Protein AF-A0A7X8ZLC7-F1 (afdb_monomer)

pLDDT: mean 83.34, std 21.36, range [25.64, 98.56]

Nearest PDB structures (foldseek):
  4o9u-assembly1_B  TM=7.855E-01  e=2.711E-15  Thermus thermophilus HB27
  4o93-assembly1_B  TM=9.453E-01  e=6.070E-13  Thermus thermophilus HB27
  4o9t-assembly3_F  TM=9.365E-01  e=5.574E-13  Thermus thermophilus HB27
  6que-assembly1_A  TM=7.931E-01  e=7.173E-11  Ovis aries
  6que-assembly1_B  TM=8.605E-01  e=6.849E-09  Ovis aries

Foldseek 3Di:
DVVVVVPPDPDDPPVVVVVVVVLVVLVVVLVVLLVVLLVQLLVLVVLCVPPVSNVVSVVSNVVSVVVNVVSVCVSVVPPVVVVVVVVVVVVVVVVVVVVVPDDPLLVLLVLLQVLLVLLVVLLVLLVVLLLPDDLPQDLLLLLLSLVLLLLSLLLNLLSNLLSCCSVVVDPLAFDADDPLVVLLVVLVVQLNVLSVVSSDSVQSVDNVSNVVSSVSNNVSSNSNSNSQNSRAGNVCSSLSSLQSQLSSLVSQLSSCSSVVNVSSVSNSNSRNVVSVVVSCVVCVVVVHDPVCSRVSVYDDPPPPPPDDPPDDDDDPPPDPCPDDDPDDDDDDDPDDPVRVVVVVLVPAQEEEAEDDPVCVVVVCPVVVVVVVVVSVVVVHHYHYD

Structure (mmCIF, N/CA/C/O backbone):
data_AF-A0A7X8ZLC7-F1
#
_entry.id   AF-A0A7X8ZLC7-F1
#
loop_
_atom_site.group_PDB
_atom_site.id
_atom_site.type_symbol
_atom_site.label_atom_id
_atom_site.label_alt_id
_atom_site.label_comp_id
_atom_site.label_asym_id
_atom_site.label_entity_id
_atom_site.label_seq_id
_atom_site.pdbx_PDB_ins_code
_atom_site.Cartn_x
_atom_site.Cartn_y
_atom_site.Cartn_z
_atom_site.occupancy
_atom_site.B_iso_or_equiv
_atom_site.auth_seq_id
_atom_site.auth_comp_id
_atom_site.auth_asym_id
_atom_site.auth_atom_id
_atom_site.pdbx_PDB_model_num
ATOM 1 N N . MET A 1 1 ? 20.769 -4.894 -38.000 1.00 39.12 1 MET A N 1
ATOM 2 C CA . MET A 1 1 ? 19.802 -4.615 -39.086 1.00 39.12 1 MET A CA 1
ATOM 3 C C . MET A 1 1 ? 18.995 -3.330 -38.878 1.00 39.12 1 MET A C 1
ATOM 5 O O . MET A 1 1 ? 18.830 -2.614 -39.850 1.00 39.12 1 MET A O 1
ATOM 9 N N . LEU A 1 2 ? 18.576 -2.952 -37.657 1.00 30.52 2 LEU A N 1
ATOM 10 C CA . LEU A 1 2 ? 17.914 -1.648 -37.415 1.00 30.52 2 LEU A CA 1
ATOM 11 C C . LEU A 1 2 ? 18.857 -0.423 -37.399 1.00 30.52 2 LEU A C 1
ATOM 13 O O . LEU A 1 2 ? 18.423 0.687 -37.674 1.00 30.52 2 LEU A O 1
ATOM 17 N N . LEU A 1 3 ? 20.156 -0.617 -37.150 1.00 33.53 3 LEU A N 1
ATOM 18 C CA . LEU A 1 3 ? 21.163 0.459 -37.178 1.00 33.53 3 LEU A CA 1
ATOM 19 C C . LEU A 1 3 ? 21.675 0.815 -38.587 1.00 33.53 3 LEU A C 1
ATOM 21 O O . LEU A 1 3 ? 22.382 1.800 -38.746 1.00 33.53 3 LEU A O 1
ATOM 25 N N . GLN A 1 4 ? 21.299 0.047 -39.615 1.00 32.22 4 GLN A N 1
ATOM 26 C CA . GLN A 1 4 ? 21.703 0.290 -41.009 1.00 32.22 4 GLN A CA 1
ATOM 27 C C . GLN A 1 4 ? 20.657 1.083 -41.811 1.00 32.22 4 GLN A C 1
ATOM 29 O O . GLN A 1 4 ? 20.966 1.580 -42.888 1.00 32.22 4 GLN A O 1
ATOM 34 N N . VAL A 1 5 ? 19.442 1.250 -41.273 1.00 35.88 5 VAL A N 1
ATOM 35 C CA . VAL A 1 5 ? 18.355 2.016 -41.914 1.00 35.88 5 VAL A CA 1
ATOM 36 C C . VAL A 1 5 ? 18.462 3.521 -41.615 1.00 35.88 5 VAL A C 1
ATOM 38 O O . VAL A 1 5 ? 17.994 4.340 -42.397 1.00 35.88 5 VAL A O 1
ATOM 41 N N . LEU A 1 6 ? 19.154 3.910 -40.539 1.00 35.88 6 LEU A N 1
ATOM 42 C CA . LEU A 1 6 ? 19.291 5.310 -40.106 1.00 35.88 6 LEU A CA 1
ATOM 43 C C . LEU A 1 6 ? 20.399 6.105 -40.827 1.00 35.88 6 LEU A C 1
ATOM 45 O O . LEU A 1 6 ? 20.530 7.302 -40.600 1.00 35.88 6 LEU A O 1
ATOM 49 N N . SER A 1 7 ? 21.186 5.471 -41.702 1.00 33.62 7 SER A N 1
ATOM 50 C CA . SER A 1 7 ? 22.346 6.099 -42.362 1.00 33.62 7 SER A CA 1
ATOM 51 C C . SER A 1 7 ? 22.071 6.633 -43.779 1.00 33.62 7 SER A C 1
ATOM 53 O O . SER A 1 7 ? 22.971 7.224 -44.371 1.00 33.62 7 SER A O 1
ATOM 55 N N . LEU A 1 8 ? 20.885 6.409 -44.361 1.00 36.59 8 LEU A N 1
ATOM 56 C CA . LEU A 1 8 ? 20.654 6.631 -45.803 1.00 36.59 8 LEU A CA 1
ATOM 57 C C . LEU A 1 8 ? 19.627 7.711 -46.162 1.00 36.59 8 LEU A C 1
ATOM 59 O O . LEU A 1 8 ? 19.441 7.996 -47.341 1.00 36.59 8 LEU A O 1
ATOM 63 N N . SER A 1 9 ? 18.999 8.369 -45.193 1.00 36.88 9 SER A N 1
ATOM 64 C CA . SER A 1 9 ? 18.129 9.514 -45.470 1.00 36.88 9 SER A CA 1
ATOM 65 C C . SER A 1 9 ? 18.845 10.797 -45.068 1.00 36.88 9 SER A C 1
ATOM 67 O O . SER A 1 9 ? 18.917 11.111 -43.882 1.00 36.88 9 SER A O 1
ATOM 69 N N . GLY A 1 10 ? 19.381 11.531 -46.045 1.00 40.94 10 GLY A N 1
ATOM 70 C CA . GLY A 1 10 ? 19.891 12.891 -45.869 1.00 40.94 10 GLY A CA 1
ATOM 71 C C . GLY A 1 10 ? 18.789 13.839 -45.393 1.00 40.94 10 GLY A C 1
ATOM 72 O O . GLY A 1 10 ? 18.201 14.569 -46.186 1.00 40.94 10 GLY A O 1
ATOM 73 N N . VAL A 1 11 ? 18.492 13.798 -44.097 1.00 36.62 11 VAL A N 1
ATOM 74 C CA . VAL A 1 11 ? 17.515 14.655 -43.431 1.00 36.62 11 VAL A CA 1
ATOM 75 C C . VAL A 1 11 ? 18.270 15.847 -42.865 1.00 36.62 11 VAL A C 1
ATOM 77 O O . VAL A 1 11 ? 19.153 15.718 -42.019 1.00 36.62 11 VAL A O 1
ATOM 80 N N . SER A 1 12 ? 17.943 17.019 -43.394 1.00 34.25 12 SER A N 1
ATOM 81 C CA . SER A 1 12 ? 18.492 18.299 -42.983 1.00 34.25 12 SER A CA 1
ATOM 82 C C . SER A 1 12 ? 18.165 18.614 -41.514 1.00 34.25 12 SER A C 1
ATOM 84 O O . SER A 1 12 ? 17.105 18.275 -40.982 1.00 34.25 12 SER A O 1
ATOM 86 N N . LEU A 1 13 ? 19.101 19.323 -40.880 1.00 36.38 13 LEU A N 1
ATOM 87 C CA . LEU A 1 13 ? 19.124 19.771 -39.481 1.00 36.38 13 LEU A CA 1
ATOM 88 C C . LEU A 1 13 ? 17.819 20.390 -38.893 1.00 36.38 13 LEU A C 1
ATOM 90 O O . LEU A 1 13 ? 17.658 20.306 -37.677 1.00 36.38 13 LEU A O 1
ATOM 94 N N . PRO A 1 14 ? 16.860 20.969 -39.656 1.00 39.94 14 PRO A N 1
ATOM 95 C CA . PRO A 1 14 ? 15.627 21.517 -39.070 1.00 39.94 14 PRO A CA 1
ATOM 96 C C . PRO A 1 14 ? 14.623 20.469 -38.563 1.00 39.94 14 PRO A C 1
ATOM 98 O O . PRO A 1 14 ? 13.796 20.784 -37.709 1.00 39.94 14 PRO A O 1
ATOM 101 N N . PHE A 1 15 ? 14.666 19.228 -39.062 1.00 34.56 15 PHE A N 1
ATOM 102 C CA . PHE A 1 15 ? 13.699 18.195 -38.662 1.00 34.56 15 PHE A CA 1
ATOM 103 C C . PHE A 1 15 ? 13.995 17.636 -37.260 1.00 34.56 15 PHE A C 1
ATOM 105 O O . PHE A 1 15 ? 13.073 17.414 -36.476 1.00 34.56 15 PHE A O 1
ATOM 112 N N . LEU A 1 16 ? 15.276 17.510 -36.897 1.00 32.56 16 LEU A N 1
ATOM 113 C CA . LEU A 1 16 ? 15.703 17.054 -35.567 1.00 32.56 16 LEU A CA 1
ATOM 114 C C . LEU A 1 16 ? 15.303 18.035 -34.451 1.00 32.56 16 LEU A C 1
ATOM 116 O O . LEU A 1 16 ? 14.832 17.597 -33.404 1.00 32.56 16 LEU A O 1
ATOM 120 N N . LEU A 1 17 ? 15.353 19.348 -34.712 1.00 36.03 17 LEU A N 1
ATOM 121 C CA . LEU A 1 17 ? 14.894 20.373 -33.762 1.00 36.03 17 LEU A CA 1
ATOM 122 C C . LEU A 1 17 ? 13.368 20.349 -33.548 1.00 36.03 17 LEU A C 1
ATOM 124 O O . LEU A 1 17 ? 12.889 20.652 -32.456 1.00 36.03 17 LEU A O 1
ATOM 128 N N . SER A 1 18 ? 12.586 19.949 -34.558 1.00 33.19 18 SER A N 1
ATOM 129 C CA . SER A 1 18 ? 11.124 19.837 -34.429 1.00 33.19 18 SER A CA 1
ATOM 130 C C . SER A 1 18 ? 10.684 18.617 -33.603 1.00 33.19 18 SER A C 1
ATOM 132 O O . SER A 1 18 ? 9.722 18.704 -32.841 1.00 33.19 18 SER A O 1
ATOM 134 N N . VAL A 1 19 ? 11.426 17.506 -33.671 1.00 37.72 19 VAL A N 1
ATOM 135 C CA . VAL A 1 19 ? 11.143 16.281 -32.899 1.00 37.72 19 VAL A CA 1
ATOM 136 C C . VAL A 1 19 ? 11.624 16.403 -31.442 1.00 37.72 19 VAL A C 1
ATOM 138 O O . VAL A 1 19 ? 10.938 15.931 -30.533 1.00 37.72 19 VAL A O 1
ATOM 141 N N . GLU A 1 20 ? 12.725 17.119 -31.179 1.00 38.75 20 GLU A N 1
ATOM 142 C CA . GLU A 1 20 ? 13.116 17.511 -29.811 1.00 38.75 20 GLU A CA 1
ATOM 143 C C . GLU A 1 20 ? 12.131 18.507 -29.180 1.00 38.75 20 GLU A C 1
ATOM 145 O O . GLU A 1 20 ? 11.823 18.407 -27.987 1.00 38.75 20 GLU A O 1
ATOM 150 N N . SER A 1 21 ? 11.578 19.436 -29.969 1.00 41.09 21 SER A N 1
ATOM 151 C CA . SER A 1 21 ? 10.600 20.420 -29.491 1.00 41.09 21 SER A CA 1
ATOM 152 C C . SER A 1 21 ? 9.261 19.782 -29.099 1.00 41.09 21 SER A C 1
ATOM 154 O O . SER A 1 21 ? 8.729 20.123 -28.043 1.00 41.09 21 SER A O 1
ATOM 156 N N . ILE A 1 22 ? 8.743 18.817 -29.872 1.00 47.56 22 ILE A N 1
ATOM 157 C CA . ILE A 1 22 ? 7.476 18.124 -29.562 1.00 47.56 22 ILE A CA 1
ATOM 158 C C . ILE A 1 22 ? 7.601 17.275 -28.287 1.00 47.56 22 ILE A C 1
ATOM 160 O O . ILE A 1 22 ? 6.709 17.310 -27.435 1.00 47.56 22 ILE A O 1
ATOM 164 N N . ASN A 1 23 ? 8.724 16.569 -28.103 1.00 60.25 23 ASN A N 1
ATOM 165 C CA . ASN A 1 23 ? 8.996 15.856 -26.852 1.00 60.25 23 ASN A CA 1
ATOM 166 C C . ASN A 1 23 ? 9.157 16.830 -25.676 1.00 60.25 23 ASN A C 1
ATOM 168 O O . ASN A 1 23 ? 8.624 16.573 -24.602 1.00 60.25 23 ASN A O 1
ATOM 172 N N . SER A 1 24 ? 9.787 17.989 -25.880 1.00 69.06 24 SER A N 1
ATOM 173 C CA . SER A 1 24 ? 9.936 19.003 -24.828 1.00 69.06 24 SER A CA 1
ATOM 174 C C . SER A 1 24 ? 8.599 19.610 -24.394 1.00 69.06 24 SER A C 1
ATOM 176 O O . SER A 1 24 ? 8.347 19.726 -23.196 1.00 69.06 24 SER A O 1
ATOM 178 N N . THR A 1 25 ? 7.704 19.950 -25.329 1.00 85.06 25 THR A N 1
ATOM 179 C CA . THR A 1 25 ? 6.376 20.491 -24.994 1.00 85.06 25 THR A CA 1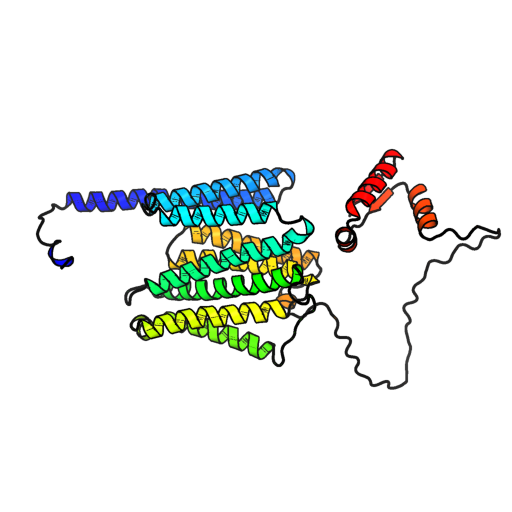
ATOM 180 C C . THR A 1 25 ? 5.494 19.442 -24.323 1.00 85.06 25 THR A C 1
ATOM 182 O O . THR A 1 25 ? 4.837 19.750 -23.331 1.00 85.06 25 THR A O 1
ATOM 185 N N . ARG A 1 26 ?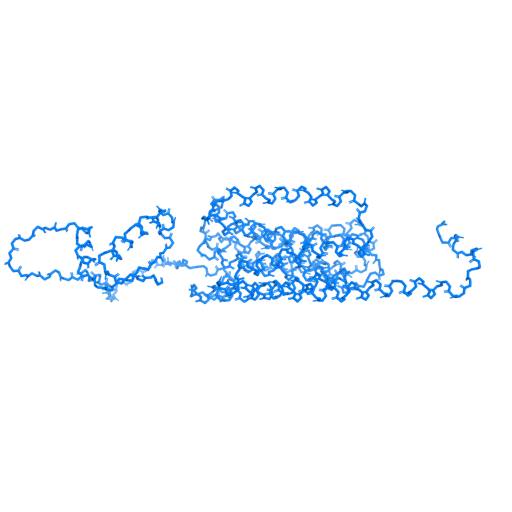 5.505 18.190 -24.801 1.00 87.31 26 ARG A N 1
ATOM 186 C CA . ARG A 1 26 ? 4.755 17.096 -24.166 1.00 87.31 26 ARG A CA 1
ATOM 187 C C . ARG A 1 26 ? 5.257 16.810 -22.747 1.00 87.31 26 ARG A C 1
ATOM 189 O O . ARG A 1 26 ? 4.437 16.690 -21.841 1.00 87.31 26 ARG A O 1
ATOM 196 N N . ASN A 1 27 ? 6.574 16.782 -22.540 1.00 87.44 27 ASN A N 1
ATOM 197 C CA . ASN A 1 27 ? 7.183 16.616 -21.216 1.00 87.44 27 ASN A CA 1
ATOM 198 C C . ASN A 1 27 ? 6.836 17.784 -20.286 1.00 87.44 27 ASN A C 1
ATOM 200 O O . ASN A 1 27 ? 6.480 17.564 -19.132 1.00 87.44 27 ASN A O 1
ATOM 204 N N . LEU A 1 28 ? 6.874 19.021 -20.793 1.00 90.25 28 LEU A N 1
ATOM 205 C CA . LEU A 1 28 ? 6.471 20.205 -20.033 1.00 90.25 28 LEU A CA 1
ATOM 206 C C . LEU A 1 28 ? 5.007 20.102 -19.582 1.00 90.25 28 LEU A C 1
ATOM 208 O O . LEU A 1 28 ? 4.721 20.282 -18.400 1.00 90.25 28 LEU A O 1
ATOM 212 N N . ILE A 1 29 ? 4.091 19.787 -20.507 1.00 93.44 29 ILE A N 1
ATOM 213 C CA . ILE A 1 29 ? 2.665 19.605 -20.200 1.00 93.44 29 ILE A CA 1
ATOM 214 C C . ILE A 1 29 ? 2.502 18.511 -19.146 1.00 93.44 29 ILE A C 1
ATOM 216 O O . ILE A 1 29 ? 1.815 18.724 -18.150 1.00 93.44 29 ILE A O 1
ATOM 220 N N . TYR A 1 30 ? 3.178 17.374 -19.323 1.00 92.75 30 TYR A N 1
ATOM 221 C CA . TYR A 1 30 ? 3.127 16.271 -18.375 1.00 92.75 30 TYR A CA 1
ATOM 222 C C . TYR A 1 30 ? 3.574 16.690 -16.975 1.00 92.75 30 TYR A C 1
ATOM 224 O O . TYR A 1 30 ? 2.832 16.481 -16.022 1.00 92.75 30 TYR A O 1
ATOM 232 N N . TYR A 1 31 ? 4.732 17.338 -16.833 1.00 92.38 31 TYR A N 1
ATOM 233 C CA . TYR A 1 31 ? 5.255 17.748 -15.528 1.00 92.38 31 TYR A CA 1
ATOM 234 C C . TYR A 1 31 ? 4.392 18.809 -14.844 1.00 92.38 31 TYR A C 1
ATOM 236 O O . TYR A 1 31 ? 4.168 18.729 -13.634 1.00 92.38 31 TYR A O 1
ATOM 244 N N . VAL A 1 32 ? 3.859 19.772 -15.601 1.00 95.12 32 VAL A N 1
ATOM 245 C CA . VAL A 1 32 ? 2.943 20.786 -15.060 1.00 95.12 32 VAL A CA 1
ATOM 246 C C . VAL A 1 32 ? 1.642 20.135 -14.596 1.00 95.12 32 VAL A C 1
ATOM 248 O O . VAL A 1 32 ? 1.221 20.345 -13.457 1.00 95.12 32 VAL A O 1
ATOM 251 N N . CYS A 1 33 ? 1.022 19.302 -15.435 1.00 96.31 33 CYS A N 1
ATOM 252 C CA . CYS A 1 33 ? -0.195 18.582 -15.073 1.00 96.31 33 CYS A CA 1
ATOM 253 C C . CYS A 1 33 ? 0.043 17.629 -13.896 1.00 96.31 33 CYS A C 1
ATOM 255 O O . CYS A 1 33 ? -0.777 17.589 -12.983 1.00 96.31 33 CYS A O 1
ATOM 257 N N . ALA A 1 34 ? 1.175 16.924 -13.861 1.00 94.94 34 ALA A N 1
ATOM 258 C CA . ALA A 1 34 ? 1.561 16.053 -12.759 1.00 94.94 34 ALA A CA 1
ATOM 259 C C . ALA A 1 34 ? 1.678 16.823 -11.437 1.00 94.94 34 ALA A C 1
ATOM 261 O O . ALA A 1 34 ? 1.124 16.397 -10.425 1.00 94.94 34 ALA A O 1
ATOM 262 N N . GLY A 1 35 ? 2.334 17.988 -11.452 1.00 95.06 35 GLY A N 1
ATOM 263 C CA . GLY A 1 35 ? 2.438 18.864 -10.285 1.00 95.06 35 GLY A CA 1
ATOM 264 C C . GLY A 1 35 ? 1.072 19.351 -9.797 1.00 95.06 35 GLY A C 1
ATOM 265 O O . GLY A 1 35 ? 0.775 19.269 -8.605 1.00 95.06 35 GLY A O 1
ATOM 266 N N . ILE A 1 36 ? 0.204 19.790 -10.715 1.00 97.38 36 ILE A N 1
ATOM 267 C CA . ILE A 1 36 ? -1.168 20.208 -10.386 1.00 97.38 36 ILE A CA 1
ATOM 268 C C . ILE A 1 36 ? -1.953 19.042 -9.778 1.00 97.38 36 ILE A C 1
ATOM 270 O O . ILE A 1 36 ? -2.577 19.208 -8.732 1.00 97.38 36 ILE A O 1
ATOM 274 N N . LEU A 1 37 ? -1.910 17.857 -10.388 1.00 97.44 37 LEU A N 1
ATOM 275 C CA . LEU A 1 37 ? -2.618 16.676 -9.893 1.00 97.44 37 LEU A CA 1
ATOM 276 C C . LEU A 1 37 ? -2.114 16.248 -8.512 1.00 97.44 37 LEU A C 1
ATOM 278 O O . LEU A 1 37 ? -2.933 15.965 -7.640 1.00 97.44 37 LEU A O 1
ATOM 282 N N . ALA A 1 38 ? -0.801 16.273 -8.271 1.00 96.38 38 ALA A N 1
ATOM 283 C CA . ALA A 1 38 ? -0.232 15.998 -6.954 1.00 96.38 38 ALA A CA 1
ATOM 284 C C . ALA A 1 38 ? -0.726 17.001 -5.894 1.00 96.38 38 ALA A C 1
ATOM 286 O O . ALA A 1 38 ? -1.100 16.602 -4.789 1.00 96.38 38 ALA A O 1
ATOM 287 N N . ILE A 1 39 ? -0.811 18.292 -6.238 1.00 97.12 39 ILE A N 1
ATOM 288 C CA . ILE A 1 39 ? -1.388 19.320 -5.358 1.00 97.12 39 ILE A CA 1
ATOM 289 C C . ILE A 1 39 ? -2.876 19.052 -5.108 1.00 97.12 39 ILE A C 1
ATOM 291 O O . ILE A 1 39 ? -3.325 19.154 -3.969 1.00 97.12 39 ILE A O 1
ATOM 295 N N . LEU A 1 40 ? -3.653 18.675 -6.126 1.00 97.44 40 LEU A N 1
ATOM 296 C CA . LEU A 1 40 ? -5.071 18.347 -5.950 1.00 97.44 40 LEU A CA 1
ATOM 297 C C . LEU A 1 40 ? -5.273 17.124 -5.046 1.00 97.44 40 LEU A C 1
ATOM 299 O O . LEU A 1 40 ? -6.169 17.145 -4.204 1.00 97.44 40 LEU A O 1
ATOM 303 N N . VAL A 1 41 ? -4.414 16.104 -5.147 1.00 96.44 41 VAL A N 1
ATOM 304 C CA . VAL A 1 41 ? -4.408 14.958 -4.222 1.00 96.44 41 VAL A CA 1
ATOM 305 C C . VAL A 1 41 ? -4.107 15.417 -2.792 1.00 96.44 41 VAL A C 1
ATOM 307 O O . VAL A 1 41 ? -4.839 15.054 -1.870 1.00 96.44 41 VAL A O 1
ATOM 310 N N . LEU A 1 42 ? -3.087 16.262 -2.596 1.00 95.31 42 LEU A N 1
ATOM 311 C CA . LEU A 1 42 ? -2.757 16.842 -1.289 1.00 95.31 42 LEU A CA 1
ATOM 312 C C . LEU A 1 42 ? -3.941 17.630 -0.703 1.00 95.31 42 LEU A C 1
ATOM 314 O O . LEU A 1 42 ? -4.295 17.446 0.461 1.00 95.31 42 LEU A O 1
ATOM 318 N N . VAL A 1 43 ? -4.574 18.487 -1.510 1.00 96.50 43 VAL A N 1
ATOM 319 C CA . VAL A 1 43 ? -5.755 19.269 -1.115 1.00 96.50 43 VAL A CA 1
ATOM 320 C C . VAL A 1 43 ? -6.925 18.346 -0.781 1.00 96.50 43 VAL A C 1
ATOM 322 O O . VAL A 1 43 ? -7.593 18.563 0.229 1.00 96.50 43 VAL A O 1
ATOM 325 N N . GLY A 1 44 ? -7.142 17.290 -1.566 1.00 96.12 44 GLY A N 1
ATOM 326 C CA . GLY A 1 44 ? -8.152 16.267 -1.303 1.00 96.12 44 GLY A CA 1
ATOM 327 C C . GLY A 1 44 ? -7.964 15.618 0.067 1.00 96.12 44 GLY A C 1
ATOM 328 O O . GLY A 1 44 ? -8.904 15.590 0.861 1.00 96.12 44 GLY A O 1
ATOM 329 N N . ILE A 1 45 ? -6.739 15.194 0.395 1.00 93.44 45 ILE A N 1
ATOM 330 C CA . ILE A 1 45 ? -6.393 14.632 1.712 1.00 93.44 45 ILE A CA 1
ATOM 331 C C . ILE A 1 45 ? -6.585 15.674 2.824 1.00 93.44 45 ILE A C 1
ATOM 333 O O . ILE A 1 45 ? -7.181 15.375 3.856 1.00 93.44 45 ILE A O 1
ATOM 337 N N . ALA A 1 46 ? -6.153 16.921 2.619 1.00 93.44 46 ALA A N 1
ATOM 338 C CA . ALA A 1 46 ? -6.342 17.991 3.600 1.00 93.44 46 ALA A CA 1
ATOM 339 C C . ALA A 1 46 ? -7.830 18.306 3.856 1.00 93.44 46 ALA A C 1
ATOM 341 O O . ALA A 1 46 ? -8.218 18.644 4.977 1.00 93.44 46 ALA A O 1
ATOM 342 N N . MET A 1 47 ? -8.678 18.180 2.833 1.00 96.12 47 MET A N 1
ATOM 343 C CA . MET A 1 47 ? -10.130 18.312 2.957 1.00 96.12 47 MET A CA 1
ATOM 344 C C . MET A 1 47 ? -10.757 17.135 3.710 1.00 96.12 47 MET A C 1
ATOM 346 O O . MET A 1 47 ? -11.706 17.361 4.458 1.00 96.12 47 MET A O 1
ATOM 350 N N . MET A 1 48 ? -10.221 15.914 3.574 1.00 94.69 48 MET A N 1
ATOM 351 C CA . MET A 1 48 ? -10.680 14.741 4.336 1.00 94.69 48 MET A CA 1
ATOM 352 C C . MET A 1 48 ? -10.510 14.911 5.849 1.00 94.69 48 MET A C 1
ATOM 354 O O . MET A 1 48 ? -11.329 14.392 6.605 1.00 94.69 48 MET A O 1
ATOM 358 N N . SER A 1 49 ? -9.519 15.692 6.290 1.00 89.94 49 SER A N 1
ATOM 359 C CA . SER A 1 49 ? -9.298 16.019 7.707 1.00 89.94 49 SER A CA 1
ATOM 360 C C . SER A 1 49 ? -10.366 16.938 8.315 1.00 89.94 49 SER A C 1
ATOM 362 O O . SER A 1 49 ? -10.374 17.146 9.526 1.00 89.94 49 SER A O 1
ATOM 364 N N . LYS A 1 50 ? -11.260 17.518 7.501 1.00 93.06 50 LYS A N 1
ATOM 365 C CA . LYS A 1 50 ? -12.372 18.366 7.954 1.00 93.06 50 LYS A CA 1
ATOM 366 C C . LYS A 1 50 ? -13.689 17.646 7.695 1.00 93.06 50 LYS A C 1
ATOM 368 O O . LYS A 1 50 ? -14.026 17.398 6.541 1.00 93.06 50 LYS A O 1
ATOM 373 N N . VAL A 1 51 ? -14.456 17.375 8.753 1.00 92.12 51 VAL A N 1
ATOM 374 C CA . VAL A 1 51 ? -15.713 16.601 8.686 1.00 92.12 51 VAL A CA 1
ATOM 375 C C . VAL A 1 51 ? -16.657 17.139 7.601 1.00 92.12 51 VAL A C 1
ATOM 377 O O . VAL A 1 51 ? -17.081 16.383 6.732 1.00 92.12 51 VAL A O 1
ATOM 380 N N . GLU A 1 52 ? -16.884 18.455 7.565 1.00 95.31 52 GLU A N 1
ATOM 381 C CA . GLU A 1 52 ? -17.759 19.121 6.583 1.00 95.31 52 GLU A CA 1
ATOM 382 C C . GLU A 1 52 ? -17.312 18.940 5.123 1.00 95.31 52 GLU A C 1
ATOM 384 O O . GLU A 1 52 ? -18.138 18.858 4.216 1.00 95.31 52 GLU A O 1
ATOM 389 N N . LYS A 1 53 ? -15.996 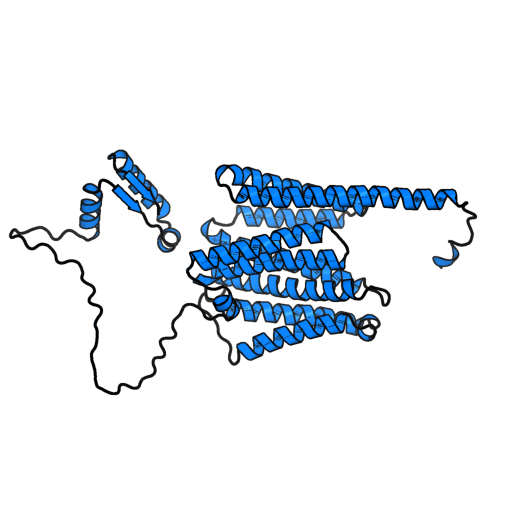18.882 4.874 1.00 96.19 53 LYS A N 1
ATOM 390 C CA . LYS A 1 53 ? -15.418 18.801 3.521 1.00 96.19 53 LYS A CA 1
ATOM 391 C C . LYS A 1 53 ? -14.982 17.389 3.142 1.00 96.19 53 LYS A C 1
ATOM 393 O O . LYS A 1 53 ? -14.486 17.202 2.031 1.00 96.19 53 LYS A O 1
ATOM 398 N N . SER A 1 54 ? -15.189 16.399 4.011 1.00 94.69 54 SER A N 1
ATOM 399 C CA . SER A 1 54 ? -14.594 15.072 3.856 1.00 94.69 54 SER A CA 1
ATOM 400 C C . SER A 1 54 ? -15.047 14.361 2.576 1.00 94.69 54 SER A C 1
ATOM 402 O O . SER A 1 54 ? -14.226 13.870 1.799 1.00 94.69 54 SER A O 1
ATOM 404 N N . VAL A 1 55 ? -16.348 14.429 2.270 1.00 96.44 55 VAL A N 1
ATOM 405 C CA . VAL A 1 55 ? -16.920 13.851 1.042 1.00 96.44 55 VAL A CA 1
ATOM 406 C C . VAL A 1 55 ? -16.382 14.548 -0.211 1.00 96.44 55 VAL A C 1
ATOM 408 O O . VAL A 1 55 ? -16.027 13.888 -1.187 1.00 96.44 55 VAL A O 1
ATOM 411 N N . ALA A 1 56 ? -16.294 15.881 -0.193 1.00 97.19 56 ALA A N 1
ATOM 412 C CA . ALA A 1 56 ? -15.755 16.650 -1.313 1.00 97.19 56 ALA A CA 1
ATOM 413 C C . ALA A 1 56 ? -14.261 16.360 -1.530 1.00 97.19 56 ALA A C 1
ATOM 415 O O . ALA A 1 56 ? -13.834 16.208 -2.672 1.00 97.19 56 ALA A O 1
ATOM 416 N N . GLY A 1 57 ? -13.489 16.212 -0.449 1.00 97.12 57 GLY A N 1
ATOM 417 C CA . GLY A 1 57 ? -12.078 15.827 -0.502 1.00 97.12 57 GLY A CA 1
ATOM 418 C C . GLY A 1 57 ? -11.875 14.444 -1.117 1.00 97.12 57 GLY A C 1
ATOM 419 O O . GLY A 1 57 ? -11.024 14.275 -1.987 1.00 97.12 57 GLY A O 1
ATOM 420 N N . SER A 1 58 ? -12.712 13.470 -0.739 1.00 95.69 58 SER A N 1
ATOM 421 C CA . SER A 1 58 ? -12.699 12.127 -1.334 1.00 95.69 58 SER A CA 1
ATOM 422 C C . SER A 1 58 ? -13.017 12.138 -2.829 1.00 95.69 58 SER A C 1
ATOM 424 O O . SER A 1 58 ? -12.286 11.539 -3.619 1.00 95.69 58 SER A O 1
ATOM 426 N N . ARG A 1 59 ? -14.045 12.889 -3.244 1.00 96.94 59 ARG A N 1
ATOM 427 C CA . ARG A 1 59 ? -14.383 13.055 -4.667 1.00 96.94 59 ARG A CA 1
ATOM 428 C C . ARG A 1 59 ? -13.262 13.730 -5.452 1.00 96.94 59 ARG A C 1
ATOM 430 O O . ARG A 1 59 ? -12.959 13.285 -6.554 1.00 96.94 59 ARG A O 1
ATOM 437 N N . LEU A 1 60 ? -12.637 14.764 -4.885 1.00 97.31 60 LEU A N 1
ATOM 438 C CA . LEU A 1 60 ? -11.501 15.439 -5.509 1.00 97.31 60 LEU A CA 1
ATOM 439 C C . LEU A 1 60 ? -10.349 14.457 -5.743 1.00 97.31 60 LEU A C 1
ATOM 441 O O . LEU A 1 60 ? -9.857 14.370 -6.862 1.00 97.31 60 LEU A O 1
ATOM 445 N N . GLY A 1 61 ? -9.996 13.655 -4.732 1.00 95.56 61 GLY A N 1
ATOM 446 C CA . GLY A 1 61 ? -8.975 12.614 -4.865 1.00 95.56 61 GLY A CA 1
ATOM 447 C C . GLY A 1 61 ? -9.298 11.596 -5.963 1.00 95.56 61 GLY A C 1
ATOM 448 O O . GLY A 1 61 ? -8.435 11.288 -6.781 1.00 95.56 61 GLY A O 1
ATOM 449 N N . ALA A 1 62 ? -10.545 11.121 -6.042 1.00 95.56 62 ALA A N 1
ATOM 450 C CA . ALA A 1 62 ? -10.970 10.185 -7.086 1.00 95.56 62 ALA A CA 1
ATOM 451 C C . ALA A 1 62 ? -10.853 10.785 -8.501 1.00 95.56 62 ALA A C 1
ATOM 453 O O . ALA A 1 62 ? -10.344 10.128 -9.409 1.00 95.56 62 ALA A O 1
ATOM 454 N N . ILE A 1 63 ? -11.271 12.042 -8.682 1.00 97.38 63 ILE A N 1
ATOM 455 C CA . ILE A 1 63 ? -11.150 12.754 -9.964 1.00 97.38 63 ILE A CA 1
ATOM 456 C C . ILE A 1 63 ? -9.676 12.967 -10.323 1.00 97.38 63 ILE A C 1
ATOM 458 O O . ILE A 1 63 ? -9.288 12.717 -11.461 1.00 97.38 63 ILE A O 1
ATOM 462 N N . SER A 1 64 ? -8.837 13.374 -9.367 1.00 97.12 64 SER A N 1
ATOM 463 C CA . SER A 1 64 ? -7.397 13.536 -9.592 1.00 97.12 64 SER A CA 1
ATOM 464 C C . SER A 1 64 ? -6.730 12.228 -10.014 1.00 97.12 64 SER A C 1
ATOM 466 O O . SER A 1 64 ? -5.921 12.243 -10.937 1.00 97.12 64 SER A O 1
ATOM 468 N N . MET A 1 65 ? -7.099 11.095 -9.407 1.00 95.31 65 MET A N 1
ATOM 469 C CA . MET A 1 65 ? -6.579 9.782 -9.803 1.00 95.31 65 MET A CA 1
ATOM 470 C C . MET A 1 65 ? -7.047 9.359 -11.199 1.00 95.31 65 MET A C 1
ATOM 472 O O . MET A 1 65 ? -6.247 8.836 -11.971 1.00 95.31 65 MET A O 1
ATOM 476 N N . LEU A 1 66 ? -8.307 9.619 -11.562 1.00 96.19 66 LEU A N 1
ATOM 477 C CA . LEU A 1 66 ? -8.796 9.361 -12.920 1.00 96.19 66 LEU A CA 1
ATOM 478 C C . LEU A 1 66 ? -8.028 10.195 -13.956 1.00 96.19 66 LEU A C 1
ATOM 480 O O . LEU A 1 66 ? -7.580 9.665 -14.970 1.00 96.19 66 LEU A O 1
ATOM 484 N N . LEU A 1 67 ? -7.838 11.489 -13.686 1.00 97.44 67 LEU A N 1
ATOM 485 C CA . LEU A 1 67 ? -7.077 12.382 -14.560 1.00 97.44 67 LEU A CA 1
ATOM 486 C C . LEU A 1 67 ? -5.598 11.989 -14.647 1.00 97.44 67 LEU A C 1
ATOM 488 O O . LEU A 1 67 ? -5.023 12.088 -15.725 1.00 97.44 67 LEU A O 1
ATOM 492 N N . ALA A 1 68 ? -4.997 11.503 -13.557 1.00 95.62 68 ALA A N 1
ATOM 493 C CA . ALA A 1 68 ? -3.639 10.962 -13.558 1.00 95.62 68 ALA A CA 1
ATOM 494 C C . ALA A 1 68 ? -3.508 9.766 -14.510 1.00 95.62 68 ALA A C 1
ATOM 496 O O . ALA A 1 68 ? -2.609 9.757 -15.344 1.00 95.62 68 ALA A O 1
ATOM 497 N N . ILE A 1 69 ? -4.442 8.809 -14.454 1.00 94.56 69 ILE A N 1
ATOM 498 C CA . ILE A 1 69 ? -4.460 7.658 -15.370 1.00 94.56 69 ILE A CA 1
ATOM 499 C C . ILE A 1 69 ? -4.555 8.131 -16.826 1.00 94.56 69 ILE A C 1
ATOM 501 O O . ILE A 1 69 ? -3.760 7.708 -17.661 1.00 94.56 69 ILE A O 1
ATOM 505 N N . LEU A 1 70 ? -5.486 9.040 -17.135 1.00 95.56 70 LEU A N 1
ATOM 506 C CA . LEU A 1 70 ? -5.651 9.573 -18.493 1.00 95.56 70 LEU A CA 1
ATOM 507 C C . LEU A 1 70 ? -4.409 10.334 -18.979 1.00 95.56 70 LEU A C 1
ATOM 509 O O . LEU A 1 70 ? -4.018 10.189 -20.136 1.00 95.56 70 LEU A O 1
ATOM 513 N N . LEU A 1 71 ? -3.772 11.110 -18.097 1.00 95.19 71 LEU A N 1
ATOM 514 C CA . LEU A 1 71 ? -2.536 11.831 -18.394 1.00 95.19 71 LEU A CA 1
ATOM 515 C C . LEU A 1 71 ? -1.390 10.862 -18.712 1.00 95.19 71 LEU A C 1
ATOM 517 O O . LEU A 1 71 ? -0.675 11.076 -19.687 1.00 95.19 71 LEU A O 1
ATOM 521 N N . THR A 1 72 ? -1.234 9.786 -17.934 1.00 92.25 72 THR A N 1
ATOM 522 C CA . THR A 1 72 ? -0.228 8.743 -18.182 1.00 92.25 72 THR A CA 1
ATOM 523 C C . THR A 1 72 ? -0.489 8.016 -19.503 1.00 92.25 72 THR A C 1
ATOM 525 O O . THR A 1 72 ? 0.442 7.839 -20.287 1.00 92.25 72 THR A O 1
ATOM 528 N N . LEU A 1 73 ? -1.744 7.650 -19.800 1.00 91.50 73 LEU A N 1
ATOM 529 C CA . LEU A 1 73 ? -2.098 6.999 -21.069 1.00 91.50 73 LEU A CA 1
ATOM 530 C C . LEU A 1 73 ? -1.766 7.877 -22.284 1.00 91.50 73 LEU A C 1
ATOM 532 O O . LEU A 1 73 ? -1.254 7.378 -23.285 1.00 91.50 73 LEU A O 1
ATOM 536 N N . TRP A 1 74 ? -2.026 9.182 -22.176 1.00 93.94 74 TRP A N 1
ATOM 537 C CA . TRP A 1 74 ? -1.689 10.163 -23.205 1.00 93.94 74 TRP A CA 1
ATOM 538 C C . TRP A 1 74 ? -0.182 10.361 -23.361 1.00 93.94 74 TRP A C 1
ATOM 540 O O . TRP A 1 74 ? 0.330 10.366 -24.478 1.00 93.94 74 TRP A O 1
ATOM 550 N N . TYR A 1 75 ? 0.536 10.515 -22.247 1.00 89.75 75 TYR A N 1
ATOM 551 C CA . TYR A 1 75 ? 1.967 10.799 -22.260 1.00 89.75 75 TYR A CA 1
ATOM 552 C C . TYR A 1 75 ? 2.775 9.672 -22.914 1.00 89.75 75 TYR A C 1
ATOM 554 O O . TYR A 1 75 ? 3.636 9.942 -23.753 1.00 89.75 75 TYR A O 1
ATOM 562 N N . PHE A 1 76 ? 2.448 8.421 -22.579 1.00 87.25 76 PHE A N 1
ATOM 563 C CA . PHE A 1 76 ? 3.109 7.235 -23.127 1.00 87.25 76 PHE A CA 1
ATOM 564 C C . PHE A 1 76 ? 2.513 6.740 -24.454 1.00 87.25 76 PHE A C 1
ATOM 566 O O . PHE A 1 76 ? 3.015 5.761 -24.995 1.00 87.25 76 PHE A O 1
ATOM 573 N N . ASP A 1 77 ? 1.489 7.411 -24.992 1.00 89.81 77 ASP A N 1
ATOM 574 C CA . ASP A 1 77 ? 0.806 7.040 -26.243 1.00 89.81 77 ASP A CA 1
ATOM 575 C C . ASP A 1 77 ? 0.259 5.596 -26.245 1.00 89.81 77 ASP A C 1
ATOM 577 O O . ASP A 1 77 ? 0.367 4.843 -27.209 1.00 89.81 77 ASP A O 1
ATOM 581 N N . ILE A 1 78 ? -0.335 5.194 -25.118 1.00 90.62 78 ILE A N 1
ATOM 582 C CA . ILE A 1 78 ? -0.811 3.822 -24.860 1.00 90.62 78 ILE A CA 1
ATOM 583 C C . ILE A 1 78 ? -2.340 3.723 -24.795 1.00 90.62 78 ILE A C 1
ATOM 585 O O . ILE A 1 78 ? -2.887 2.761 -24.261 1.00 90.62 78 ILE A O 1
ATOM 589 N N . PHE A 1 79 ? -3.070 4.689 -25.362 1.00 90.69 79 PHE A N 1
ATOM 590 C CA . PHE A 1 79 ? -4.536 4.612 -25.443 1.00 90.69 79 PHE A CA 1
ATOM 591 C C . PHE A 1 79 ? -5.032 3.394 -26.230 1.00 90.69 79 PHE A C 1
ATOM 593 O O . PHE A 1 79 ? -6.100 2.862 -25.922 1.00 90.69 79 PHE A O 1
ATOM 600 N N . SER A 1 80 ? -4.259 2.953 -27.224 1.00 90.75 80 SER A N 1
ATOM 601 C CA . SER A 1 80 ? -4.556 1.798 -28.074 1.00 90.75 80 SER A CA 1
ATOM 602 C C . SER A 1 80 ? -4.238 0.447 -27.419 1.00 90.75 80 SER A C 1
ATOM 604 O O . SER A 1 80 ? -4.629 -0.583 -27.965 1.00 90.75 80 SER A O 1
ATOM 606 N N . ALA A 1 81 ? -3.573 0.426 -26.256 1.00 91.31 81 ALA A N 1
ATOM 607 C CA . ALA A 1 81 ? -3.212 -0.801 -25.548 1.00 91.31 81 ALA A CA 1
ATOM 608 C C . ALA A 1 81 ? -4.450 -1.441 -24.893 1.00 91.31 81 ALA A C 1
ATOM 610 O O . ALA A 1 81 ? -4.850 -1.101 -23.775 1.00 91.31 81 ALA A O 1
ATOM 611 N N . VAL A 1 82 ? -5.079 -2.378 -25.605 1.00 93.00 82 VAL A N 1
ATOM 612 C CA . VAL A 1 82 ? -6.310 -3.062 -25.175 1.00 93.00 82 VAL A CA 1
ATOM 613 C C . VAL A 1 82 ? -6.093 -3.834 -23.869 1.00 93.00 82 VAL A C 1
ATOM 615 O O . VAL A 1 82 ? -6.976 -3.874 -23.012 1.00 93.00 82 VAL A O 1
ATOM 618 N N . GLU A 1 83 ? -4.900 -4.392 -23.671 1.00 91.81 83 GLU A N 1
ATOM 619 C CA . GLU A 1 83 ? -4.521 -5.148 -22.479 1.00 91.81 83 GLU A CA 1
ATOM 620 C C . GLU A 1 83 ? -4.592 -4.289 -21.210 1.00 91.81 83 GLU A C 1
ATOM 622 O O . GLU A 1 83 ? -5.071 -4.759 -20.174 1.00 91.81 83 GLU A O 1
ATOM 627 N N . CYS A 1 84 ? -4.188 -3.013 -21.290 1.00 90.06 84 CYS A N 1
ATOM 628 C CA . CYS A 1 84 ? -4.276 -2.071 -20.173 1.00 90.06 84 CYS A CA 1
ATOM 629 C C . CYS A 1 84 ? -5.733 -1.826 -19.765 1.00 90.06 84 CYS A C 1
ATOM 631 O O . CYS A 1 84 ? -6.054 -1.846 -18.575 1.00 90.06 84 CYS A O 1
ATOM 633 N N . TRP A 1 85 ? -6.630 -1.648 -20.738 1.00 92.25 85 TRP A N 1
ATOM 634 C CA . TRP A 1 85 ? -8.056 -1.455 -20.476 1.00 92.25 85 TRP A CA 1
ATOM 635 C C . TRP A 1 85 ? -8.709 -2.692 -19.868 1.00 92.25 85 TRP A C 1
ATOM 637 O O . TRP A 1 85 ? -9.467 -2.561 -18.908 1.00 92.25 85 TRP A O 1
ATOM 647 N N . ILE A 1 86 ? -8.378 -3.888 -20.365 1.00 95.06 86 ILE A N 1
ATOM 648 C CA . ILE A 1 86 ? -8.872 -5.148 -19.795 1.00 95.06 86 ILE A CA 1
ATOM 649 C C . ILE A 1 86 ? -8.403 -5.288 -18.342 1.00 95.06 86 ILE A C 1
ATOM 651 O O . ILE A 1 86 ? -9.219 -5.561 -17.462 1.00 95.06 86 ILE A O 1
ATOM 655 N N . ALA A 1 87 ? -7.118 -5.051 -18.064 1.00 93.38 87 ALA A N 1
ATOM 656 C CA . ALA A 1 87 ? -6.575 -5.138 -16.711 1.00 93.38 87 ALA A CA 1
ATOM 657 C C . ALA A 1 87 ? -7.233 -4.127 -15.752 1.00 93.38 87 ALA A C 1
ATOM 659 O O . ALA A 1 87 ? -7.646 -4.499 -14.650 1.00 93.38 87 ALA A O 1
ATOM 660 N N . MET A 1 88 ? -7.399 -2.868 -16.179 1.00 94.44 88 MET A N 1
ATOM 661 C CA . MET A 1 88 ? -8.085 -1.834 -15.392 1.00 94.44 88 MET A CA 1
ATOM 662 C C . MET A 1 88 ? -9.558 -2.170 -15.152 1.00 94.44 88 MET A C 1
ATOM 664 O O . MET A 1 88 ? -10.055 -1.969 -14.041 1.00 94.44 88 MET A O 1
ATOM 668 N N . LEU A 1 89 ? -10.254 -2.700 -16.161 1.00 95.62 89 LEU A N 1
ATOM 669 C CA . LEU A 1 89 ? -11.652 -3.110 -16.055 1.00 95.62 89 LEU A CA 1
ATOM 670 C C . LEU A 1 89 ? -11.808 -4.257 -15.057 1.00 95.62 89 LEU A C 1
ATOM 672 O O . LEU A 1 89 ? -12.636 -4.160 -14.154 1.00 95.62 89 LEU A O 1
ATOM 676 N N . VAL A 1 90 ? -10.984 -5.303 -15.157 1.00 96.31 90 VAL A N 1
ATOM 677 C CA . VAL A 1 90 ? -11.003 -6.431 -14.213 1.00 96.31 90 VAL A CA 1
ATOM 678 C C . VAL A 1 90 ? -10.715 -5.948 -12.790 1.00 96.31 90 VAL A C 1
ATOM 680 O O . VAL A 1 90 ? -11.472 -6.268 -11.872 1.00 96.31 90 VAL A O 1
ATOM 683 N N . GLY A 1 91 ? -9.678 -5.126 -12.604 1.00 94.38 91 GLY A N 1
ATOM 684 C CA . GLY A 1 91 ? -9.335 -4.558 -11.298 1.00 94.38 91 GLY A CA 1
ATOM 685 C C . GLY A 1 91 ? -10.459 -3.704 -10.708 1.00 94.38 91 GLY A C 1
ATOM 686 O O . GLY A 1 91 ? -10.793 -3.844 -9.533 1.00 94.38 91 GLY A O 1
ATOM 687 N N . THR A 1 92 ? -11.096 -2.873 -11.535 1.00 94.31 92 THR A N 1
ATOM 688 C CA . THR A 1 92 ? -12.199 -1.993 -11.127 1.00 94.31 92 THR A CA 1
ATOM 689 C C . THR A 1 92 ? -13.448 -2.792 -10.770 1.00 94.31 92 THR A C 1
ATOM 691 O O . THR A 1 92 ? -14.064 -2.527 -9.741 1.00 94.31 92 THR A O 1
ATOM 694 N N . VAL A 1 93 ? -13.804 -3.811 -11.558 1.00 96.12 93 VAL A N 1
ATOM 695 C CA . VAL A 1 93 ? -14.940 -4.697 -11.259 1.00 96.12 93 VAL A CA 1
ATOM 696 C C . VAL A 1 93 ? -14.715 -5.431 -9.940 1.00 96.12 93 VAL A C 1
ATOM 698 O O . VAL A 1 93 ? -15.589 -5.405 -9.074 1.00 96.12 93 VAL A O 1
ATOM 701 N N . ILE A 1 94 ? -13.539 -6.039 -9.745 1.00 94.88 94 ILE A N 1
ATOM 702 C CA . ILE A 1 94 ? -13.198 -6.723 -8.490 1.00 94.88 94 ILE A CA 1
ATOM 703 C C . ILE A 1 94 ? -13.250 -5.736 -7.317 1.00 94.88 94 ILE A C 1
ATOM 705 O O . ILE A 1 94 ? -13.874 -6.037 -6.299 1.00 94.88 94 ILE A O 1
ATOM 709 N N . GLY A 1 95 ? -12.657 -4.550 -7.474 1.00 92.69 95 GLY A N 1
ATOM 710 C CA . GLY A 1 95 ? -12.653 -3.497 -6.460 1.00 92.69 95 GLY A CA 1
ATOM 711 C C . GLY A 1 95 ? -14.063 -3.071 -6.052 1.00 92.69 95 GLY A C 1
ATOM 712 O O . GLY A 1 95 ? -14.389 -3.109 -4.870 1.00 92.69 95 GLY A O 1
ATOM 713 N N . ILE A 1 96 ? -14.930 -2.757 -7.019 1.00 93.56 96 ILE A N 1
ATOM 714 C CA . ILE A 1 96 ? -16.323 -2.354 -6.771 1.00 93.56 96 ILE A CA 1
ATOM 715 C C . ILE A 1 96 ? -17.103 -3.472 -6.071 1.00 93.56 96 ILE A C 1
ATOM 717 O O . ILE A 1 96 ? -17.786 -3.220 -5.077 1.00 93.56 96 ILE A O 1
ATOM 721 N N . VAL A 1 97 ? -16.993 -4.714 -6.556 1.00 94.88 97 VAL A N 1
ATOM 722 C CA . VAL A 1 97 ? -17.699 -5.862 -5.966 1.00 94.88 97 VAL A CA 1
ATOM 723 C C . VAL A 1 97 ? -17.282 -6.069 -4.513 1.00 94.88 97 VAL A C 1
ATOM 725 O O . VAL A 1 97 ? -18.136 -6.291 -3.654 1.00 94.88 97 VAL A O 1
ATOM 728 N N . ILE A 1 98 ? -15.981 -5.991 -4.236 1.00 91.62 98 ILE A N 1
ATOM 729 C CA . ILE A 1 98 ? -15.434 -6.138 -2.891 1.00 91.62 98 ILE A CA 1
ATOM 730 C C . ILE A 1 98 ? -15.915 -4.982 -1.996 1.00 91.62 98 ILE A C 1
ATOM 732 O O . ILE A 1 98 ? -16.477 -5.244 -0.933 1.00 91.62 98 ILE A O 1
ATOM 736 N N . SER A 1 99 ? -15.793 -3.725 -2.440 1.00 89.81 99 SER A N 1
ATOM 737 C CA . SER A 1 99 ? -16.170 -2.539 -1.657 1.00 89.81 99 SER A CA 1
ATOM 738 C C . SER A 1 99 ? -17.657 -2.463 -1.305 1.00 89.81 99 SER A C 1
ATOM 740 O O . SER A 1 99 ? -17.989 -1.991 -0.223 1.00 89.81 99 SER A O 1
ATOM 742 N N . ILE A 1 100 ? -18.557 -2.935 -2.175 1.00 91.62 100 ILE A N 1
ATOM 743 C CA . ILE A 1 100 ? -20.006 -2.927 -1.901 1.00 91.62 100 ILE A CA 1
ATOM 744 C C . ILE A 1 100 ? -20.410 -4.063 -0.950 1.00 91.62 100 ILE A C 1
ATOM 746 O O . ILE A 1 100 ? -21.360 -3.920 -0.183 1.00 91.62 100 ILE A O 1
ATOM 750 N N . LYS A 1 101 ? -19.716 -5.207 -0.997 1.00 91.81 101 LYS A N 1
ATOM 751 C CA . LYS A 1 101 ? -20.087 -6.392 -0.208 1.00 91.81 101 LYS A CA 1
ATOM 752 C C . LYS A 1 101 ? -19.599 -6.361 1.239 1.00 91.81 101 LYS A C 1
ATOM 754 O O . LYS A 1 101 ? -20.145 -7.104 2.055 1.00 91.81 101 LYS A O 1
ATOM 759 N N . VAL A 1 102 ? -18.572 -5.575 1.563 1.00 92.00 102 VAL A N 1
ATOM 760 C CA . VAL A 1 102 ? -17.992 -5.587 2.913 1.00 92.00 102 VAL A CA 1
ATOM 761 C C . VAL A 1 102 ? -18.891 -4.896 3.930 1.00 92.00 102 VAL A C 1
ATOM 763 O O . VAL A 1 102 ? -19.517 -3.875 3.649 1.00 92.00 102 VAL A O 1
ATOM 766 N N . LYS A 1 103 ? -18.923 -5.428 5.152 1.00 90.62 103 LYS A N 1
ATOM 767 C CA . LYS A 1 103 ? -19.656 -4.803 6.258 1.00 90.62 103 LYS A CA 1
ATOM 768 C C . LYS A 1 103 ? -18.824 -3.689 6.890 1.00 90.62 103 LYS A C 1
ATOM 770 O O . LYS A 1 103 ? -17.606 -3.796 6.984 1.00 90.62 103 LYS A O 1
ATOM 775 N N . MET A 1 104 ? -19.480 -2.670 7.452 1.00 86.75 104 MET A N 1
ATOM 776 C CA . MET A 1 104 ? -18.793 -1.542 8.109 1.00 86.75 104 MET A CA 1
ATOM 777 C C . MET A 1 104 ? -17.828 -1.967 9.235 1.00 86.75 104 MET A C 1
ATOM 779 O O . MET A 1 104 ? -16.794 -1.336 9.437 1.00 86.75 104 MET A O 1
ATOM 783 N N . ILE A 1 105 ? -18.113 -3.071 9.934 1.00 85.12 105 ILE A N 1
ATOM 784 C CA . ILE A 1 105 ? -17.230 -3.625 10.979 1.00 85.12 105 ILE A CA 1
ATOM 785 C C . ILE A 1 105 ? -15.953 -4.287 10.424 1.00 85.12 105 ILE A C 1
ATOM 787 O O . ILE A 1 105 ? -14.987 -4.476 11.157 1.00 85.12 105 ILE A O 1
ATOM 791 N N . GLU A 1 106 ? -15.939 -4.623 9.133 1.00 90.75 106 GLU A N 1
ATOM 792 C CA . GLU A 1 106 ? -14.834 -5.260 8.403 1.00 90.75 106 GLU A CA 1
ATOM 793 C C . GLU A 1 106 ? -14.033 -4.234 7.576 1.00 90.75 106 GLU A C 1
ATOM 795 O O . GLU A 1 106 ? -13.129 -4.595 6.822 1.00 90.75 106 GLU A O 1
ATOM 800 N N . MET A 1 107 ? -14.320 -2.936 7.712 1.00 91.81 107 MET A N 1
ATOM 801 C CA . MET A 1 107 ? -13.599 -1.893 6.974 1.00 91.81 107 MET A CA 1
ATOM 802 C C . MET A 1 107 ? -12.087 -1.891 7.254 1.00 91.81 107 MET A C 1
ATOM 804 O O . MET A 1 107 ? -11.325 -1.796 6.291 1.00 91.81 107 MET A O 1
ATOM 808 N N . PRO A 1 108 ? -11.596 -2.065 8.503 1.00 91.31 108 PRO A N 1
ATOM 809 C CA . PRO A 1 108 ? -10.155 -2.031 8.761 1.00 91.31 108 PRO A CA 1
ATOM 810 C C . PRO A 1 108 ? -9.356 -3.097 7.991 1.00 91.31 108 PRO A C 1
ATOM 812 O O . PRO A 1 108 ? -8.334 -2.784 7.386 1.00 91.31 108 PRO A O 1
ATOM 815 N N . GLN A 1 109 ? -9.829 -4.348 7.954 1.00 93.44 109 GLN A N 1
ATOM 816 C CA . GLN A 1 109 ? -9.165 -5.434 7.214 1.00 93.44 109 GLN A CA 1
ATOM 817 C C . GLN A 1 109 ? -9.238 -5.241 5.697 1.00 93.44 109 GLN A C 1
ATOM 819 O O . GLN A 1 109 ? -8.274 -5.557 5.002 1.00 93.44 109 GLN A O 1
ATOM 824 N N . MET A 1 110 ? -10.341 -4.684 5.184 1.00 93.38 110 MET A N 1
ATOM 825 C CA . MET A 1 110 ? -10.454 -4.329 3.770 1.00 93.38 110 MET A CA 1
ATOM 826 C C . MET A 1 110 ? -9.429 -3.267 3.381 1.00 93.38 110 MET A C 1
ATOM 828 O O . MET A 1 110 ? -8.719 -3.446 2.395 1.00 93.38 110 MET A O 1
ATOM 832 N N . VAL A 1 111 ? -9.328 -2.189 4.163 1.00 92.12 111 VAL A N 1
ATOM 833 C CA . VAL A 1 111 ? -8.348 -1.120 3.931 1.00 92.12 111 VAL A CA 1
ATOM 834 C C . VAL A 1 111 ? -6.930 -1.684 3.963 1.00 92.12 111 VAL A C 1
ATOM 836 O O . VAL A 1 111 ? -6.140 -1.386 3.071 1.00 92.12 111 VAL A O 1
ATOM 839 N N . GLY A 1 112 ? -6.628 -2.557 4.931 1.00 92.75 112 GLY A N 1
ATOM 840 C CA . GLY A 1 112 ? -5.352 -3.269 4.981 1.00 92.75 112 GLY A CA 1
ATOM 841 C C . GLY A 1 112 ? -5.067 -4.039 3.692 1.00 92.75 112 GLY A C 1
ATOM 842 O O . GLY A 1 112 ? -4.019 -3.852 3.085 1.00 92.75 112 GLY A O 1
ATOM 843 N N . LEU A 1 113 ? -6.011 -4.852 3.222 1.00 93.44 113 LEU A N 1
ATOM 844 C CA . LEU A 1 113 ? -5.826 -5.662 2.018 1.00 93.44 113 LEU A CA 1
ATOM 845 C C . LEU A 1 113 ? -5.685 -4.816 0.737 1.00 93.44 113 LEU A C 1
ATOM 847 O O . LEU A 1 113 ? -4.792 -5.083 -0.066 1.00 93.44 113 LEU A O 1
ATOM 851 N N . LEU A 1 114 ? -6.505 -3.771 0.570 1.00 92.81 114 LEU A N 1
ATOM 852 C CA . LEU A 1 114 ? -6.407 -2.837 -0.560 1.00 92.81 114 LEU A CA 1
ATOM 853 C C . LEU A 1 114 ? -5.060 -2.106 -0.579 1.00 92.81 114 LEU A C 1
ATOM 855 O O . LEU A 1 114 ? -4.443 -1.976 -1.634 1.00 92.81 114 LEU A O 1
ATOM 859 N N . ASN A 1 115 ? -4.565 -1.701 0.590 1.00 93.75 115 ASN A N 1
ATOM 860 C CA . ASN A 1 115 ? -3.231 -1.132 0.712 1.00 93.75 115 ASN A CA 1
ATOM 861 C C . ASN A 1 115 ? -2.127 -2.135 0.333 1.00 93.75 115 ASN A C 1
ATOM 863 O O . ASN A 1 115 ? -1.163 -1.788 -0.349 1.00 93.75 115 ASN A O 1
ATOM 867 N N . GLY A 1 116 ? -2.288 -3.401 0.725 1.00 95.75 116 GLY A N 1
ATOM 868 C CA . GLY A 1 116 ? -1.390 -4.474 0.309 1.00 95.75 116 GLY A CA 1
ATOM 869 C C . GLY A 1 116 ? -1.240 -4.550 -1.213 1.00 95.75 116 GLY A C 1
ATOM 870 O O . GLY A 1 116 ? -0.119 -4.696 -1.701 1.00 95.75 116 GLY A O 1
ATOM 871 N N . PHE A 1 117 ? -2.330 -4.387 -1.971 1.00 95.56 117 PHE A N 1
ATOM 872 C CA . PHE A 1 117 ? -2.270 -4.349 -3.437 1.00 95.56 117 PHE A CA 1
ATOM 873 C C . PHE A 1 117 ? -1.496 -3.143 -3.987 1.00 95.56 117 PHE A C 1
ATOM 875 O O . PHE A 1 117 ? -0.810 -3.292 -4.996 1.00 95.56 117 PHE A O 1
ATOM 882 N N . GLY A 1 118 ? -1.523 -1.986 -3.317 1.00 95.00 118 GLY A N 1
ATOM 883 C CA . GLY A 1 118 ? -0.659 -0.847 -3.660 1.00 95.00 118 GLY A CA 1
ATOM 884 C C . GLY A 1 118 ? 0.834 -1.169 -3.493 1.00 95.00 118 GLY A C 1
ATOM 885 O O . GLY A 1 118 ? 1.650 -0.876 -4.375 1.00 95.00 118 GLY A O 1
ATOM 886 N N . GLY A 1 119 ? 1.185 -1.869 -2.410 1.00 96.81 119 GLY A N 1
ATOM 887 C CA . GLY A 1 119 ? 2.532 -2.404 -2.198 1.00 96.81 119 GLY A CA 1
ATOM 888 C C . GLY A 1 119 ? 2.932 -3.415 -3.277 1.00 96.81 119 GLY A C 1
ATOM 889 O O . GLY A 1 119 ? 4.024 -3.325 -3.838 1.00 96.81 119 GLY A O 1
ATOM 890 N N . ALA A 1 120 ? 2.026 -4.327 -3.639 1.00 97.75 120 ALA A N 1
ATOM 891 C CA . ALA A 1 120 ? 2.251 -5.298 -4.709 1.00 97.75 120 ALA A CA 1
ATOM 892 C C . ALA A 1 120 ? 2.438 -4.629 -6.082 1.00 97.75 120 ALA A C 1
ATOM 894 O O . ALA A 1 120 ? 3.319 -5.036 -6.834 1.00 97.75 120 ALA A O 1
ATOM 895 N N . ALA A 1 121 ? 1.673 -3.580 -6.400 1.00 97.06 121 ALA A N 1
ATOM 896 C CA . ALA A 1 121 ? 1.848 -2.808 -7.629 1.00 97.06 121 ALA A CA 1
ATOM 897 C C . ALA A 1 121 ? 3.231 -2.134 -7.686 1.00 97.06 121 ALA A C 1
ATOM 899 O O . ALA A 1 121 ? 3.912 -2.210 -8.707 1.00 97.06 121 ALA A O 1
ATOM 900 N N . SER A 1 122 ? 3.693 -1.561 -6.568 1.00 97.75 122 SER A N 1
ATOM 901 C CA . SER A 1 122 ? 5.038 -0.968 -6.460 1.00 97.75 122 SER A CA 1
ATOM 902 C C . SER A 1 122 ? 6.144 -2.021 -6.602 1.00 97.75 122 SER A C 1
ATOM 904 O O . SER A 1 122 ? 7.134 -1.800 -7.300 1.00 97.75 122 SER A O 1
ATOM 906 N N . MET A 1 123 ? 5.947 -3.203 -6.004 1.00 98.19 123 MET A N 1
ATOM 907 C CA . MET A 1 123 ? 6.840 -4.352 -6.169 1.00 98.19 123 MET A CA 1
ATOM 908 C C . MET A 1 123 ? 6.914 -4.790 -7.636 1.00 98.19 123 MET A C 1
ATOM 910 O O . MET A 1 123 ? 8.010 -4.971 -8.158 1.00 98.19 123 MET A O 1
ATOM 914 N N . LEU A 1 124 ? 5.770 -4.938 -8.313 1.00 97.69 124 LEU A N 1
ATOM 915 C CA . LEU A 1 124 ? 5.713 -5.304 -9.730 1.00 97.69 124 LEU A CA 1
ATOM 916 C C . LEU A 1 124 ? 6.385 -4.250 -10.613 1.00 97.69 124 LEU A C 1
ATOM 918 O O . LEU A 1 124 ? 7.136 -4.618 -11.511 1.00 97.69 124 LEU A O 1
ATOM 922 N N . SER A 1 125 ? 6.187 -2.962 -10.322 1.00 96.12 125 SER A N 1
ATOM 923 C CA . SER A 1 125 ? 6.892 -1.877 -11.009 1.00 96.12 125 SER A CA 1
ATOM 924 C C . SER A 1 125 ? 8.410 -2.028 -10.870 1.00 96.12 125 SER A C 1
ATOM 926 O O . SER A 1 125 ? 9.112 -1.996 -11.873 1.00 96.12 125 SER A O 1
ATOM 928 N N . GLY A 1 126 ? 8.923 -2.271 -9.657 1.00 97.25 126 GLY A N 1
ATOM 929 C CA . GLY A 1 126 ? 10.355 -2.503 -9.432 1.00 97.25 126 GLY A CA 1
ATOM 930 C C . GLY A 1 126 ? 10.889 -3.752 -10.147 1.00 97.25 126 GLY A C 1
ATOM 931 O O . GLY A 1 126 ? 11.965 -3.711 -10.745 1.00 97.25 126 GLY A O 1
ATOM 932 N N . ILE A 1 127 ? 10.118 -4.849 -10.150 1.00 97.56 127 ILE A N 1
ATOM 933 C CA . ILE A 1 127 ? 10.446 -6.076 -10.897 1.00 97.56 127 ILE A CA 1
ATOM 934 C C . ILE A 1 127 ? 10.572 -5.770 -12.392 1.00 97.56 127 ILE A C 1
ATOM 936 O O . ILE A 1 127 ? 11.567 -6.151 -13.006 1.00 97.56 127 ILE A O 1
ATOM 940 N N . LEU A 1 128 ? 9.596 -5.070 -12.975 1.00 95.31 128 LEU A N 1
ATOM 941 C CA . LEU A 1 128 ? 9.594 -4.726 -14.396 1.00 95.31 128 LEU A CA 1
ATOM 942 C C . LEU A 1 128 ? 10.763 -3.803 -14.760 1.00 95.31 128 LEU A C 1
ATOM 944 O O . LEU A 1 128 ? 11.431 -4.062 -15.761 1.00 95.31 128 LEU A O 1
ATOM 948 N N . THR A 1 129 ? 11.080 -2.808 -13.923 1.00 93.75 129 THR A N 1
ATOM 949 C CA . THR A 1 129 ? 12.252 -1.939 -14.118 1.00 93.75 129 THR A CA 1
ATOM 950 C C . THR A 1 129 ? 13.550 -2.749 -14.142 1.00 93.75 129 THR A C 1
ATOM 952 O O . THR A 1 129 ? 14.371 -2.574 -15.040 1.00 93.75 129 THR A O 1
ATOM 955 N N . LEU A 1 130 ? 13.738 -3.700 -13.218 1.00 93.75 130 LEU A N 1
ATOM 956 C CA . LEU A 1 130 ? 14.936 -4.549 -13.207 1.00 93.75 130 LEU A CA 1
ATOM 957 C C . LEU A 1 130 ? 14.962 -5.569 -14.353 1.00 93.75 130 LEU A C 1
ATOM 959 O O . LEU A 1 130 ? 16.036 -5.865 -14.881 1.00 93.75 130 LEU A O 1
ATOM 963 N N . ILE A 1 131 ? 13.818 -6.092 -14.794 1.00 93.19 131 ILE A N 1
ATOM 964 C CA . ILE A 1 131 ? 13.757 -6.955 -15.983 1.00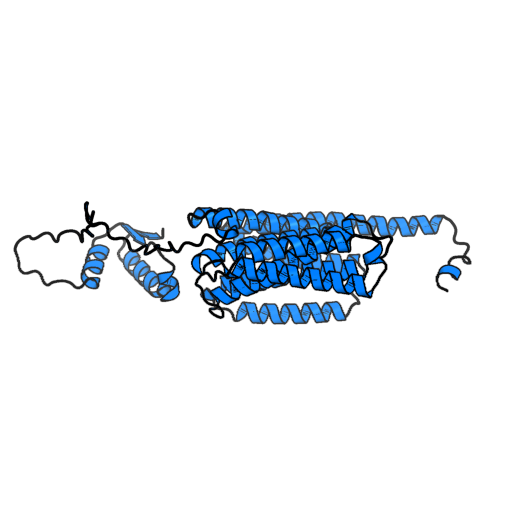 93.19 131 ILE A CA 1
ATOM 965 C C . ILE A 1 131 ? 14.186 -6.170 -17.229 1.00 93.19 131 ILE A C 1
ATOM 967 O O . ILE A 1 131 ? 15.057 -6.650 -17.958 1.00 93.19 131 ILE A O 1
ATOM 971 N N . ALA A 1 132 ? 13.643 -4.964 -17.418 1.00 90.62 132 ALA A N 1
ATOM 972 C CA . ALA A 1 132 ? 13.928 -4.082 -18.549 1.00 90.62 132 ALA A CA 1
ATOM 973 C C . ALA A 1 132 ? 15.316 -3.418 -18.484 1.00 90.62 132 ALA A C 1
ATOM 975 O O . ALA A 1 132 ? 15.809 -2.927 -19.498 1.00 90.62 132 ALA A O 1
ATOM 976 N N . SER A 1 133 ? 15.954 -3.406 -17.310 1.00 88.69 133 SER A N 1
ATOM 977 C CA . SER A 1 133 ? 17.265 -2.785 -17.127 1.00 88.69 133 SER A CA 1
ATOM 978 C C . SER A 1 133 ? 18.375 -3.455 -17.946 1.00 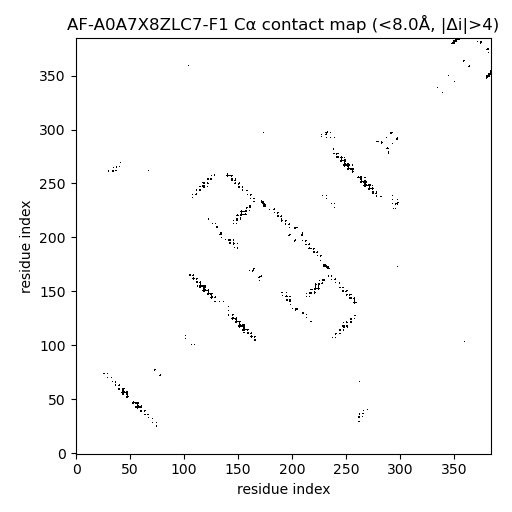88.69 133 SER A C 1
ATOM 980 O O . SER A 1 133 ? 18.393 -4.675 -18.162 1.00 88.69 133 SER A O 1
ATOM 982 N N . SER A 1 134 ? 19.326 -2.621 -18.360 1.00 85.25 134 SER A N 1
ATOM 983 C CA . SER A 1 134 ? 20.499 -2.960 -19.167 1.00 85.25 134 SER A CA 1
ATOM 984 C C . SER A 1 134 ? 21.784 -2.581 -18.418 1.00 85.25 134 SER A C 1
ATOM 986 O O . SER A 1 134 ? 21.713 -1.785 -17.483 1.00 85.25 134 SER A O 1
ATOM 988 N N . PRO A 1 135 ? 22.971 -3.079 -18.811 1.00 81.56 135 PRO A N 1
ATOM 989 C CA . PRO A 1 135 ? 24.242 -2.693 -18.186 1.00 81.56 135 PRO A CA 1
ATOM 990 C C . PRO A 1 135 ? 24.528 -1.181 -18.154 1.00 81.56 135 PRO A C 1
ATOM 992 O O . PRO A 1 135 ? 25.366 -0.742 -17.373 1.00 81.56 135 PRO A O 1
ATOM 995 N N . GLN A 1 136 ? 23.854 -0.392 -18.997 1.00 83.88 136 GLN A N 1
ATOM 996 C CA . GLN A 1 136 ? 23.957 1.068 -19.062 1.00 83.88 136 GLN A CA 1
ATOM 997 C C . GLN A 1 136 ? 22.936 1.799 -18.174 1.00 83.88 136 GLN A C 1
ATOM 999 O O . GLN A 1 136 ? 22.994 3.022 -18.074 1.00 83.88 136 GLN A O 1
ATOM 1004 N N . THR A 1 137 ? 21.989 1.084 -17.558 1.00 88.06 137 THR A N 1
ATOM 1005 C CA . THR A 1 137 ? 21.011 1.672 -16.636 1.00 88.06 137 THR A CA 1
ATOM 1006 C C . THR A 1 137 ? 21.730 2.268 -15.429 1.00 88.06 137 THR A C 1
ATOM 1008 O O . THR A 1 137 ? 22.664 1.678 -14.886 1.00 88.06 137 THR A O 1
ATOM 1011 N N . ASP A 1 138 ? 21.302 3.455 -15.011 1.00 90.25 138 ASP A N 1
ATOM 1012 C CA . ASP A 1 138 ? 21.931 4.176 -13.920 1.00 90.25 138 ASP A CA 1
ATOM 1013 C C . ASP A 1 138 ? 21.739 3.463 -12.570 1.00 90.25 138 ASP A C 1
ATOM 1015 O O . ASP A 1 138 ? 20.720 2.827 -12.288 1.00 90.25 138 ASP A O 1
ATOM 1019 N N . MET A 1 139 ? 22.747 3.597 -11.705 1.00 92.69 139 MET A N 1
ATOM 1020 C CA . MET A 1 139 ? 22.770 2.962 -10.385 1.00 92.69 139 MET A CA 1
ATOM 1021 C C . MET A 1 139 ? 21.583 3.393 -9.511 1.00 92.69 139 MET A C 1
ATOM 1023 O O . MET A 1 139 ? 21.084 2.601 -8.712 1.00 92.69 139 MET A O 1
ATOM 1027 N N . PHE A 1 140 ? 21.121 4.637 -9.658 1.00 93.25 140 PHE A N 1
ATOM 1028 C CA . PHE A 1 140 ? 20.015 5.167 -8.871 1.00 93.25 140 PHE A CA 1
ATOM 1029 C C . PHE A 1 140 ? 18.702 4.449 -9.207 1.00 93.25 140 PHE A C 1
ATOM 1031 O O . PHE A 1 140 ? 18.037 3.962 -8.291 1.00 93.25 140 PHE A O 1
ATOM 1038 N N . SER A 1 141 ? 18.375 4.281 -10.489 1.00 92.69 141 SER A N 1
ATOM 1039 C CA . SER A 1 141 ? 17.209 3.520 -10.950 1.00 92.69 141 SER A CA 1
ATOM 1040 C C . SER A 1 141 ? 17.265 2.053 -10.519 1.00 92.69 141 SER A C 1
ATOM 1042 O O . SER A 1 141 ? 16.258 1.493 -10.090 1.00 92.69 141 SER A O 1
ATOM 1044 N N . LEU A 1 142 ? 18.445 1.421 -10.556 1.00 95.12 142 LEU A N 1
ATOM 1045 C CA . LEU A 1 142 ? 18.612 0.029 -10.112 1.00 95.12 142 LEU A CA 1
ATOM 1046 C C . LEU A 1 142 ? 18.370 -0.138 -8.605 1.00 95.12 142 LEU A C 1
ATOM 1048 O O . LEU A 1 142 ? 17.615 -1.018 -8.185 1.00 95.12 142 LEU A O 1
ATOM 1052 N N . VAL A 1 143 ? 18.985 0.719 -7.784 1.00 96.75 143 VAL A N 1
ATOM 1053 C CA . VAL A 1 143 ? 18.837 0.668 -6.321 1.00 96.75 143 VAL A CA 1
ATOM 1054 C C . VAL A 1 143 ? 17.403 0.994 -5.912 1.00 96.75 143 VAL A C 1
ATOM 1056 O O . VAL A 1 143 ? 16.829 0.295 -5.077 1.00 96.75 143 VAL A O 1
ATOM 1059 N N . THR A 1 144 ? 16.797 2.022 -6.507 1.00 96.81 144 THR A N 1
ATOM 1060 C CA . THR A 1 144 ? 15.403 2.386 -6.223 1.00 96.81 144 THR A CA 1
ATOM 1061 C C . THR A 1 144 ? 14.432 1.304 -6.693 1.00 96.81 144 THR A C 1
ATOM 1063 O O . THR A 1 144 ? 13.525 0.960 -5.943 1.00 96.81 144 THR A O 1
ATOM 1066 N N . ALA A 1 145 ? 14.656 0.652 -7.839 1.00 97.25 145 ALA A N 1
ATOM 1067 C CA . ALA A 1 145 ? 13.843 -0.491 -8.256 1.00 97.25 145 ALA A CA 1
ATOM 1068 C C . ALA A 1 145 ? 13.940 -1.663 -7.262 1.00 97.25 145 ALA A C 1
ATOM 1070 O O . ALA A 1 145 ? 12.918 -2.227 -6.868 1.00 97.25 145 ALA A O 1
ATOM 1071 N N . GLY A 1 146 ? 15.146 -1.992 -6.786 1.00 97.75 146 GLY A N 1
ATOM 1072 C CA . GLY A 1 146 ? 15.336 -2.998 -5.736 1.00 97.75 146 GLY A CA 1
ATOM 1073 C C . GLY A 1 146 ? 14.639 -2.619 -4.423 1.00 97.75 146 GLY A C 1
ATOM 1074 O O . GLY A 1 146 ? 13.957 -3.449 -3.818 1.00 97.75 146 GLY A O 1
ATOM 1075 N N . LEU A 1 147 ? 14.726 -1.351 -4.006 1.00 98.25 147 LEU A N 1
ATOM 1076 C CA . LEU A 1 147 ? 14.001 -0.841 -2.840 1.00 98.25 147 LEU A CA 1
ATOM 1077 C C . LEU A 1 147 ? 12.478 -0.885 -3.033 1.00 98.25 147 LEU A C 1
ATOM 1079 O O . LEU A 1 147 ? 11.770 -1.187 -2.076 1.00 98.25 147 LEU A O 1
ATOM 1083 N N . ALA A 1 148 ? 11.960 -0.647 -4.240 1.00 98.19 148 ALA A N 1
ATOM 1084 C CA . ALA A 1 148 ? 10.533 -0.777 -4.537 1.00 98.19 148 ALA A CA 1
ATOM 1085 C C . ALA A 1 148 ? 10.052 -2.229 -4.375 1.00 98.19 148 ALA A C 1
ATOM 1087 O O . ALA A 1 148 ? 8.983 -2.459 -3.809 1.00 98.19 148 ALA A O 1
ATOM 1088 N N . ILE A 1 149 ? 10.862 -3.218 -4.781 1.00 98.50 149 ILE A N 1
ATOM 1089 C CA . ILE A 1 149 ? 10.582 -4.643 -4.526 1.00 98.50 149 ILE A CA 1
ATOM 1090 C C . ILE A 1 149 ? 10.596 -4.932 -3.029 1.00 98.50 149 ILE A C 1
ATOM 1092 O O . ILE A 1 149 ? 9.682 -5.581 -2.519 1.00 98.50 149 ILE A O 1
ATOM 1096 N N . PHE A 1 150 ? 11.617 -4.443 -2.321 1.00 98.56 150 PHE A N 1
ATOM 1097 C CA . PHE A 1 150 ? 11.731 -4.608 -0.879 1.00 98.56 150 PHE A CA 1
ATOM 1098 C C . PHE A 1 150 ? 10.508 -4.013 -0.164 1.00 98.56 150 PHE A C 1
ATOM 1100 O O . PHE A 1 150 ? 9.718 -4.762 0.410 1.00 98.56 150 PHE A O 1
ATOM 1107 N N . VAL A 1 151 ? 10.275 -2.703 -0.249 1.00 98.25 151 VAL A N 1
ATOM 1108 C CA . VAL A 1 151 ? 9.177 -2.040 0.474 1.00 98.25 151 VAL A CA 1
ATOM 1109 C C . VAL A 1 151 ? 7.803 -2.496 -0.028 1.00 98.25 151 VAL A C 1
ATOM 1111 O O . VAL A 1 151 ? 6.879 -2.656 0.769 1.00 98.25 151 VAL A O 1
ATOM 1114 N N . GLY A 1 152 ? 7.654 -2.781 -1.321 1.00 98.31 152 GLY A N 1
ATOM 1115 C CA . GLY A 1 152 ? 6.403 -3.283 -1.883 1.00 98.31 152 GLY A CA 1
ATOM 1116 C C . GLY A 1 152 ? 6.030 -4.676 -1.371 1.00 98.31 152 GLY A C 1
ATOM 1117 O O . GLY A 1 152 ? 4.908 -4.879 -0.902 1.00 98.31 152 GLY A O 1
ATOM 1118 N N . SER A 1 153 ? 6.977 -5.622 -1.382 1.00 98.44 153 SER A N 1
ATOM 1119 C CA . 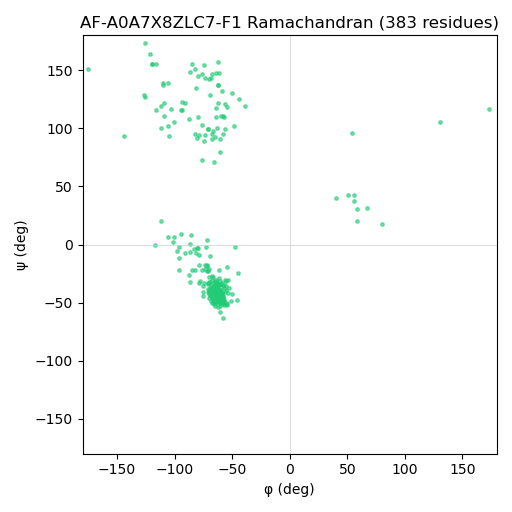SER A 1 153 ? 6.731 -7.003 -0.946 1.00 98.44 153 SER A CA 1
ATOM 1120 C C . SER A 1 153 ? 6.437 -7.098 0.554 1.00 98.44 153 SER A C 1
ATOM 1122 O O . SER A 1 153 ? 5.450 -7.728 0.940 1.00 98.44 153 SER A O 1
ATOM 1124 N N . LEU A 1 154 ? 7.218 -6.410 1.403 1.00 97.62 154 LEU A N 1
ATOM 1125 C CA . LEU A 1 154 ? 6.956 -6.397 2.850 1.00 97.62 154 LEU A CA 1
ATOM 1126 C C . LEU A 1 154 ? 5.599 -5.758 3.169 1.00 97.62 154 LEU A C 1
ATOM 1128 O O . LEU A 1 154 ? 4.908 -6.203 4.087 1.00 97.62 154 LEU A O 1
ATOM 1132 N N . THR A 1 155 ? 5.199 -4.738 2.402 1.00 97.75 155 THR A N 1
ATOM 1133 C CA . THR A 1 155 ? 3.909 -4.068 2.585 1.00 97.75 155 THR A CA 1
ATOM 1134 C C . THR A 1 155 ? 2.759 -4.980 2.187 1.00 97.75 155 THR A C 1
ATOM 1136 O O . THR A 1 155 ? 1.781 -5.079 2.927 1.00 97.75 155 THR A O 1
ATOM 1139 N N . PHE A 1 156 ? 2.882 -5.680 1.057 1.00 98.44 156 PHE A N 1
ATOM 1140 C CA . PHE A 1 156 ? 1.883 -6.638 0.596 1.00 98.44 156 PHE A CA 1
ATOM 1141 C C . PHE A 1 156 ? 1.689 -7.773 1.605 1.00 98.44 156 PHE A C 1
ATOM 1143 O O . PHE A 1 156 ? 0.587 -7.954 2.125 1.00 98.44 156 PHE A O 1
ATOM 1150 N N . THR A 1 157 ? 2.753 -8.506 1.943 1.00 98.25 157 THR A N 1
ATOM 1151 C CA . THR A 1 157 ? 2.636 -9.663 2.840 1.00 98.25 157 THR A CA 1
ATOM 1152 C C . THR A 1 157 ? 2.270 -9.256 4.264 1.00 98.25 157 THR A C 1
ATOM 1154 O O . THR A 1 157 ? 1.452 -9.924 4.902 1.00 98.25 157 THR A O 1
ATOM 1157 N N . GLY A 1 158 ? 2.804 -8.135 4.755 1.00 97.25 158 GLY A N 1
ATOM 1158 C CA . GLY A 1 158 ? 2.439 -7.595 6.059 1.00 97.25 158 GLY A CA 1
ATOM 1159 C C . GLY A 1 158 ? 0.964 -7.202 6.132 1.00 97.25 158 GLY A C 1
ATOM 1160 O O . GLY A 1 158 ? 0.275 -7.542 7.095 1.00 97.25 158 GLY A O 1
ATOM 1161 N N . SER A 1 159 ? 0.446 -6.576 5.073 1.00 97.44 159 SER A N 1
ATOM 1162 C CA . SER A 1 159 ? -0.963 -6.185 4.981 1.00 97.44 159 SER A CA 1
ATOM 1163 C C . SER A 1 159 ? -1.895 -7.393 4.930 1.00 97.44 159 SER A C 1
ATOM 1165 O O . SER A 1 159 ? -2.926 -7.391 5.600 1.00 97.44 159 SER A O 1
ATOM 1167 N N . VAL A 1 160 ? -1.514 -8.455 4.210 1.00 97.75 160 VAL A N 1
ATOM 1168 C CA . VAL A 1 160 ? -2.264 -9.722 4.178 1.00 97.75 160 VAL A CA 1
ATOM 1169 C C . VAL A 1 160 ? -2.338 -10.354 5.571 1.00 97.75 160 VAL A C 1
ATOM 1171 O O . VAL A 1 160 ? -3.412 -10.778 5.995 1.00 97.75 160 VAL A O 1
ATOM 1174 N N . VAL A 1 161 ? -1.233 -10.375 6.324 1.00 97.19 161 VAL A N 1
ATOM 1175 C CA . VAL A 1 161 ? -1.225 -10.896 7.703 1.00 97.19 161 VAL A CA 1
ATOM 1176 C C . VAL A 1 161 ? -2.077 -10.030 8.633 1.00 97.19 161 VAL A C 1
ATOM 1178 O O . VAL A 1 161 ? -2.851 -10.569 9.428 1.00 97.19 161 VAL A O 1
ATOM 1181 N N . ALA A 1 162 ? -1.968 -8.703 8.536 1.00 95.81 162 ALA A N 1
ATOM 1182 C CA . ALA A 1 162 ? -2.741 -7.782 9.365 1.00 95.81 162 ALA A CA 1
ATOM 1183 C C . ALA A 1 162 ? -4.252 -7.899 9.097 1.00 95.81 162 ALA A C 1
ATOM 1185 O O . ALA A 1 162 ? -5.042 -8.060 10.032 1.00 95.81 162 ALA A O 1
ATOM 1186 N N . ALA A 1 163 ? -4.648 -7.910 7.821 1.00 95.75 163 ALA A N 1
ATOM 1187 C CA . ALA A 1 163 ? -6.028 -8.127 7.404 1.00 95.75 163 ALA A CA 1
ATOM 1188 C C . ALA A 1 163 ? -6.536 -9.511 7.838 1.00 95.75 163 ALA A C 1
ATOM 1190 O O . ALA A 1 163 ? -7.616 -9.609 8.414 1.00 95.75 163 ALA A O 1
ATOM 1191 N N . GLY A 1 164 ? -5.734 -10.566 7.658 1.00 95.94 164 GLY A N 1
ATOM 1192 C CA . GLY A 1 164 ? -6.085 -11.930 8.060 1.00 95.94 164 GLY A CA 1
ATOM 1193 C C . GLY A 1 164 ? -6.319 -12.085 9.565 1.00 95.94 164 GLY A C 1
ATOM 1194 O O . GLY A 1 164 ? -7.198 -12.839 9.979 1.00 95.94 164 GLY A O 1
ATOM 1195 N N . LYS A 1 165 ? -5.593 -11.345 10.411 1.00 94.69 165 LYS A N 1
ATOM 1196 C CA . LYS A 1 165 ? -5.829 -11.341 11.865 1.00 94.69 165 LYS A CA 1
ATOM 1197 C C . LYS A 1 165 ? -7.123 -10.642 12.259 1.00 94.69 165 LYS A C 1
ATOM 1199 O O . LYS A 1 165 ? -7.836 -11.127 13.138 1.00 94.69 165 LYS A O 1
ATOM 1204 N N . LEU A 1 166 ? -7.442 -9.519 11.624 1.00 93.31 166 LEU A N 1
ATOM 1205 C CA . LEU A 1 166 ? -8.707 -8.823 11.863 1.00 93.31 166 LEU A CA 1
ATOM 1206 C C . LEU A 1 166 ? -9.902 -9.632 11.340 1.00 93.31 166 LEU A C 1
ATOM 1208 O O . LEU A 1 166 ? -10.893 -9.765 12.057 1.00 93.31 166 LEU A O 1
ATOM 1212 N N . ALA A 1 167 ? -9.734 -10.298 10.194 1.00 92.44 167 ALA A N 1
ATOM 1213 C CA . ALA A 1 167 ? -10.715 -11.212 9.606 1.00 92.44 167 ALA A CA 1
ATOM 1214 C C . ALA A 1 167 ? -10.841 -12.546 10.358 1.00 92.44 167 ALA A C 1
ATOM 1216 O O . ALA A 1 167 ? -11.655 -13.390 9.986 1.00 92.44 167 ALA A O 1
ATOM 1217 N N . LYS A 1 168 ? -10.034 -12.756 11.409 1.00 92.06 168 LYS A N 1
ATOM 1218 C CA . LYS A 1 168 ? -9.951 -14.000 12.192 1.00 92.06 168 LYS A CA 1
ATOM 1219 C C . LYS A 1 168 ? -9.571 -15.238 11.361 1.00 92.06 168 LYS A C 1
ATOM 1221 O O . LYS A 1 168 ? -9.784 -16.360 11.811 1.00 92.06 168 LYS A O 1
ATOM 1226 N N . TRP A 1 169 ? -8.960 -15.053 10.188 1.00 93.81 169 TRP A N 1
ATOM 1227 C CA . TRP A 1 169 ? -8.285 -16.123 9.436 1.00 93.81 169 TRP A CA 1
ATOM 1228 C C . TRP A 1 169 ? -7.000 -16.570 10.139 1.00 93.81 169 TRP A C 1
ATOM 1230 O O . TRP A 1 169 ? -6.576 -17.716 10.017 1.00 93.81 169 TRP A O 1
ATOM 1240 N N . LEU A 1 170 ? -6.387 -15.654 10.893 1.00 94.69 170 LEU A N 1
ATOM 1241 C CA . LEU A 1 170 ? -5.225 -15.894 11.741 1.00 94.69 170 LEU A CA 1
ATOM 1242 C C . LEU A 1 170 ? -5.555 -15.584 13.210 1.00 94.69 170 LEU A C 1
ATOM 1244 O O . LEU A 1 170 ? -6.424 -14.751 13.487 1.00 94.69 170 LEU A O 1
ATOM 1248 N N . PRO A 1 171 ? -4.836 -16.188 14.177 1.00 93.00 171 PRO A N 1
ATOM 1249 C CA . PRO A 1 171 ? -5.007 -15.871 15.588 1.00 93.00 171 PRO A CA 1
ATOM 1250 C C . PRO A 1 171 ? -4.730 -14.390 15.866 1.00 93.00 171 PRO A C 1
ATOM 1252 O O . PRO A 1 171 ? -3.688 -13.858 15.484 1.00 93.00 171 PRO A O 1
ATOM 1255 N N . GLN A 1 172 ? -5.631 -13.738 16.602 1.00 90.31 172 GLN A N 1
ATOM 1256 C CA . GLN A 1 172 ? -5.461 -12.338 17.007 1.00 90.31 172 GLN A CA 1
ATOM 1257 C C . GLN A 1 172 ? -4.359 -12.150 18.058 1.00 90.31 172 GLN A C 1
ATOM 1259 O O . GLN A 1 172 ? -3.825 -11.051 18.207 1.00 90.31 172 GLN A O 1
ATOM 1264 N N . LYS A 1 173 ? -3.996 -13.208 18.792 1.00 90.06 173 LYS A N 1
ATOM 1265 C CA . LYS A 1 173 ? -2.892 -13.148 19.751 1.00 90.06 173 LYS A CA 1
ATOM 1266 C C . LYS A 1 173 ? -1.540 -12.984 19.030 1.00 90.06 173 LYS A C 1
ATOM 1268 O O . LYS A 1 173 ? -1.347 -13.591 17.975 1.00 90.06 173 LYS A O 1
ATOM 1273 N N . PRO A 1 174 ? -0.599 -12.212 19.597 1.00 90.81 174 PRO A N 1
ATOM 1274 C CA . PRO A 1 174 ? 0.789 -12.162 19.137 1.00 90.81 174 PRO A CA 1
ATOM 1275 C C . PRO A 1 174 ? 1.390 -13.567 18.984 1.00 90.81 174 PRO A C 1
ATOM 1277 O O . PRO A 1 174 ? 1.299 -14.380 19.906 1.00 90.81 174 PRO A O 1
ATOM 1280 N N . ILE A 1 175 ? 2.018 -13.859 17.841 1.00 91.69 175 ILE A N 1
ATOM 1281 C CA . ILE A 1 175 ? 2.743 -15.118 17.618 1.00 91.69 175 ILE A CA 1
ATOM 1282 C C . ILE A 1 175 ? 4.236 -14.801 17.599 1.00 91.69 175 ILE A C 1
ATOM 1284 O O . ILE A 1 175 ? 4.738 -14.160 16.677 1.00 91.69 175 ILE A O 1
ATOM 1288 N N . ILE A 1 176 ? 4.950 -15.255 18.629 1.00 90.31 176 ILE A N 1
ATOM 1289 C CA . ILE A 1 176 ? 6.394 -15.049 18.776 1.00 90.31 176 ILE A CA 1
ATOM 1290 C C . ILE A 1 176 ? 7.104 -16.352 18.404 1.00 90.31 176 ILE A C 1
ATOM 1292 O O . ILE A 1 176 ? 6.920 -17.384 19.048 1.00 90.31 176 ILE A O 1
ATOM 1296 N N . LEU A 1 177 ? 7.913 -16.303 17.346 1.00 90.38 177 LEU A N 1
ATOM 1297 C CA . LEU A 1 177 ? 8.705 -17.443 16.874 1.00 90.38 177 LEU A CA 1
ATOM 1298 C C . LEU A 1 177 ? 9.906 -17.702 17.802 1.00 90.38 177 LEU A C 1
ATOM 1300 O O . LEU A 1 177 ? 10.434 -16.783 18.434 1.00 90.38 177 LEU A O 1
ATOM 1304 N N . LYS A 1 178 ? 10.409 -18.940 17.844 1.00 93.44 178 LYS A N 1
ATOM 1305 C CA . LYS A 1 178 ? 11.697 -19.228 18.500 1.00 93.44 178 LYS A CA 1
ATOM 1306 C C . LYS A 1 178 ? 12.806 -18.460 17.769 1.00 93.44 178 LYS A C 1
ATOM 1308 O O . LYS A 1 178 ? 12.954 -18.607 16.560 1.00 93.44 178 LYS A O 1
ATOM 1313 N N . GLY A 1 179 ? 13.543 -17.605 18.482 1.00 91.81 179 GLY A N 1
ATOM 1314 C CA . GLY A 1 179 ? 14.547 -16.728 17.864 1.00 91.81 179 GLY A CA 1
ATOM 1315 C C . GLY A 1 179 ? 13.949 -15.646 16.953 1.00 91.81 179 GLY A C 1
ATOM 1316 O O . GLY A 1 179 ? 14.572 -15.262 15.969 1.00 91.81 179 GLY A O 1
ATOM 1317 N N . HIS A 1 180 ? 12.736 -15.159 17.246 1.00 89.88 180 HIS A N 1
ATOM 1318 C CA . HIS A 1 180 ? 12.019 -14.197 16.399 1.00 89.88 180 HIS A CA 1
ATOM 1319 C C . HIS A 1 180 ? 12.858 -12.975 15.991 1.00 89.88 180 HIS A C 1
ATOM 1321 O O . HIS A 1 180 ? 12.841 -12.578 14.827 1.00 89.88 180 HIS A O 1
ATOM 1327 N N . GLN A 1 181 ? 13.624 -12.402 16.928 1.00 90.62 181 GLN A N 1
ATOM 1328 C CA . GLN A 1 181 ? 14.485 -11.251 16.644 1.00 90.62 181 GLN A CA 1
ATOM 1329 C C . GLN A 1 181 ? 15.577 -11.595 15.625 1.00 90.62 181 GLN A C 1
ATOM 1331 O O . GLN A 1 181 ? 15.830 -10.807 14.718 1.00 90.62 181 GLN A O 1
ATOM 1336 N N . SER A 1 182 ? 16.171 -12.785 15.728 1.00 93.12 182 SER A N 1
ATOM 1337 C CA . SER A 1 182 ? 17.168 -13.274 14.775 1.00 93.12 182 SER A CA 1
ATOM 1338 C C . SER A 1 182 ? 16.567 -13.424 13.381 1.00 93.12 182 SER A C 1
ATOM 1340 O O . SER A 1 182 ? 17.144 -12.917 12.430 1.00 93.12 182 SER A O 1
ATOM 1342 N N . TRP A 1 183 ? 15.381 -14.030 13.256 1.00 94.50 183 TRP A N 1
ATOM 1343 C CA . TRP A 1 183 ? 14.684 -14.154 11.969 1.00 94.50 183 TRP A CA 1
ATOM 1344 C C . TRP A 1 183 ? 14.292 -12.803 11.367 1.00 94.50 183 TRP A C 1
ATOM 1346 O O . TRP A 1 183 ? 14.420 -12.605 10.159 1.00 94.50 183 TRP A O 1
ATOM 1356 N N . THR A 1 184 ? 13.853 -11.861 12.203 1.00 93.06 184 THR A N 1
ATOM 1357 C CA . THR A 1 184 ? 13.488 -10.504 11.770 1.00 93.06 184 THR A CA 1
ATOM 1358 C C . THR A 1 184 ? 14.705 -9.765 11.216 1.00 93.06 184 THR A C 1
ATOM 1360 O O . THR A 1 184 ? 14.657 -9.243 10.108 1.00 93.06 184 THR A O 1
ATOM 1363 N N . ILE A 1 185 ? 15.818 -9.758 11.958 1.00 94.50 185 ILE A N 1
ATOM 1364 C CA . ILE A 1 185 ? 17.063 -9.110 11.524 1.00 94.50 185 ILE A CA 1
ATOM 1365 C C . ILE A 1 185 ? 17.639 -9.820 10.297 1.00 94.50 185 ILE A C 1
ATOM 1367 O O . ILE A 1 185 ? 18.061 -9.157 9.357 1.00 94.50 185 ILE A O 1
ATOM 1371 N N . LEU A 1 186 ? 17.631 -11.155 10.280 1.00 95.94 186 LEU A N 1
ATOM 1372 C CA . LEU A 1 186 ? 18.159 -11.939 9.168 1.00 95.94 186 LEU A CA 1
ATOM 1373 C C . LEU A 1 186 ? 17.408 -11.628 7.874 1.00 95.94 186 LEU A C 1
ATOM 1375 O O . LEU A 1 186 ? 18.037 -11.270 6.889 1.00 95.94 186 LEU A O 1
ATOM 1379 N N . THR A 1 187 ? 16.078 -11.720 7.872 1.00 96.69 187 THR A N 1
ATOM 1380 C CA . THR A 1 187 ? 15.276 -11.440 6.667 1.00 96.69 187 THR A CA 1
ATOM 1381 C C . THR A 1 187 ? 15.388 -9.981 6.218 1.00 96.69 187 THR A C 1
ATOM 1383 O O . THR A 1 187 ? 15.482 -9.724 5.017 1.00 96.69 187 THR A O 1
ATOM 1386 N N . LEU A 1 188 ? 15.487 -9.030 7.154 1.00 95.69 188 LEU A N 1
ATOM 1387 C CA . LEU A 1 188 ? 15.749 -7.621 6.848 1.00 95.69 188 LEU A CA 1
ATOM 1388 C C . LEU A 1 188 ? 17.115 -7.414 6.175 1.00 95.69 188 LEU A C 1
ATOM 1390 O O . LEU A 1 188 ? 17.196 -6.820 5.106 1.00 95.69 188 LEU A O 1
ATOM 1394 N N . LEU A 1 189 ? 18.195 -7.910 6.782 1.00 97.31 189 LEU A N 1
ATOM 1395 C CA . LEU A 1 189 ? 19.547 -7.728 6.248 1.00 97.31 189 LEU A CA 1
ATOM 1396 C C . LEU A 1 189 ? 19.734 -8.462 4.922 1.00 97.31 189 LEU A C 1
ATOM 1398 O O . LEU A 1 189 ? 20.352 -7.924 4.009 1.00 97.31 189 LEU A O 1
ATOM 1402 N N . LEU A 1 190 ? 19.183 -9.670 4.798 1.00 97.62 190 LEU A N 1
ATOM 1403 C CA . LEU A 1 190 ? 19.325 -10.478 3.593 1.00 97.62 190 LEU A CA 1
ATOM 1404 C C . LEU A 1 190 ? 18.541 -9.869 2.421 1.00 97.62 190 LEU A C 1
ATOM 1406 O O . LEU A 1 190 ? 19.059 -9.818 1.310 1.00 97.62 190 LEU A O 1
ATOM 1410 N N . SER A 1 191 ? 17.345 -9.323 2.666 1.00 96.69 191 SER A N 1
ATOM 1411 C CA . SER A 1 191 ? 16.601 -8.582 1.639 1.00 96.69 191 SER A CA 1
ATOM 1412 C C . SER A 1 191 ? 17.304 -7.277 1.232 1.00 96.69 191 SER A C 1
ATOM 1414 O O . SER A 1 191 ? 17.470 -7.029 0.039 1.00 96.69 191 SER A O 1
ATOM 1416 N N . LEU A 1 192 ? 17.837 -6.489 2.172 1.00 97.06 192 LEU A N 1
ATOM 1417 C CA . LEU A 1 192 ? 18.641 -5.302 1.838 1.00 97.06 192 LEU A CA 1
ATOM 1418 C C . LEU A 1 192 ? 19.926 -5.654 1.073 1.00 97.06 192 LEU A C 1
ATOM 1420 O O . LEU A 1 192 ? 20.296 -4.954 0.132 1.00 97.06 192 LEU A O 1
ATOM 1424 N N . ALA A 1 193 ? 20.579 -6.767 1.413 1.00 97.19 193 ALA A N 1
ATOM 1425 C CA . ALA A 1 193 ? 21.731 -7.256 0.664 1.00 97.19 193 ALA A CA 1
ATOM 1426 C C . ALA A 1 193 ? 21.357 -7.575 -0.792 1.00 97.19 193 ALA A C 1
ATOM 1428 O O . ALA A 1 193 ? 22.099 -7.206 -1.700 1.00 97.19 193 ALA A O 1
ATOM 1429 N N . THR A 1 194 ? 20.189 -8.184 -1.043 1.00 96.25 194 THR A N 1
ATOM 1430 C CA . THR A 1 194 ? 19.737 -8.434 -2.423 1.00 96.25 194 THR A CA 1
ATOM 1431 C C . THR A 1 194 ? 19.499 -7.154 -3.223 1.00 96.25 194 THR A C 1
ATOM 1433 O O . THR A 1 194 ? 19.818 -7.139 -4.407 1.00 96.25 194 THR A O 1
ATOM 1436 N N . VAL A 1 195 ? 19.039 -6.065 -2.594 1.00 96.31 195 VAL A N 1
ATOM 1437 C CA . VAL A 1 195 ? 18.900 -4.753 -3.258 1.00 96.31 195 VAL A CA 1
ATOM 1438 C C . VAL A 1 195 ? 20.255 -4.233 -3.740 1.00 96.31 195 VAL A C 1
ATOM 1440 O O . VAL A 1 195 ? 20.379 -3.806 -4.884 1.00 96.31 195 VAL A O 1
ATOM 1443 N N . ILE A 1 196 ? 21.283 -4.310 -2.891 1.00 94.25 196 ILE A N 1
ATOM 1444 C CA . ILE A 1 196 ? 22.643 -3.872 -3.242 1.00 94.25 196 ILE A CA 1
ATOM 1445 C C . ILE A 1 196 ? 23.214 -4.751 -4.361 1.00 94.25 196 ILE A C 1
ATOM 1447 O O . ILE A 1 196 ? 23.793 -4.246 -5.319 1.00 94.25 196 ILE A O 1
ATOM 1451 N N . LEU A 1 197 ? 23.025 -6.068 -4.260 1.00 93.88 197 LEU A N 1
ATOM 1452 C CA . LEU A 1 197 ? 23.506 -7.033 -5.248 1.00 93.88 197 LEU A CA 1
ATOM 1453 C C . LEU A 1 197 ? 22.849 -6.830 -6.623 1.00 93.88 197 LEU A C 1
ATOM 1455 O O . LEU A 1 197 ? 23.537 -6.887 -7.639 1.00 93.88 197 LEU A O 1
ATOM 1459 N N . LEU A 1 198 ? 21.551 -6.524 -6.671 1.00 93.06 198 LEU A N 1
ATOM 1460 C CA . LEU A 1 198 ? 20.831 -6.237 -7.919 1.00 93.06 198 LEU A CA 1
ATOM 1461 C C . LEU A 1 198 ? 21.374 -5.018 -8.674 1.00 93.06 198 LEU A C 1
ATOM 1463 O O . LEU A 1 198 ? 21.188 -4.925 -9.885 1.00 93.06 198 LEU A O 1
ATOM 1467 N N . ALA A 1 199 ? 22.071 -4.119 -7.983 1.00 90.00 199 ALA A N 1
ATOM 1468 C CA . ALA A 1 199 ? 22.675 -2.936 -8.577 1.00 90.00 199 ALA A CA 1
ATOM 1469 C C . ALA A 1 199 ? 24.091 -3.192 -9.146 1.00 90.00 199 ALA A C 1
ATOM 1471 O O . ALA A 1 199 ? 24.672 -2.324 -9.794 1.00 90.00 199 ALA A O 1
ATOM 1472 N N . LEU A 1 200 ? 24.666 -4.386 -8.935 1.00 90.62 200 LEU A N 1
ATOM 1473 C CA . LEU A 1 200 ? 26.010 -4.717 -9.412 1.00 90.62 200 LEU A CA 1
ATOM 1474 C C . LEU A 1 200 ? 26.020 -5.133 -10.900 1.00 90.62 200 LEU A C 1
ATOM 1476 O O . LEU A 1 200 ? 25.256 -6.024 -11.291 1.00 90.62 200 LEU A O 1
ATOM 1480 N N . PRO A 1 201 ? 26.963 -4.622 -11.721 1.00 84.69 201 PRO A N 1
ATOM 1481 C CA . PRO A 1 201 ? 27.027 -4.918 -13.160 1.00 84.69 201 PRO A CA 1
ATOM 1482 C C . PRO A 1 201 ? 27.136 -6.411 -13.508 1.00 84.69 201 PRO A C 1
ATOM 1484 O O . PRO A 1 201 ? 26.562 -6.872 -14.495 1.00 84.69 201 PRO A O 1
ATOM 1487 N N . ASN A 1 202 ? 27.843 -7.188 -12.682 1.00 85.69 202 ASN A N 1
ATOM 1488 C CA . ASN A 1 202 ? 28.049 -8.625 -12.903 1.00 85.69 202 ASN A CA 1
ATOM 1489 C C . ASN A 1 202 ? 26.737 -9.419 -12.806 1.00 85.69 202 ASN A C 1
ATOM 1491 O O . ASN A 1 202 ? 26.507 -10.358 -13.571 1.00 85.69 202 ASN A O 1
ATOM 1495 N N . ILE A 1 203 ? 25.862 -9.020 -11.880 1.00 87.19 203 ILE A N 1
ATOM 1496 C CA . ILE A 1 203 ? 24.542 -9.633 -11.697 1.00 87.19 203 ILE A CA 1
ATOM 1497 C C . ILE A 1 203 ? 23.607 -9.171 -12.813 1.00 87.19 203 ILE A C 1
ATOM 1499 O O . ILE A 1 203 ? 22.887 -9.980 -13.391 1.00 87.19 203 ILE A O 1
ATOM 1503 N N . LEU A 1 204 ? 23.681 -7.891 -13.178 1.00 84.00 204 LEU A N 1
ATOM 1504 C CA . LEU A 1 204 ? 22.856 -7.303 -14.229 1.00 84.00 204 LEU A CA 1
ATOM 1505 C C . LEU A 1 204 ? 23.098 -7.933 -15.610 1.00 84.00 204 LEU A C 1
ATOM 1507 O O . LEU A 1 204 ? 22.160 -8.127 -16.381 1.00 84.00 204 LEU A O 1
ATOM 1511 N N . SER A 1 205 ? 24.352 -8.292 -15.896 1.00 85.12 205 SER A N 1
ATOM 1512 C CA . SER A 1 205 ? 24.778 -8.864 -17.182 1.00 85.12 205 SER A CA 1
ATOM 1513 C C . SER A 1 205 ? 24.309 -10.307 -17.398 1.00 85.12 205 SER A C 1
ATOM 1515 O O . SER A 1 205 ? 24.295 -10.794 -18.526 1.00 85.12 205 SER A O 1
ATOM 1517 N N . SER A 1 206 ? 23.925 -11.011 -16.333 1.00 89.06 206 SER A N 1
ATOM 1518 C CA . SER A 1 206 ? 23.567 -12.428 -16.375 1.00 89.06 206 SER A CA 1
ATOM 1519 C C . SER A 1 206 ? 22.075 -12.621 -16.100 1.00 89.06 206 SER A C 1
ATOM 1521 O O . SER A 1 206 ? 21.627 -12.647 -14.956 1.00 89.06 206 SER A O 1
ATOM 1523 N N . ALA A 1 207 ? 21.292 -12.821 -17.166 1.00 88.75 207 ALA A N 1
ATOM 1524 C CA . ALA A 1 207 ? 19.838 -13.003 -17.093 1.00 88.75 207 ALA A CA 1
ATOM 1525 C C . ALA A 1 207 ? 19.349 -13.988 -15.999 1.00 88.75 207 ALA A C 1
ATOM 1527 O O . ALA A 1 207 ? 18.451 -13.605 -15.244 1.00 88.75 207 ALA A O 1
ATOM 1528 N N . PRO A 1 208 ? 19.917 -15.207 -15.838 1.00 92.69 208 PRO A N 1
ATOM 1529 C CA . PRO A 1 208 ? 19.449 -16.133 -14.805 1.00 92.69 208 PRO A CA 1
ATOM 1530 C C . PRO A 1 208 ? 19.780 -15.667 -13.380 1.00 92.69 208 PRO A C 1
ATOM 1532 O O . PRO A 1 208 ? 18.950 -15.822 -12.486 1.00 92.69 208 PRO A O 1
ATOM 1535 N N . LEU A 1 209 ? 20.951 -15.059 -13.155 1.00 93.19 209 LEU A N 1
ATOM 1536 C CA . LEU A 1 209 ? 21.319 -14.533 -11.835 1.00 93.19 209 LEU A CA 1
ATOM 1537 C C . LEU A 1 209 ? 20.472 -13.309 -11.484 1.00 93.19 209 LEU A C 1
ATOM 1539 O O . LEU A 1 209 ? 19.963 -13.229 -10.369 1.00 93.19 209 LEU A O 1
ATOM 1543 N N . LYS A 1 210 ? 20.243 -12.401 -12.440 1.00 93.12 210 LYS A N 1
ATOM 1544 C CA . LYS A 1 210 ? 19.336 -11.260 -12.271 1.00 93.12 210 LYS A CA 1
ATOM 1545 C C . LYS A 1 210 ? 17.945 -11.717 -11.829 1.00 93.12 210 LYS A C 1
ATOM 1547 O O . LYS A 1 210 ? 17.442 -11.253 -10.809 1.00 93.12 210 LYS A O 1
ATOM 1552 N N . ALA A 1 211 ? 17.347 -12.667 -12.552 1.00 94.75 211 ALA A N 1
ATOM 1553 C CA . ALA A 1 211 ? 16.034 -13.214 -12.210 1.00 94.75 211 ALA A CA 1
ATOM 1554 C C . ALA A 1 211 ? 16.020 -13.867 -10.817 1.00 94.75 211 ALA A C 1
ATOM 1556 O O . ALA A 1 211 ? 15.103 -13.625 -10.032 1.00 94.75 211 ALA A O 1
ATOM 1557 N N . LEU A 1 212 ? 17.061 -14.638 -10.482 1.00 95.69 212 LEU A N 1
ATOM 1558 C CA . LEU A 1 212 ? 17.211 -15.254 -9.165 1.00 95.69 212 LEU A CA 1
ATOM 1559 C C . LEU A 1 212 ? 17.220 -14.206 -8.045 1.00 95.69 212 LEU A C 1
ATOM 1561 O O . LEU A 1 212 ? 16.488 -14.361 -7.070 1.00 95.69 212 LEU A O 1
ATOM 1565 N N . PHE A 1 213 ? 18.005 -13.135 -8.177 1.00 95.94 213 PHE A N 1
ATOM 1566 C CA . PHE A 1 213 ? 18.092 -12.092 -7.153 1.00 95.94 213 PHE A CA 1
ATOM 1567 C C . PHE A 1 213 ? 16.815 -11.252 -7.037 1.00 95.94 213 PHE A C 1
ATOM 1569 O O . PHE A 1 213 ? 16.463 -10.858 -5.927 1.00 95.94 213 PHE A O 1
ATOM 1576 N N . ILE A 1 214 ? 16.082 -11.033 -8.134 1.00 97.31 214 ILE A N 1
ATOM 1577 C CA . ILE A 1 214 ? 14.759 -10.388 -8.104 1.00 97.31 214 ILE A CA 1
ATOM 1578 C C . ILE A 1 214 ? 13.781 -11.230 -7.274 1.00 97.31 214 ILE A C 1
ATOM 1580 O O . ILE A 1 214 ? 13.140 -10.715 -6.354 1.00 97.31 214 ILE A O 1
ATOM 1584 N N . ILE A 1 215 ? 13.696 -12.534 -7.562 1.00 97.62 215 ILE A N 1
ATOM 1585 C CA . ILE A 1 215 ? 12.826 -13.467 -6.832 1.00 97.62 215 ILE A CA 1
ATOM 1586 C C . ILE A 1 215 ? 13.250 -13.544 -5.366 1.00 97.62 215 ILE A C 1
ATOM 1588 O O . ILE A 1 215 ? 12.409 -13.461 -4.473 1.00 97.62 215 ILE A O 1
ATOM 1592 N N . LEU A 1 216 ? 14.554 -13.659 -5.106 1.00 97.62 216 LEU A N 1
ATOM 1593 C CA . LEU A 1 216 ? 15.096 -13.733 -3.756 1.00 97.62 216 LEU A CA 1
ATOM 1594 C C . LEU A 1 216 ? 14.769 -12.465 -2.954 1.00 97.62 216 LEU A C 1
ATOM 1596 O O . LEU A 1 216 ? 14.323 -12.574 -1.814 1.00 97.62 216 LEU A O 1
ATOM 1600 N N . CYS A 1 217 ? 14.907 -11.280 -3.555 1.00 98.06 217 CYS A N 1
ATOM 1601 C CA . CYS A 1 217 ? 14.528 -10.010 -2.938 1.00 98.06 217 CYS A CA 1
ATOM 1602 C C . CYS A 1 217 ? 13.037 -9.977 -2.581 1.00 98.06 217 CYS A C 1
ATOM 1604 O O . CYS A 1 217 ? 12.676 -9.662 -1.444 1.00 98.06 217 CYS A O 1
ATOM 1606 N N . ALA A 1 218 ? 12.165 -10.349 -3.525 1.00 98.31 218 ALA A N 1
ATOM 1607 C CA . ALA A 1 218 ? 10.723 -10.376 -3.304 1.00 98.31 218 ALA A CA 1
ATOM 1608 C C . ALA A 1 218 ? 10.333 -11.363 -2.193 1.00 98.31 218 ALA A C 1
ATOM 1610 O O . ALA A 1 218 ? 9.567 -11.002 -1.300 1.00 98.31 218 ALA A O 1
ATOM 1611 N N . VAL A 1 219 ? 10.888 -12.579 -2.198 1.00 98.38 219 VAL A N 1
ATOM 1612 C CA . VAL A 1 219 ? 10.586 -13.620 -1.205 1.00 98.38 219 VAL A CA 1
ATOM 1613 C C . VAL A 1 219 ? 11.122 -13.252 0.176 1.00 98.38 219 VAL A C 1
ATOM 1615 O O . VAL A 1 219 ? 10.372 -13.316 1.145 1.00 98.38 219 VAL A O 1
ATOM 1618 N N . LEU A 1 220 ? 12.388 -12.839 0.297 1.00 98.38 220 LEU A N 1
ATOM 1619 C CA . LEU A 1 220 ? 12.980 -12.475 1.589 1.00 98.38 220 LEU A CA 1
ATOM 1620 C C . LEU A 1 220 ? 12.290 -11.261 2.208 1.00 98.38 220 LEU A C 1
ATOM 1622 O O . LEU A 1 220 ? 12.016 -11.261 3.408 1.00 98.38 220 LEU A O 1
ATOM 1626 N N . SER A 1 221 ? 11.965 -10.257 1.393 1.00 98.25 221 SER A N 1
ATOM 1627 C CA . SER A 1 221 ? 11.201 -9.105 1.860 1.00 98.25 221 SER A CA 1
ATOM 1628 C C . SER A 1 221 ? 9.768 -9.482 2.255 1.00 98.25 221 SER A C 1
ATOM 1630 O O . SER A 1 221 ? 9.255 -9.055 3.290 1.00 98.25 221 SER A O 1
ATOM 1632 N N . GLY A 1 222 ? 9.137 -10.371 1.486 1.00 98.31 222 GLY A N 1
ATOM 1633 C CA . GLY A 1 222 ? 7.819 -10.904 1.810 1.00 98.31 222 GLY A CA 1
ATOM 1634 C C . GLY A 1 222 ? 7.827 -11.662 3.139 1.00 98.31 222 GLY A C 1
ATOM 1635 O O . GLY A 1 222 ? 6.956 -11.442 3.981 1.00 98.31 222 GLY A O 1
ATOM 1636 N N . LEU A 1 223 ? 8.845 -12.495 3.375 1.00 98.19 223 LEU A N 1
ATOM 1637 C CA . LEU A 1 223 ? 9.061 -13.185 4.649 1.00 98.19 223 LEU A CA 1
ATOM 1638 C C . LEU A 1 223 ? 9.270 -12.197 5.797 1.00 98.19 223 LEU A C 1
ATOM 1640 O O . LEU A 1 223 ? 8.671 -12.377 6.859 1.00 98.19 223 LEU A O 1
ATOM 1644 N N . PHE A 1 224 ? 10.057 -11.138 5.583 1.00 97.62 224 PHE A N 1
ATOM 1645 C CA . PHE A 1 224 ? 10.208 -10.062 6.559 1.00 97.62 224 PHE A CA 1
ATOM 1646 C C . PHE A 1 224 ? 8.849 -9.437 6.909 1.00 97.62 224 PHE A C 1
ATOM 1648 O O . PHE A 1 224 ? 8.523 -9.346 8.090 1.00 97.62 224 PHE A O 1
ATOM 1655 N N . GLY A 1 225 ? 8.013 -9.102 5.919 1.00 97.00 225 GLY A N 1
ATOM 1656 C CA . GLY A 1 225 ? 6.667 -8.557 6.144 1.00 97.00 225 GLY A CA 1
ATOM 1657 C C . GLY A 1 225 ? 5.744 -9.489 6.944 1.00 97.00 225 GLY A C 1
ATOM 1658 O O . GLY A 1 225 ? 5.028 -9.034 7.847 1.00 97.00 225 GLY A O 1
ATOM 1659 N N . VAL A 1 226 ? 5.813 -10.805 6.693 1.00 97.12 226 VAL A N 1
ATOM 1660 C CA . VAL A 1 226 ? 5.078 -11.821 7.470 1.00 97.12 226 VAL A CA 1
ATOM 1661 C C . VAL A 1 226 ? 5.567 -11.858 8.916 1.00 97.12 226 VAL A C 1
ATOM 1663 O O . VAL A 1 226 ? 4.760 -11.732 9.837 1.00 97.12 226 VAL A O 1
ATOM 1666 N N . ILE A 1 227 ? 6.877 -12.008 9.131 1.00 95.38 227 ILE A N 1
ATOM 1667 C CA . ILE A 1 227 ? 7.482 -12.096 10.470 1.00 95.38 227 ILE A CA 1
ATOM 1668 C C . ILE A 1 227 ? 7.207 -10.809 11.262 1.00 95.38 227 ILE A C 1
ATOM 1670 O O . ILE A 1 227 ? 6.817 -10.870 12.429 1.00 95.38 227 ILE A O 1
ATOM 1674 N N . PHE A 1 228 ? 7.323 -9.653 10.611 1.00 93.44 228 PHE A N 1
ATOM 1675 C CA . PHE A 1 228 ? 7.030 -8.341 11.178 1.00 93.44 228 PHE A CA 1
ATOM 1676 C C . PHE A 1 228 ? 5.574 -8.208 11.647 1.00 93.44 228 PHE A C 1
ATOM 1678 O O . PHE A 1 228 ? 5.318 -7.701 12.735 1.00 93.44 228 PHE A O 1
ATOM 1685 N N . SER A 1 229 ? 4.606 -8.688 10.867 1.00 94.31 229 SER A N 1
ATOM 1686 C CA . SER A 1 229 ? 3.180 -8.489 11.176 1.00 94.31 229 SER A CA 1
ATOM 1687 C C . SER A 1 229 ? 2.613 -9.578 12.096 1.00 94.31 229 SER A C 1
ATOM 1689 O O . SER A 1 229 ? 1.670 -9.356 12.868 1.00 94.31 229 SER A O 1
ATOM 1691 N N . ILE A 1 230 ? 3.197 -10.781 12.083 1.00 94.56 230 ILE A N 1
ATOM 1692 C CA . ILE A 1 230 ? 2.696 -11.914 12.871 1.00 94.56 230 ILE A CA 1
ATOM 1693 C C . ILE A 1 230 ? 2.939 -11.750 14.381 1.00 94.56 230 ILE A C 1
ATOM 1695 O O . ILE A 1 230 ? 2.180 -12.293 15.190 1.00 94.56 230 ILE A O 1
ATOM 1699 N N . ARG A 1 231 ? 3.918 -10.933 14.781 1.00 91.81 231 ARG A N 1
ATOM 1700 C CA . ARG A 1 231 ? 4.171 -10.608 16.194 1.00 91.81 231 ARG A CA 1
ATOM 1701 C C . ARG A 1 231 ? 3.224 -9.563 16.775 1.00 91.81 231 ARG A C 1
ATOM 1703 O O . ARG A 1 231 ? 3.150 -9.453 17.990 1.00 91.81 231 ARG A O 1
ATOM 1710 N N . VAL A 1 232 ? 2.522 -8.786 15.949 1.00 91.94 232 VAL A N 1
ATOM 1711 C CA . VAL A 1 232 ? 1.640 -7.725 16.454 1.00 91.94 232 VAL A CA 1
ATOM 1712 C C . VAL A 1 232 ? 0.310 -8.326 16.935 1.00 91.94 232 VAL A C 1
ATOM 1714 O O . VAL A 1 232 ? -0.168 -9.317 16.382 1.00 91.94 232 VAL A O 1
ATOM 1717 N N . GLY A 1 233 ? -0.288 -7.782 17.992 1.00 90.19 233 GLY A N 1
ATOM 1718 C CA . GLY A 1 233 ? -1.563 -8.248 18.541 1.00 90.19 233 GLY A CA 1
ATOM 1719 C C . GLY A 1 233 ? -2.756 -7.628 17.819 1.00 90.19 233 GLY A C 1
ATOM 1720 O O . GLY A 1 233 ? -2.648 -6.537 17.272 1.00 90.19 233 GLY A O 1
ATOM 1721 N N . GLY A 1 234 ? -3.910 -8.299 17.855 1.00 88.56 234 GLY A N 1
ATOM 1722 C CA . GLY A 1 234 ? -5.156 -7.860 17.215 1.00 88.56 234 GLY A CA 1
ATOM 1723 C C . GLY A 1 234 ? -5.583 -6.438 17.593 1.00 88.56 234 GLY A C 1
ATOM 1724 O O . GLY A 1 234 ? -6.034 -5.692 16.732 1.00 88.56 234 GLY A O 1
ATOM 1725 N N . ALA A 1 235 ? -5.373 -6.048 18.854 1.00 86.56 235 ALA A N 1
ATOM 1726 C CA . ALA A 1 235 ? -5.688 -4.708 19.350 1.00 86.56 235 ALA A CA 1
ATOM 1727 C C . ALA A 1 235 ? -4.827 -3.606 18.706 1.00 86.56 235 ALA A C 1
ATOM 1729 O O . ALA A 1 235 ? -5.313 -2.501 18.499 1.00 86.56 235 ALA A O 1
ATOM 1730 N N . ASP A 1 236 ? -3.578 -3.916 18.351 1.00 90.75 236 ASP A N 1
ATOM 1731 C CA . ASP A 1 236 ? -2.636 -2.964 17.754 1.00 90.75 236 ASP A CA 1
ATOM 1732 C C . ASP A 1 236 ? -2.620 -3.057 16.206 1.00 90.75 236 ASP A C 1
ATOM 1734 O O . ASP A 1 236 ? -1.949 -2.266 15.541 1.00 90.75 236 ASP A O 1
ATOM 1738 N N . MET A 1 237 ? -3.397 -3.978 15.607 1.00 92.06 237 MET A N 1
ATOM 1739 C CA . MET A 1 237 ? -3.493 -4.160 14.147 1.00 92.06 237 MET A CA 1
ATOM 1740 C C . MET A 1 237 ? -3.905 -2.900 13.379 1.00 92.06 237 MET A C 1
ATOM 1742 O O . MET A 1 237 ? -3.316 -2.670 12.322 1.00 92.06 237 MET A O 1
ATOM 1746 N N . PRO A 1 238 ? -4.858 -2.062 13.844 1.00 92.25 238 PRO A N 1
ATOM 1747 C CA . PRO A 1 238 ? -5.198 -0.832 13.129 1.00 92.25 238 PRO A CA 1
ATOM 1748 C C . PRO A 1 238 ? -3.988 0.091 12.937 1.00 92.25 238 PRO A C 1
ATOM 1750 O O . PRO A 1 238 ? -3.822 0.680 11.870 1.00 92.25 238 PRO A O 1
ATOM 1753 N N . ILE A 1 239 ? -3.099 0.165 13.935 1.00 93.56 239 ILE A N 1
ATOM 1754 C CA . ILE A 1 239 ? -1.875 0.966 13.843 1.00 93.56 239 ILE A CA 1
ATOM 1755 C C . ILE A 1 239 ? -0.905 0.341 12.833 1.00 93.56 239 ILE A C 1
ATOM 1757 O O . ILE A 1 239 ? -0.326 1.056 12.018 1.00 93.56 239 ILE A O 1
ATOM 1761 N N . THR A 1 240 ? -0.755 -0.988 12.833 1.00 93.81 240 THR A N 1
ATOM 1762 C CA . THR A 1 240 ? 0.063 -1.696 11.832 1.00 93.81 240 THR A CA 1
ATOM 1763 C C . THR A 1 240 ? -0.454 -1.482 10.414 1.00 93.81 240 THR A C 1
ATOM 1765 O O . THR A 1 240 ? 0.347 -1.256 9.515 1.00 93.81 240 THR A O 1
ATOM 1768 N N . ILE A 1 241 ? -1.772 -1.491 10.203 1.00 95.06 241 ILE A N 1
ATOM 1769 C CA . ILE A 1 241 ? -2.381 -1.213 8.895 1.00 95.06 241 ILE A CA 1
ATOM 1770 C C . ILE A 1 241 ? -2.075 0.216 8.446 1.00 95.06 241 ILE A C 1
ATOM 1772 O O . ILE A 1 241 ? -1.667 0.418 7.306 1.00 95.06 241 ILE A O 1
ATOM 1776 N N . SER A 1 242 ? -2.201 1.200 9.339 1.00 94.94 242 SER A N 1
ATOM 1777 C CA . SER A 1 242 ? -1.839 2.589 9.031 1.00 94.94 242 SER A CA 1
ATOM 1778 C C . SER A 1 242 ? -0.348 2.743 8.695 1.00 94.94 242 SER A C 1
ATOM 1780 O O . SER A 1 242 ? 0.007 3.449 7.749 1.00 94.94 242 SER A O 1
ATOM 1782 N N . LEU A 1 243 ? 0.532 2.045 9.420 1.00 95.25 243 LEU A N 1
ATOM 1783 C CA . LEU A 1 243 ? 1.966 2.041 9.132 1.00 95.25 243 LEU A CA 1
ATOM 1784 C C . LEU A 1 243 ? 2.254 1.422 7.759 1.00 95.25 243 LEU A C 1
ATOM 1786 O O . LEU A 1 243 ? 2.999 1.994 6.970 1.00 95.25 243 LEU A O 1
ATOM 1790 N N . LEU A 1 244 ? 1.647 0.276 7.450 1.00 96.06 244 LEU A N 1
ATOM 1791 C CA . LEU A 1 244 ? 1.781 -0.368 6.144 1.00 96.06 244 LEU A CA 1
ATOM 1792 C C . LEU A 1 244 ? 1.193 0.506 5.026 1.00 96.06 244 LEU A C 1
ATOM 1794 O O . LEU A 1 244 ? 1.706 0.482 3.910 1.00 96.06 244 LEU A O 1
ATOM 1798 N N . ASN A 1 245 ? 0.168 1.316 5.312 1.00 95.62 245 ASN A N 1
ATOM 1799 C CA . ASN A 1 245 ? -0.368 2.301 4.369 1.00 95.62 245 ASN A CA 1
ATOM 1800 C C . ASN A 1 245 ? 0.642 3.391 4.023 1.00 95.62 245 ASN A C 1
ATOM 1802 O O . ASN A 1 245 ? 0.850 3.718 2.855 1.00 95.62 245 ASN A O 1
ATOM 1806 N N . SER A 1 246 ? 1.359 3.882 5.029 1.00 96.12 246 SER A N 1
ATOM 1807 C CA . SER A 1 246 ? 2.499 4.753 4.779 1.00 96.12 246 SER A CA 1
ATOM 1808 C C . SER A 1 246 ? 3.570 4.078 3.917 1.00 96.12 246 SER A C 1
ATOM 1810 O O . SER A 1 246 ? 4.044 4.667 2.945 1.00 96.12 246 SER A O 1
ATOM 1812 N N . LEU A 1 247 ? 3.928 2.831 4.238 1.00 96.44 247 LEU A N 1
ATOM 1813 C CA . LEU A 1 247 ? 4.958 2.099 3.502 1.00 96.44 247 LEU A CA 1
ATOM 1814 C C . LEU A 1 247 ? 4.556 1.831 2.047 1.00 96.44 247 LEU A C 1
ATOM 1816 O O . LEU A 1 247 ? 5.426 1.893 1.185 1.00 96.44 247 LEU A O 1
ATOM 1820 N N . SER A 1 248 ? 3.267 1.642 1.739 1.00 96.31 248 SER A N 1
ATOM 1821 C CA . SER A 1 248 ? 2.798 1.574 0.346 1.00 96.31 248 SER A CA 1
ATOM 1822 C C . SER A 1 248 ? 3.009 2.893 -0.396 1.00 96.31 248 SER A C 1
ATOM 1824 O O . SER A 1 248 ? 3.421 2.876 -1.552 1.00 96.31 248 SER A O 1
ATOM 1826 N N . GLY A 1 249 ? 2.750 4.038 0.246 1.00 96.50 249 GLY A N 1
ATOM 1827 C CA . GLY A 1 249 ? 3.024 5.351 -0.346 1.00 96.50 249 GLY A CA 1
ATOM 1828 C C . GLY A 1 249 ? 4.517 5.559 -0.612 1.00 96.50 249 GLY A C 1
ATOM 1829 O O . GLY A 1 249 ? 4.913 5.936 -1.715 1.00 96.50 249 GLY A O 1
ATOM 1830 N N . VAL A 1 250 ? 5.364 5.222 0.366 1.00 97.00 250 VAL A N 1
ATOM 1831 C CA . VAL A 1 250 ? 6.828 5.260 0.217 1.00 97.00 250 VAL A CA 1
ATOM 1832 C C . VAL A 1 250 ? 7.296 4.316 -0.897 1.00 97.00 250 VAL A C 1
ATOM 1834 O O . VAL A 1 250 ? 8.100 4.728 -1.728 1.00 97.00 250 VAL A O 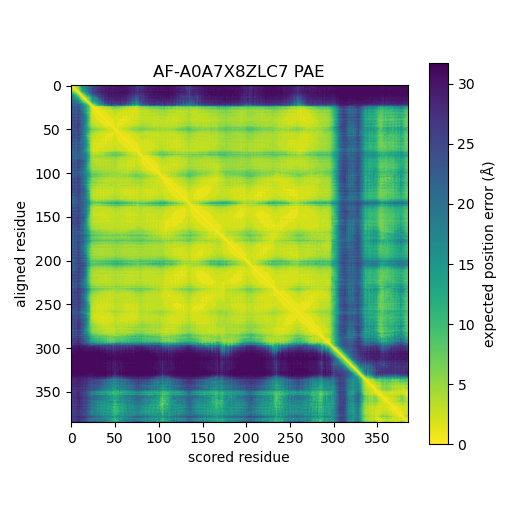1
ATOM 1837 N N . ALA A 1 251 ? 6.765 3.091 -0.971 1.00 97.62 251 ALA A N 1
ATOM 1838 C CA . ALA A 1 251 ? 7.067 2.143 -2.044 1.00 97.62 251 ALA A CA 1
ATOM 1839 C C . ALA A 1 251 ? 6.684 2.700 -3.420 1.00 97.62 251 ALA A C 1
ATOM 1841 O O . ALA A 1 251 ? 7.482 2.604 -4.349 1.00 97.62 251 ALA A O 1
ATOM 1842 N N . GLY A 1 252 ? 5.510 3.331 -3.531 1.00 97.00 252 GLY A N 1
ATOM 1843 C CA . GLY A 1 252 ? 5.073 4.004 -4.751 1.00 97.00 252 GLY A CA 1
ATOM 1844 C C . GLY A 1 252 ? 6.020 5.134 -5.144 1.00 97.00 252 GLY A C 1
ATOM 1845 O O . GLY A 1 252 ? 6.445 5.199 -6.291 1.00 97.00 252 GLY A O 1
ATOM 1846 N N . SER A 1 253 ? 6.441 5.967 -4.187 1.00 98.00 253 SER A N 1
ATOM 1847 C CA . SER A 1 253 ? 7.389 7.056 -4.452 1.00 98.00 253 SER A CA 1
ATOM 1848 C C . SER A 1 253 ? 8.741 6.534 -4.948 1.00 98.00 253 SER A C 1
ATOM 1850 O O . SER A 1 253 ? 9.271 7.027 -5.939 1.00 98.00 253 SER A O 1
ATOM 1852 N N . ILE A 1 254 ? 9.263 5.483 -4.309 1.00 97.81 254 ILE A N 1
ATOM 1853 C CA . ILE A 1 254 ? 10.507 4.816 -4.707 1.00 97.81 254 ILE A CA 1
ATOM 1854 C C . ILE A 1 254 ? 10.369 4.177 -6.100 1.00 97.81 254 ILE A C 1
ATOM 1856 O O . ILE A 1 254 ? 11.279 4.300 -6.916 1.00 97.81 254 ILE A O 1
ATOM 1860 N N . ALA A 1 255 ? 9.236 3.534 -6.399 1.00 96.88 255 ALA A N 1
ATOM 1861 C CA . ALA A 1 255 ? 8.956 2.994 -7.729 1.00 96.88 255 ALA A CA 1
ATOM 1862 C C . ALA A 1 255 ? 8.917 4.106 -8.789 1.00 96.88 255 ALA A C 1
ATOM 1864 O O . ALA A 1 255 ? 9.500 3.944 -9.857 1.00 96.88 255 ALA A O 1
ATOM 1865 N N . GLY A 1 256 ? 8.316 5.256 -8.465 1.00 95.06 256 GLY A N 1
ATOM 1866 C CA . GLY A 1 256 ? 8.341 6.456 -9.300 1.00 95.06 256 GLY A CA 1
ATOM 1867 C C . GLY A 1 256 ? 9.757 6.960 -9.561 1.00 95.06 256 GLY A C 1
ATOM 1868 O O . GLY A 1 256 ? 10.088 7.261 -10.703 1.00 95.06 256 GLY A O 1
ATOM 1869 N N . MET A 1 257 ? 10.625 6.982 -8.544 1.00 94.38 257 MET A N 1
ATOM 1870 C CA . MET A 1 257 ? 12.037 7.349 -8.719 1.00 94.38 257 MET A CA 1
ATOM 1871 C C . MET A 1 257 ? 12.752 6.384 -9.671 1.00 94.38 257 MET A C 1
ATOM 1873 O O . MET A 1 257 ? 13.519 6.831 -10.517 1.00 94.38 257 MET A O 1
ATOM 1877 N N . ALA A 1 258 ? 12.446 5.087 -9.585 1.00 92.56 258 ALA A N 1
ATOM 1878 C CA . ALA A 1 258 ? 13.059 4.054 -10.418 1.00 92.56 258 ALA A CA 1
ATOM 1879 C C . ALA A 1 258 ? 12.710 4.160 -11.910 1.00 92.56 258 ALA A C 1
ATOM 1881 O O . ALA A 1 258 ? 13.490 3.728 -12.753 1.00 92.56 258 ALA A O 1
ATOM 1882 N N . ILE A 1 259 ? 11.540 4.713 -12.241 1.00 90.88 259 ILE A N 1
ATOM 1883 C CA . ILE A 1 259 ? 11.106 4.958 -13.627 1.00 90.88 259 ILE A CA 1
ATOM 1884 C C . ILE A 1 259 ? 11.180 6.440 -14.018 1.00 90.88 259 ILE A C 1
ATOM 1886 O O . ILE A 1 259 ? 10.736 6.808 -15.101 1.00 90.88 259 ILE A O 1
ATOM 1890 N N . SER A 1 260 ? 11.740 7.288 -13.148 1.00 90.25 260 SER A N 1
ATOM 1891 C CA . SER A 1 260 ? 11.818 8.743 -13.327 1.00 90.25 260 SER A CA 1
ATOM 1892 C C . SER A 1 260 ? 10.459 9.429 -13.556 1.00 90.25 260 SER A C 1
ATOM 1894 O O . SER A 1 260 ? 10.362 10.384 -14.324 1.00 90.25 260 SER A O 1
ATOM 1896 N N . ASP A 1 261 ? 9.404 8.966 -12.877 1.00 91.19 261 ASP A N 1
ATOM 1897 C CA . ASP A 1 261 ? 8.051 9.515 -12.997 1.00 91.19 261 ASP A CA 1
ATOM 1898 C C . ASP A 1 261 ? 7.694 10.469 -11.836 1.00 91.19 261 ASP A C 1
ATOM 1900 O O . ASP A 1 261 ? 7.410 10.017 -10.721 1.00 91.19 261 ASP A O 1
ATOM 1904 N N . PRO A 1 262 ? 7.669 11.799 -12.054 1.00 91.44 262 PRO A N 1
ATOM 1905 C CA . PRO A 1 262 ? 7.450 12.764 -10.977 1.00 91.44 262 PRO A CA 1
ATOM 1906 C C . PRO A 1 262 ? 6.042 12.706 -10.375 1.00 91.44 262 PRO A C 1
ATOM 1908 O O . PRO A 1 262 ? 5.877 13.044 -9.201 1.00 91.44 262 PRO A O 1
ATOM 1911 N N . LEU A 1 263 ? 5.032 12.271 -11.138 1.00 93.31 263 LEU A N 1
ATOM 1912 C CA . LEU A 1 263 ? 3.663 12.136 -10.642 1.00 93.31 263 LEU A CA 1
ATOM 1913 C C . LEU A 1 263 ? 3.587 11.051 -9.561 1.00 93.31 263 LEU A C 1
ATOM 1915 O O . LEU A 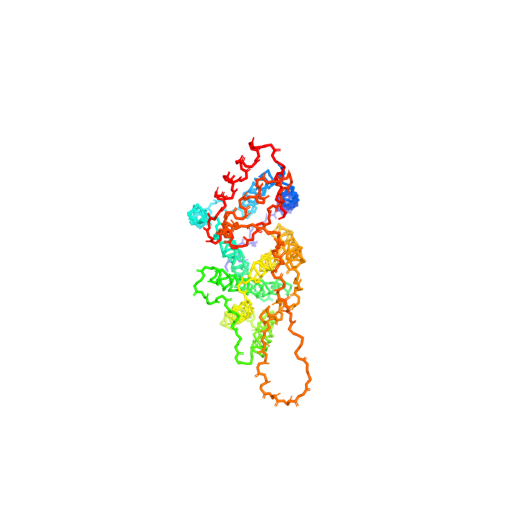1 263 ? 3.104 11.307 -8.456 1.00 93.31 263 LEU A O 1
ATOM 1919 N N . LEU A 1 264 ? 4.118 9.865 -9.856 1.00 94.62 264 LEU A N 1
ATOM 1920 C CA . LEU A 1 264 ? 4.169 8.734 -8.939 1.00 94.62 264 LEU A CA 1
ATOM 1921 C C . LEU A 1 264 ? 5.072 9.026 -7.731 1.00 94.62 264 LEU A C 1
ATOM 1923 O O . LEU A 1 264 ? 4.695 8.702 -6.601 1.00 94.62 264 LEU A O 1
ATOM 1927 N N . VAL A 1 265 ? 6.206 9.713 -7.936 1.00 96.56 265 VAL A N 1
ATOM 1928 C CA . VAL A 1 265 ? 7.069 10.189 -6.837 1.00 96.56 265 VAL A CA 1
ATOM 1929 C C . VAL A 1 265 ? 6.289 11.086 -5.879 1.00 96.56 265 VAL A C 1
ATOM 1931 O O . VAL A 1 265 ? 6.292 10.832 -4.670 1.00 96.56 265 VAL A O 1
ATOM 1934 N N . ALA A 1 266 ? 5.617 12.113 -6.406 1.00 96.50 266 ALA A N 1
ATOM 1935 C CA . ALA A 1 266 ? 4.917 13.111 -5.608 1.00 96.50 266 ALA A CA 1
ATOM 1936 C C . ALA A 1 266 ? 3.707 12.516 -4.875 1.00 96.50 266 ALA A C 1
ATOM 1938 O O . ALA A 1 266 ? 3.588 12.672 -3.659 1.00 96.50 266 ALA A O 1
ATOM 1939 N N . VAL A 1 267 ? 2.834 11.790 -5.581 1.00 95.50 267 VAL A N 1
ATOM 1940 C CA . VAL A 1 267 ? 1.643 11.167 -4.981 1.00 95.50 267 VAL A CA 1
ATOM 1941 C C . VAL A 1 267 ? 2.045 10.121 -3.941 1.00 95.50 267 VAL A C 1
ATOM 1943 O O . VAL A 1 267 ? 1.508 10.126 -2.832 1.00 95.50 267 VAL A O 1
ATOM 1946 N N . GLY A 1 268 ? 3.036 9.276 -4.245 1.00 96.12 268 GLY A N 1
ATOM 1947 C CA . GLY A 1 268 ? 3.562 8.300 -3.293 1.00 96.12 268 GLY A CA 1
ATOM 1948 C C . GLY A 1 268 ? 4.111 8.960 -2.024 1.00 96.12 268 GLY A C 1
ATOM 1949 O O . GLY A 1 268 ? 3.766 8.552 -0.915 1.00 96.12 268 GLY A O 1
ATOM 1950 N N . ALA A 1 269 ? 4.896 10.033 -2.164 1.00 96.56 269 ALA A N 1
ATOM 1951 C CA . ALA A 1 269 ? 5.455 10.760 -1.024 1.00 96.56 269 ALA A CA 1
ATOM 1952 C C . ALA A 1 269 ? 4.365 11.406 -0.153 1.00 96.56 269 ALA A C 1
ATOM 1954 O O . ALA A 1 269 ? 4.432 11.324 1.075 1.00 96.56 269 ALA A O 1
ATOM 1955 N N . ILE A 1 270 ? 3.334 11.994 -0.772 1.00 95.56 270 ILE A N 1
ATOM 1956 C CA . ILE A 1 270 ? 2.184 12.581 -0.069 1.00 95.56 270 ILE A CA 1
ATOM 1957 C C . ILE A 1 270 ? 1.450 11.515 0.754 1.00 95.56 270 ILE A C 1
ATOM 1959 O O . ILE A 1 270 ? 1.205 11.713 1.947 1.00 95.56 270 ILE A O 1
ATOM 1963 N N . VAL A 1 271 ? 1.130 10.371 0.140 1.00 94.12 271 VAL A N 1
ATOM 1964 C CA . VAL A 1 271 ? 0.444 9.257 0.814 1.00 94.12 271 VAL A CA 1
ATOM 1965 C C . VAL A 1 271 ? 1.319 8.672 1.923 1.00 94.12 271 VAL A C 1
ATOM 1967 O O . VAL A 1 271 ? 0.839 8.443 3.034 1.00 94.12 271 VAL A O 1
ATOM 1970 N N . GLY A 1 272 ? 2.617 8.497 1.664 1.00 95.38 272 GLY A N 1
ATOM 1971 C CA . GLY A 1 272 ? 3.580 7.978 2.632 1.00 95.38 272 GLY A CA 1
ATOM 1972 C C . GLY A 1 272 ? 3.695 8.861 3.874 1.00 95.38 272 GLY A C 1
ATOM 1973 O O . GLY A 1 272 ? 3.552 8.373 4.998 1.00 95.38 272 GLY A O 1
ATOM 1974 N N . ALA A 1 273 ? 3.878 10.169 3.683 1.00 95.31 273 ALA A N 1
ATOM 1975 C CA . ALA A 1 273 ? 3.965 11.137 4.774 1.00 95.31 273 ALA A CA 1
ATOM 1976 C C . ALA A 1 273 ? 2.648 11.241 5.561 1.00 95.31 273 ALA A C 1
ATOM 1978 O O . ALA A 1 273 ? 2.659 11.188 6.793 1.00 95.31 273 ALA A O 1
ATOM 1979 N N . SER A 1 274 ? 1.508 11.318 4.863 1.00 93.00 274 SER A N 1
ATOM 1980 C CA . SER A 1 274 ? 0.180 11.344 5.490 1.00 93.00 274 SER A CA 1
ATOM 1981 C C . SER A 1 274 ? -0.076 10.086 6.327 1.00 93.00 274 SER A C 1
ATOM 1983 O O . SER A 1 274 ? -0.523 10.182 7.471 1.00 93.00 274 SER A O 1
ATOM 1985 N N . GLY A 1 275 ? 0.295 8.911 5.810 1.00 92.62 275 GLY A N 1
ATOM 1986 C CA . GLY A 1 275 ? 0.182 7.644 6.526 1.00 92.62 275 GLY A CA 1
ATOM 1987 C C . GLY A 1 275 ? 1.033 7.588 7.799 1.00 92.62 275 GLY A C 1
ATOM 1988 O O . GLY A 1 275 ? 0.556 7.097 8.824 1.00 92.62 275 GLY A O 1
ATOM 1989 N N . LEU A 1 276 ? 2.270 8.110 7.791 1.00 92.81 276 LEU A N 1
ATOM 1990 C CA . LEU A 1 276 ? 3.091 8.164 9.014 1.00 92.81 276 LEU A CA 1
ATOM 1991 C C . LEU A 1 276 ? 2.464 9.083 10.060 1.00 92.81 276 LEU A C 1
ATOM 1993 O O . LEU A 1 276 ? 2.398 8.707 11.230 1.00 92.81 276 LEU A O 1
ATOM 1997 N N . LEU A 1 277 ? 1.977 10.255 9.646 1.00 92.25 277 LEU A N 1
ATOM 1998 C CA . LEU A 1 277 ? 1.300 11.191 10.545 1.00 92.25 277 LEU A CA 1
ATOM 1999 C C . LEU A 1 277 ? 0.046 10.562 11.157 1.00 92.25 277 LEU A C 1
ATOM 2001 O O . LEU A 1 277 ? -0.130 10.612 12.373 1.00 92.25 277 LEU A O 1
ATOM 2005 N N . LEU A 1 278 ? -0.781 9.896 10.345 1.00 91.75 278 LEU A N 1
ATOM 2006 C CA . LEU A 1 278 ? -1.945 9.159 10.835 1.00 91.75 278 LEU A CA 1
ATOM 2007 C C . LEU A 1 278 ? -1.531 8.077 11.839 1.00 91.75 278 LEU A C 1
ATOM 2009 O O . LEU A 1 278 ? -2.100 7.992 12.923 1.00 91.75 278 LEU A O 1
ATOM 2013 N N . THR A 1 279 ? -0.484 7.312 11.529 1.00 93.94 279 THR A N 1
ATOM 2014 C CA . THR A 1 279 ? 0.047 6.269 12.419 1.00 93.94 279 THR A CA 1
ATOM 20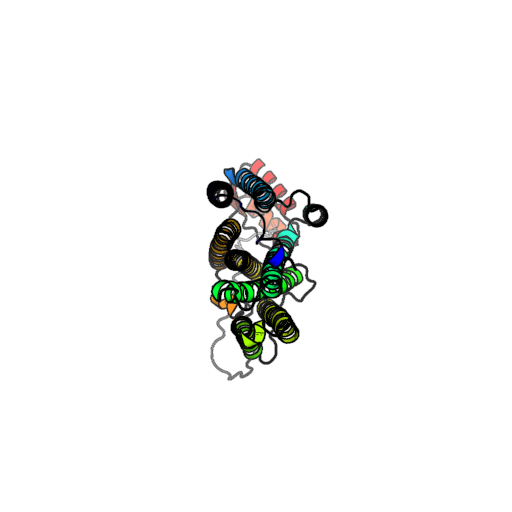15 C C . THR A 1 279 ? 0.480 6.849 13.766 1.00 93.94 279 THR A C 1
ATOM 2017 O O . THR A 1 279 ? 0.194 6.264 14.810 1.00 93.94 279 THR A O 1
ATOM 2020 N N . GLN A 1 280 ? 1.135 8.013 13.773 1.00 92.81 280 GLN A N 1
ATOM 2021 C CA . GLN A 1 280 ? 1.548 8.703 14.998 1.00 92.81 280 GLN A CA 1
ATOM 2022 C C . GLN A 1 280 ? 0.350 9.204 15.812 1.00 92.81 280 GLN A C 1
ATOM 2024 O O . GLN A 1 280 ? 0.332 9.043 17.035 1.00 92.81 280 GLN A O 1
ATOM 2029 N N . ILE A 1 281 ? -0.665 9.765 15.150 1.00 91.00 281 ILE A N 1
ATOM 2030 C CA . ILE A 1 281 ? -1.906 10.209 15.797 1.00 91.00 281 ILE A CA 1
ATOM 2031 C C . ILE A 1 281 ? -2.635 9.010 16.416 1.00 91.00 281 ILE A C 1
ATOM 2033 O O . ILE A 1 281 ? -3.031 9.079 17.577 1.00 91.00 281 ILE A O 1
ATOM 2037 N N . MET A 1 282 ? -2.737 7.890 15.694 1.00 93.06 282 MET A N 1
ATOM 2038 C CA . MET A 1 282 ? -3.335 6.649 16.199 1.00 93.06 282 MET A CA 1
ATOM 2039 C C . MET A 1 282 ? -2.553 6.078 17.384 1.00 93.06 282 MET A C 1
ATOM 2041 O O . MET A 1 282 ? -3.156 5.712 18.388 1.00 93.06 282 MET A O 1
ATOM 2045 N N . CYS A 1 283 ? -1.216 6.059 17.312 1.00 90.81 283 CYS A N 1
ATOM 2046 C CA . CYS A 1 283 ? -0.365 5.672 18.439 1.00 90.81 283 CYS A CA 1
ATOM 2047 C C . CYS A 1 283 ? -0.686 6.513 19.679 1.00 90.81 283 CYS A C 1
ATOM 2049 O O . CYS A 1 283 ? -0.948 5.963 20.746 1.00 90.81 283 CYS A O 1
ATOM 2051 N N . ARG A 1 284 ? -0.725 7.843 19.533 1.00 88.81 284 ARG A N 1
ATOM 2052 C CA . ARG A 1 284 ? -1.024 8.763 20.636 1.00 88.81 284 ARG A CA 1
ATOM 2053 C C . ARG A 1 284 ? -2.431 8.549 21.196 1.00 88.81 284 ARG A C 1
ATOM 2055 O O . ARG A 1 284 ? -2.581 8.483 22.411 1.00 88.81 284 ARG A O 1
ATOM 2062 N N . ALA A 1 285 ? -3.433 8.404 20.331 1.00 87.19 285 ALA A N 1
ATOM 2063 C CA . ALA A 1 285 ? -4.822 8.175 20.728 1.00 87.19 285 ALA A CA 1
ATOM 2064 C C . ALA A 1 285 ? -5.012 6.836 21.462 1.00 87.19 285 ALA A C 1
ATOM 2066 O O . ALA A 1 285 ? -5.840 6.735 22.359 1.00 87.19 285 ALA A O 1
ATOM 2067 N N . MET A 1 286 ? -4.214 5.821 21.122 1.00 86.81 286 MET A N 1
ATOM 2068 C CA . MET A 1 286 ? -4.255 4.494 21.745 1.00 86.81 286 MET A CA 1
ATOM 2069 C C . MET A 1 286 ? -3.251 4.335 22.901 1.00 86.81 286 MET A C 1
ATOM 2071 O O . MET A 1 286 ? -3.052 3.220 23.381 1.00 86.81 286 MET A O 1
ATOM 2075 N N . ASN A 1 287 ? -2.603 5.423 23.344 1.00 86.62 287 ASN A N 1
ATOM 2076 C CA . ASN A 1 287 ? -1.547 5.428 24.365 1.00 86.62 287 ASN A CA 1
ATOM 2077 C C . ASN A 1 287 ? -0.424 4.400 24.089 1.00 86.62 287 ASN A C 1
ATOM 2079 O O . ASN A 1 287 ? 0.046 3.677 24.970 1.00 86.62 287 ASN A O 1
ATOM 2083 N N . ARG A 1 288 ? -0.012 4.311 22.822 1.00 86.69 288 ARG A N 1
ATOM 2084 C CA . ARG A 1 288 ? 1.047 3.435 22.308 1.00 86.69 288 ARG A CA 1
ATOM 2085 C C . ARG A 1 288 ? 2.201 4.263 21.757 1.00 86.69 288 ARG A C 1
ATOM 2087 O O . ARG A 1 288 ? 2.022 5.392 21.307 1.00 86.69 288 ARG A O 1
ATOM 2094 N N . ARG A 1 289 ? 3.398 3.675 21.722 1.00 88.31 289 ARG A N 1
ATOM 2095 C CA . ARG A 1 289 ? 4.543 4.227 20.985 1.00 88.31 289 ARG A CA 1
ATOM 2096 C C . ARG A 1 289 ? 4.770 3.409 19.722 1.00 88.31 289 ARG A C 1
ATOM 2098 O O . ARG A 1 289 ? 4.747 2.182 19.765 1.00 88.31 289 ARG A O 1
ATOM 2105 N N . LEU A 1 290 ? 5.076 4.082 18.613 1.00 85.44 290 LEU A N 1
ATOM 2106 C CA . LEU A 1 290 ? 5.377 3.421 17.338 1.00 85.44 290 LEU A CA 1
ATOM 2107 C C . LEU A 1 290 ? 6.513 2.390 17.474 1.00 85.44 290 LEU A C 1
ATOM 2109 O O . LEU A 1 290 ? 6.432 1.296 16.921 1.00 85.44 290 LEU A O 1
ATOM 2113 N N . GLY A 1 291 ? 7.539 2.708 18.270 1.00 84.62 291 GLY A N 1
ATOM 2114 C CA . GLY A 1 291 ? 8.653 1.798 18.544 1.00 84.62 291 GLY A CA 1
ATOM 2115 C C . GLY A 1 291 ? 8.232 0.488 19.218 1.00 84.62 291 GLY A C 1
ATOM 2116 O O . GLY A 1 291 ? 8.794 -0.556 18.903 1.00 84.62 291 GLY A O 1
ATOM 2117 N N . ASP A 1 292 ? 7.215 0.507 20.084 1.00 82.19 292 ASP A N 1
ATOM 2118 C CA . ASP A 1 292 ? 6.729 -0.706 20.755 1.00 82.19 292 ASP A CA 1
ATOM 2119 C C . ASP A 1 292 ? 6.019 -1.641 19.772 1.00 82.19 292 ASP A C 1
ATOM 2121 O O . ASP A 1 292 ? 6.130 -2.859 19.884 1.00 82.19 292 ASP A O 1
ATOM 2125 N N . ILE A 1 293 ? 5.363 -1.083 18.757 1.00 80.75 293 ILE A N 1
ATOM 2126 C CA . ILE A 1 293 ? 4.684 -1.844 17.704 1.00 80.75 293 ILE A CA 1
ATOM 2127 C C . ILE A 1 293 ? 5.710 -2.426 16.729 1.00 80.75 293 ILE A C 1
ATOM 2129 O O . ILE A 1 293 ? 5.645 -3.613 16.413 1.00 80.75 293 ILE A O 1
ATOM 2133 N N . LEU A 1 294 ? 6.710 -1.633 16.324 1.00 78.31 294 LEU A N 1
ATOM 2134 C CA . LEU A 1 294 ? 7.814 -2.088 15.469 1.00 78.31 294 LEU A CA 1
ATOM 2135 C C . LEU A 1 294 ? 8.638 -3.203 16.128 1.00 78.31 294 LEU A C 1
ATOM 2137 O O . LEU A 1 294 ? 9.014 -4.183 15.486 1.00 78.31 294 LEU A O 1
ATOM 2141 N N . LEU A 1 295 ? 8.886 -3.076 17.432 1.00 76.38 295 LEU A N 1
ATOM 2142 C CA . LEU A 1 295 ? 9.565 -4.085 18.240 1.00 76.38 295 LEU A CA 1
ATOM 2143 C C . LEU A 1 295 ? 8.606 -5.157 18.767 1.00 76.38 295 LEU A C 1
ATOM 2145 O O . LEU A 1 295 ? 9.024 -5.954 19.604 1.00 76.38 295 LEU A O 1
ATOM 2149 N N . GLY A 1 296 ? 7.340 -5.169 18.328 1.00 65.31 296 GLY A N 1
ATOM 2150 C CA . GLY A 1 296 ? 6.259 -6.061 18.762 1.00 65.31 296 GLY A CA 1
ATOM 2151 C C . GLY A 1 296 ? 6.223 -6.352 20.260 1.00 65.31 296 GLY A C 1
ATOM 2152 O O . GLY A 1 296 ? 5.985 -7.490 20.661 1.00 65.31 296 GLY A O 1
ATOM 2153 N N . LYS A 1 297 ? 6.481 -5.332 21.082 1.00 68.38 297 LYS A N 1
ATOM 2154 C CA . LYS A 1 297 ? 6.183 -5.309 22.513 1.00 68.38 297 LYS A CA 1
ATOM 2155 C C . LYS A 1 297 ? 4.683 -5.076 22.655 1.00 68.38 297 LYS A C 1
ATOM 2157 O O . LYS A 1 297 ? 4.218 -3.980 22.950 1.00 68.38 297 LYS A O 1
ATOM 2162 N N . THR A 1 298 ? 3.913 -6.107 22.341 1.00 57.56 298 THR A N 1
ATOM 2163 C CA . THR A 1 298 ? 2.458 -6.051 22.418 1.00 57.56 298 THR A CA 1
ATOM 2164 C C . THR A 1 298 ? 1.983 -6.143 23.856 1.00 57.56 298 THR A C 1
ATOM 2166 O O . THR A 1 298 ? 2.533 -6.861 24.684 1.00 57.56 298 THR A O 1
ATOM 2169 N N . SER A 1 299 ? 0.890 -5.441 24.077 1.00 47.38 299 SER A N 1
ATOM 2170 C CA . SER A 1 299 ? 0.108 -5.142 25.274 1.00 47.38 299 SER A CA 1
ATOM 2171 C C . SER A 1 299 ? -0.269 -6.270 26.225 1.00 47.38 299 SER A C 1
ATOM 2173 O O . SER A 1 299 ? -0.926 -5.987 27.219 1.00 47.38 299 SER A O 1
ATOM 2175 N N . THR A 1 300 ? 0.062 -7.529 25.955 1.00 42.78 300 THR A N 1
ATOM 2176 C CA . THR A 1 300 ? -0.119 -8.558 26.977 1.00 42.78 300 THR A CA 1
ATOM 2177 C C . THR A 1 300 ? 1.063 -8.447 27.925 1.00 42.78 300 THR A C 1
ATOM 2179 O O . THR A 1 300 ? 2.169 -8.807 27.507 1.00 42.78 300 THR A O 1
ATOM 2182 N N . PRO A 1 301 ? 0.885 -7.982 29.178 1.00 36.78 301 PRO A N 1
ATOM 2183 C CA . PRO A 1 301 ? 1.878 -8.291 30.176 1.00 36.78 301 PRO A CA 1
ATOM 2184 C C . PRO A 1 301 ? 1.913 -9.812 30.200 1.00 36.78 301 PRO A C 1
ATOM 2186 O O . PRO A 1 301 ? 0.946 -10.475 30.581 1.00 36.78 301 PRO A O 1
ATOM 2189 N N . THR A 1 302 ? 3.012 -10.388 29.729 1.00 34.19 302 THR A N 1
ATOM 2190 C CA . THR A 1 302 ? 3.402 -11.699 30.203 1.00 34.19 302 THR A CA 1
ATOM 2191 C C . THR A 1 302 ? 3.597 -11.468 31.689 1.00 34.19 302 THR A C 1
ATOM 2193 O O . THR A 1 302 ? 4.661 -11.022 32.113 1.00 34.19 302 THR A O 1
ATOM 2196 N N . ILE A 1 303 ? 2.540 -11.670 32.479 1.00 35.38 303 ILE A N 1
ATOM 2197 C CA . ILE A 1 303 ? 2.692 -11.940 33.895 1.00 35.38 303 ILE A CA 1
ATOM 2198 C C . ILE A 1 303 ? 3.570 -13.178 33.881 1.00 35.38 303 ILE A C 1
ATOM 2200 O O . ILE A 1 303 ? 3.113 -14.296 33.634 1.00 35.38 303 ILE A O 1
ATOM 2204 N N . LYS A 1 304 ? 4.876 -12.952 34.008 1.00 29.77 304 LYS A N 1
ATOM 2205 C CA . LYS A 1 304 ? 5.818 -13.979 34.379 1.00 29.77 304 LYS A CA 1
ATOM 2206 C C . LYS A 1 304 ? 5.278 -14.489 35.701 1.00 29.77 304 LYS A C 1
ATOM 2208 O O . LYS A 1 304 ? 5.470 -13.875 36.743 1.00 29.77 304 LYS A O 1
ATOM 2213 N N . ARG A 1 305 ? 4.565 -15.611 35.643 1.00 37.78 305 ARG A N 1
ATOM 2214 C CA . ARG A 1 305 ? 4.436 -16.521 36.771 1.00 37.78 305 ARG A CA 1
ATOM 2215 C C . ARG A 1 305 ? 5.835 -17.090 37.008 1.00 37.78 305 ARG A C 1
ATOM 2217 O O . ARG A 1 305 ? 6.128 -18.228 36.667 1.00 37.78 305 ARG A O 1
ATOM 2224 N N . GLU A 1 306 ? 6.735 -16.257 37.517 1.00 29.55 306 GLU A N 1
ATOM 2225 C CA . GLU A 1 306 ? 7.902 -16.744 38.228 1.00 29.55 306 GLU A CA 1
ATOM 2226 C C . GLU A 1 306 ? 7.390 -17.112 39.615 1.00 29.55 306 GLU A C 1
ATOM 2228 O O . GLU A 1 306 ? 7.213 -16.285 40.504 1.00 29.55 306 GLU A O 1
ATOM 2233 N N . ALA A 1 307 ? 7.047 -18.390 39.748 1.00 36.53 307 ALA A N 1
ATOM 2234 C CA . ALA A 1 307 ? 6.867 -19.020 41.034 1.00 36.53 307 ALA A CA 1
ATOM 2235 C C . ALA A 1 307 ? 8.212 -18.990 41.772 1.00 36.53 307 ALA A C 1
ATOM 2237 O O . ALA A 1 307 ? 9.082 -19.818 41.518 1.00 36.53 307 ALA A O 1
ATOM 2238 N N . LYS A 1 308 ? 8.355 -18.036 42.689 1.00 26.81 308 LYS A N 1
ATOM 2239 C CA . LYS A 1 308 ? 9.042 -18.204 43.971 1.00 26.81 308 LYS A CA 1
ATOM 2240 C C . LYS A 1 308 ? 8.271 -17.377 44.991 1.00 26.81 308 LYS A C 1
ATOM 2242 O O . LYS A 1 308 ? 8.467 -16.175 45.116 1.00 26.81 308 LYS A O 1
ATOM 2247 N N . ILE A 1 309 ? 7.338 -18.045 45.663 1.00 27.67 309 ILE A N 1
ATOM 2248 C CA . ILE A 1 309 ? 6.763 -17.557 46.911 1.00 27.67 309 ILE A CA 1
ATOM 2249 C C . ILE A 1 309 ? 7.882 -17.706 47.939 1.00 27.67 309 ILE A C 1
ATOM 2251 O O . ILE A 1 309 ? 8.144 -18.812 48.403 1.00 27.67 309 ILE A O 1
ATOM 2255 N N . ASP A 1 310 ? 8.572 -16.607 48.223 1.00 26.08 310 ASP A N 1
ATOM 2256 C CA . ASP A 1 310 ? 9.192 -16.422 49.525 1.00 26.08 310 ASP A CA 1
ATOM 2257 C C . ASP A 1 310 ? 8.178 -15.649 50.369 1.00 26.08 310 ASP A C 1
ATOM 2259 O O . ASP A 1 310 ? 7.715 -14.561 50.017 1.00 26.08 310 ASP A O 1
ATOM 2263 N N . SER A 1 311 ? 7.714 -16.302 51.421 1.00 32.56 311 SER A N 1
ATOM 2264 C CA . SER A 1 311 ? 6.684 -15.817 52.321 1.00 32.56 311 SER A CA 1
ATOM 2265 C C . SER A 1 311 ? 7.239 -14.683 53.173 1.00 32.56 311 SER A C 1
ATOM 2267 O O . SER A 1 311 ? 7.902 -14.948 54.171 1.00 32.56 311 SER A O 1
ATOM 2269 N N . SER A 1 312 ? 6.971 -13.428 52.814 1.00 27.38 312 SER A N 1
ATOM 2270 C CA . SER A 1 312 ? 6.691 -12.342 53.769 1.00 27.38 312 SER A CA 1
ATOM 2271 C C . SER A 1 312 ? 6.594 -10.979 53.079 1.00 27.38 312 SER A C 1
ATOM 2273 O O . SER A 1 312 ? 7.587 -10.448 52.594 1.00 27.38 312 SER A O 1
ATOM 2275 N N . LYS A 1 313 ? 5.387 -10.402 53.167 1.00 26.38 313 LYS A N 1
ATOM 2276 C CA . LYS A 1 313 ? 5.020 -8.972 53.273 1.00 26.38 313 LYS A CA 1
ATOM 2277 C C . LYS A 1 313 ? 3.933 -8.547 52.276 1.00 26.38 313 LYS A C 1
ATOM 2279 O O . LYS A 1 313 ? 4.192 -8.351 51.099 1.00 26.38 313 LYS A O 1
ATOM 2284 N N . ALA A 1 314 ? 2.749 -8.376 52.870 1.00 27.64 314 ALA A N 1
ATOM 2285 C CA . ALA A 1 314 ? 1.658 -7.462 52.540 1.00 27.64 314 ALA A CA 1
ATOM 2286 C C . ALA A 1 314 ? 1.094 -7.487 51.106 1.00 27.64 314 ALA A C 1
ATOM 2288 O O . ALA A 1 314 ? 1.556 -6.778 50.219 1.00 27.64 314 ALA A O 1
ATOM 2289 N N . ASP A 1 315 ? 0.004 -8.245 50.956 1.00 26.33 315 ASP A N 1
ATOM 2290 C CA . ASP A 1 315 ? -1.057 -7.991 49.980 1.00 26.33 315 ASP A CA 1
ATOM 2291 C C . ASP A 1 315 ? -1.639 -6.581 50.206 1.00 26.33 315 ASP A C 1
ATOM 2293 O O . ASP A 1 315 ? -2.365 -6.359 51.176 1.00 26.33 315 ASP A O 1
ATOM 2297 N N . GLU A 1 316 ? -1.390 -5.643 49.292 1.00 29.05 316 GLU A N 1
ATOM 2298 C CA . GLU A 1 316 ? -2.363 -4.582 49.019 1.00 29.05 316 GLU A CA 1
ATOM 2299 C C . GLU A 1 316 ? -3.400 -5.156 48.051 1.00 29.05 316 GLU A C 1
ATOM 2301 O O . GLU A 1 316 ? -3.222 -5.198 46.831 1.00 29.05 316 GLU A O 1
ATOM 2306 N N . LYS A 1 317 ? -4.501 -5.649 48.622 1.00 26.97 317 LYS A N 1
ATOM 2307 C CA . LYS A 1 317 ? -5.734 -5.864 47.873 1.00 26.97 317 LYS A CA 1
ATOM 2308 C C . LYS A 1 317 ? -6.222 -4.498 47.400 1.00 26.97 317 LYS A C 1
ATOM 2310 O O . LYS A 1 317 ? -6.576 -3.656 48.218 1.00 26.97 317 LYS A O 1
ATOM 2315 N N . VAL A 1 318 ? -6.287 -4.301 46.086 1.00 29.28 318 VAL A N 1
ATOM 2316 C CA . VAL A 1 318 ? -7.155 -3.275 45.504 1.00 29.28 318 VAL A CA 1
ATOM 2317 C C . VAL A 1 318 ? -8.584 -3.731 45.773 1.00 29.28 318 VAL A C 1
ATOM 2319 O O . VAL A 1 318 ? -9.131 -4.587 45.078 1.00 29.28 318 VAL A O 1
ATOM 2322 N N . GLU A 1 319 ? -9.132 -3.215 46.865 1.00 27.45 319 GLU A N 1
ATOM 2323 C CA . GLU A 1 319 ? -10.538 -3.288 47.211 1.00 27.45 319 GLU A CA 1
ATOM 2324 C C . GLU A 1 319 ? -11.327 -2.617 46.086 1.00 27.45 319 GLU A C 1
ATOM 2326 O O . GLU A 1 319 ? -11.252 -1.411 45.860 1.00 27.45 319 GLU A O 1
ATOM 2331 N N . SER A 1 320 ? -12.066 -3.420 45.326 1.00 26.52 320 SER A N 1
ATOM 2332 C CA . SER A 1 320 ? -13.185 -2.926 44.545 1.00 26.52 320 SER A CA 1
ATOM 2333 C C . SER A 1 320 ? -14.254 -2.476 45.536 1.00 26.52 320 SER A C 1
ATOM 2335 O O . SER A 1 320 ? -15.082 -3.284 45.964 1.00 26.52 320 SER A O 1
ATOM 2337 N N . THR A 1 321 ? -14.213 -1.207 45.930 1.00 25.64 321 THR A N 1
ATOM 2338 C CA . THR A 1 321 ? -15.334 -0.538 46.585 1.00 25.64 321 THR A CA 1
ATOM 2339 C C . THR A 1 321 ? -16.473 -0.480 45.573 1.00 25.64 321 THR A C 1
ATOM 2341 O O . THR A 1 321 ? -16.544 0.400 44.720 1.00 25.64 321 THR A O 1
ATOM 2344 N N . VAL A 1 322 ? -17.336 -1.494 45.609 1.00 32.88 322 VAL A N 1
ATOM 2345 C CA . VAL A 1 322 ? -18.729 -1.314 45.211 1.00 32.88 322 VAL A CA 1
ATOM 2346 C C . VAL A 1 322 ? -19.269 -0.337 46.242 1.00 32.88 322 VAL A C 1
ATOM 2348 O O . VAL A 1 322 ? -19.310 -0.690 47.420 1.00 32.88 322 VAL A O 1
ATOM 2351 N N . ASP A 1 323 ? -19.546 0.895 45.813 1.00 31.84 323 ASP A N 1
ATOM 2352 C CA . ASP A 1 323 ? -20.021 1.965 46.685 1.00 31.84 323 ASP A CA 1
ATOM 2353 C C . ASP A 1 323 ? -21.104 1.437 47.627 1.00 31.84 323 ASP A C 1
ATOM 2355 O O . ASP A 1 323 ? -22.087 0.814 47.206 1.00 31.84 323 ASP A O 1
ATOM 2359 N N . GLU A 1 324 ? -20.861 1.639 48.920 1.00 32.41 324 GLU A N 1
ATOM 2360 C CA . GLU A 1 324 ? -21.741 1.213 49.990 1.00 32.41 324 GLU A CA 1
ATOM 2361 C C . GLU A 1 324 ? -23.136 1.796 49.768 1.00 32.41 324 GLU A C 1
ATOM 2363 O O . GLU A 1 324 ? -23.362 3.005 49.689 1.00 32.41 324 GLU A O 1
ATOM 2368 N N . VAL A 1 325 ? -24.089 0.877 49.665 1.00 34.69 325 VAL A N 1
ATOM 2369 C CA . VAL A 1 325 ? -25.515 1.145 49.722 1.00 34.69 325 VAL A CA 1
ATOM 2370 C C . VAL A 1 325 ? -25.796 1.910 51.014 1.00 34.69 325 VAL A C 1
ATOM 2372 O O . VAL A 1 325 ? -25.591 1.382 52.104 1.00 34.69 325 VAL A O 1
ATOM 2375 N N . PHE A 1 326 ? -26.303 3.138 50.878 1.00 33.84 326 PHE A N 1
ATOM 2376 C CA . PHE A 1 326 ? -26.944 3.894 51.951 1.00 33.84 326 PHE A CA 1
ATOM 2377 C C . PHE A 1 326 ? -27.976 2.993 52.650 1.00 33.84 326 PHE A C 1
ATOM 2379 O O . PHE A 1 326 ? -29.078 2.770 52.141 1.00 33.84 326 PHE A O 1
ATOM 2386 N N . THR A 1 327 ? -27.624 2.455 53.815 1.00 29.75 327 THR A N 1
ATOM 2387 C CA . THR A 1 327 ? -28.587 1.828 54.714 1.00 29.75 327 THR A CA 1
ATOM 2388 C C . THR A 1 327 ? -29.277 2.934 55.488 1.00 29.75 327 THR A C 1
ATOM 2390 O O . THR A 1 327 ? -28.804 3.349 56.544 1.00 29.75 327 THR A O 1
ATOM 2393 N N . ASP A 1 328 ? -30.402 3.401 54.953 1.00 31.62 328 ASP A N 1
ATOM 2394 C CA . ASP A 1 328 ? -31.433 4.003 55.784 1.00 31.62 328 ASP A CA 1
ATOM 2395 C C . ASP A 1 328 ? -32.651 3.076 55.841 1.00 31.62 328 ASP A C 1
ATOM 2397 O O . ASP A 1 328 ? -33.015 2.387 54.883 1.00 31.62 328 ASP A O 1
ATOM 2401 N N . SER A 1 329 ? -33.209 2.983 57.036 1.00 40.41 329 SER A N 1
ATOM 2402 C CA . SER A 1 329 ? -33.973 1.842 57.529 1.00 40.41 329 SER A CA 1
ATOM 2403 C C . SER A 1 329 ? -35.379 1.787 56.925 1.00 40.41 329 SER A C 1
ATOM 2405 O O . SER A 1 329 ? -36.252 2.526 57.367 1.00 40.41 329 SER A O 1
ATOM 2407 N N . SER A 1 330 ? -35.626 0.914 55.937 1.00 37.19 330 SER A N 1
ATOM 2408 C CA . SER A 1 330 ? -36.955 0.421 55.492 1.00 37.19 330 SER A CA 1
ATOM 2409 C C . SER A 1 330 ? -36.793 -0.668 54.410 1.00 37.19 330 SER A C 1
ATOM 2411 O O . SER A 1 330 ? -35.806 -0.627 53.675 1.00 37.19 330 SER A O 1
ATOM 2413 N N . PRO A 1 331 ? -37.715 -1.645 54.253 1.00 43.06 331 PRO A N 1
ATOM 2414 C CA . PRO A 1 331 ? -37.499 -2.804 53.385 1.00 43.06 331 PRO A CA 1
ATOM 2415 C C . PRO A 1 331 ? -37.635 -2.397 51.911 1.00 43.06 331 PRO A C 1
ATOM 2417 O O . PRO A 1 331 ? -38.723 -2.430 51.338 1.00 43.06 331 PRO A O 1
ATOM 2420 N N . LYS A 1 332 ? -36.538 -1.973 51.275 1.00 46.50 332 LYS A N 1
ATOM 2421 C CA . LYS A 1 332 ? -36.528 -1.644 49.845 1.00 46.50 332 LYS A CA 1
ATOM 2422 C C . LYS A 1 332 ? -36.164 -2.875 49.019 1.00 46.50 332 LYS A C 1
ATOM 2424 O O . LYS A 1 332 ? -35.109 -3.478 49.186 1.00 46.50 332 LYS A O 1
ATOM 2429 N N . LYS A 1 333 ? -37.083 -3.221 48.117 1.00 52.38 333 LYS A N 1
ATOM 2430 C CA . LYS A 1 333 ? -36.942 -4.174 47.010 1.00 52.38 333 LYS A CA 1
ATOM 2431 C C . LYS A 1 333 ? -35.547 -4.026 46.383 1.00 52.38 333 LYS A C 1
ATOM 2433 O O . LYS A 1 333 ? -35.216 -2.942 45.909 1.00 52.38 333 LYS A O 1
ATOM 2438 N N . VAL A 1 334 ? -34.734 -5.084 46.410 1.00 57.03 334 VAL A N 1
ATOM 2439 C CA . VAL A 1 334 ? -33.401 -5.079 45.787 1.00 57.03 334 VAL A CA 1
ATOM 2440 C C . VAL A 1 334 ? -33.605 -4.978 44.277 1.00 57.03 334 VAL A C 1
ATOM 2442 O O . VAL A 1 334 ? -33.949 -5.961 43.626 1.00 57.03 334 VAL A O 1
ATOM 2445 N N . LEU A 1 335 ? -33.492 -3.760 43.746 1.00 60.88 335 LEU A N 1
ATOM 2446 C CA . LEU A 1 335 ? -33.588 -3.478 42.316 1.00 60.88 335 LEU A CA 1
ATOM 2447 C C . LEU A 1 335 ? -32.457 -4.212 41.591 1.00 60.88 335 LEU A C 1
ATOM 2449 O O . LEU A 1 335 ? -31.317 -4.223 42.059 1.00 60.88 335 LEU A O 1
ATOM 2453 N N . THR A 1 336 ? -32.766 -4.818 40.450 1.00 77.81 336 THR A N 1
ATOM 2454 C CA . THR A 1 336 ? -31.747 -5.420 39.584 1.00 77.81 336 THR A CA 1
ATOM 2455 C C . THR A 1 336 ? -30.777 -4.343 39.070 1.00 77.81 336 THR A C 1
ATOM 2457 O O . THR A 1 336 ? -31.155 -3.172 38.987 1.00 77.81 336 THR A O 1
ATOM 2460 N N . PRO A 1 337 ? -29.540 -4.693 38.661 1.00 75.56 337 PRO A N 1
ATOM 2461 C CA . PRO A 1 337 ? -28.578 -3.714 38.136 1.00 75.56 337 PRO A CA 1
ATOM 2462 C C . PRO A 1 337 ? -29.127 -2.869 36.973 1.00 75.56 337 PRO A C 1
ATOM 2464 O O . PRO A 1 337 ? -28.770 -1.702 36.817 1.00 75.56 337 PRO A O 1
ATOM 2467 N N . VAL A 1 338 ? -30.035 -3.443 36.175 1.00 78.75 338 VAL A N 1
ATOM 2468 C CA . VAL A 1 338 ? -30.723 -2.755 35.073 1.00 78.75 338 VAL A CA 1
ATOM 2469 C C . VAL A 1 338 ? -31.720 -1.722 35.601 1.00 78.75 338 VAL A C 1
ATOM 2471 O O . VAL A 1 338 ? -31.722 -0.586 35.136 1.00 78.75 338 VAL A O 1
ATOM 2474 N N . GLU A 1 339 ? -32.530 -2.078 36.600 1.00 76.81 339 GLU A N 1
ATOM 2475 C CA . GLU A 1 339 ? -33.506 -1.166 37.211 1.00 76.81 339 GLU A CA 1
ATOM 2476 C C . GLU A 1 339 ? -32.822 -0.026 37.983 1.00 76.81 339 GLU A C 1
ATOM 2478 O O . GLU A 1 339 ? -33.273 1.117 37.919 1.00 76.81 339 GLU A O 1
ATOM 2483 N N . GLN A 1 340 ? -31.698 -0.307 38.651 1.00 78.69 340 GLN A N 1
ATOM 2484 C CA . GLN A 1 340 ? -30.869 0.715 39.303 1.00 78.69 340 GLN A CA 1
ATOM 2485 C C . GLN A 1 340 ? -30.289 1.703 38.284 1.00 78.69 340 GLN A C 1
ATOM 2487 O O . GLN A 1 340 ? -30.385 2.916 38.468 1.00 78.69 340 GLN A O 1
ATOM 2492 N N . SER A 1 341 ? -29.741 1.190 37.177 1.00 80.62 341 SER A N 1
ATOM 2493 C CA . SER A 1 341 ? -29.196 2.020 36.094 1.00 80.62 341 SER A CA 1
ATOM 2494 C C . SER A 1 341 ? -30.282 2.873 35.433 1.00 80.62 341 SER A C 1
ATOM 2496 O O . SER A 1 341 ? -30.053 4.045 35.148 1.00 80.62 341 SER A O 1
ATOM 2498 N N . GLY A 1 342 ? -31.481 2.312 35.235 1.00 82.19 342 GLY A N 1
ATOM 2499 C CA . GLY A 1 342 ? -32.637 3.037 34.709 1.00 82.19 342 GLY A CA 1
ATOM 2500 C C . GLY A 1 342 ? -33.072 4.186 35.618 1.00 82.19 342 GLY A C 1
ATOM 2501 O O . GLY A 1 342 ? -33.301 5.291 35.131 1.00 82.19 342 GLY A O 1
ATOM 2502 N N . HIS A 1 343 ? -33.108 3.967 36.937 1.00 81.44 343 HIS A N 1
ATOM 2503 C CA . HIS A 1 343 ? -33.436 5.022 37.899 1.00 81.44 343 HIS A CA 1
ATOM 2504 C C . HIS A 1 343 ? -32.401 6.155 37.881 1.00 81.44 343 HIS A C 1
ATOM 2506 O O . HIS A 1 343 ? -32.770 7.324 37.779 1.00 81.44 343 HIS A O 1
ATOM 2512 N N . LEU A 1 344 ? -31.108 5.819 37.886 1.00 83.88 344 LEU A N 1
ATOM 2513 C CA . LEU A 1 344 ? -30.021 6.802 37.800 1.00 83.88 344 LEU A CA 1
ATOM 2514 C C . LEU A 1 344 ? -30.084 7.621 36.503 1.00 83.88 344 LEU A C 1
ATOM 2516 O O . LEU A 1 344 ? -29.954 8.844 36.532 1.00 83.88 344 LEU A O 1
ATOM 2520 N N . LEU A 1 345 ? -30.344 6.965 35.368 1.00 85.12 345 LEU A N 1
ATOM 2521 C CA . LEU A 1 345 ? -30.547 7.646 34.088 1.00 85.12 345 LEU A CA 1
ATOM 2522 C C . LEU A 1 345 ? -31.795 8.533 34.111 1.00 85.12 345 LEU A C 1
ATOM 2524 O O . LEU A 1 345 ? -31.772 9.600 33.504 1.00 85.12 345 LEU A O 1
ATOM 2528 N N . SER A 1 346 ? -32.844 8.126 34.837 1.00 82.31 346 SER A N 1
ATOM 2529 C CA . SER A 1 346 ? -34.097 8.874 34.966 1.00 82.31 346 SER A CA 1
ATOM 2530 C C . SER A 1 346 ? -33.996 10.124 35.855 1.00 82.31 346 SER A C 1
ATOM 2532 O O . SER A 1 346 ? -34.763 11.071 35.676 1.00 82.31 346 SER A O 1
ATOM 2534 N N . GLU A 1 347 ? -33.010 10.203 36.745 1.00 86.19 347 GLU A N 1
ATOM 2535 C CA . GLU A 1 347 ? -32.751 11.394 37.569 1.00 86.19 347 GLU A CA 1
ATOM 2536 C C . GLU A 1 347 ? -31.671 12.307 36.966 1.00 86.19 347 GLU A C 1
ATOM 2538 O O . GLU A 1 347 ? -31.624 13.509 37.245 1.00 86.19 347 GLU A O 1
ATOM 2543 N N . ALA A 1 348 ? -30.812 11.766 36.099 1.00 88.88 348 ALA A N 1
ATOM 2544 C CA . ALA A 1 348 ? -29.711 12.506 35.502 1.00 88.88 348 ALA A CA 1
ATOM 2545 C C . ALA A 1 348 ? -30.188 13.579 34.504 1.00 88.88 348 ALA A C 1
ATOM 2547 O O . ALA A 1 348 ? -30.928 13.302 33.558 1.00 88.88 348 ALA A O 1
ATOM 2548 N N . LYS A 1 349 ? -29.695 14.814 34.681 1.00 88.62 349 LYS A N 1
ATOM 2549 C CA . LYS A 1 349 ? -29.928 15.948 33.760 1.00 88.62 349 LYS A CA 1
ATOM 2550 C C . LYS A 1 349 ? -28.926 16.006 32.608 1.00 88.62 349 LYS A C 1
ATOM 2552 O O . LYS A 1 349 ? -29.264 16.469 31.520 1.00 88.62 349 LYS A O 1
ATOM 2557 N N . LYS A 1 350 ? -27.690 15.572 32.866 1.00 91.94 350 LYS A N 1
ATOM 2558 C CA . LYS A 1 350 ? -26.613 15.484 31.880 1.00 91.94 350 LYS A CA 1
ATOM 2559 C C . LYS A 1 350 ? -26.055 14.068 31.881 1.00 91.94 350 LYS A C 1
ATOM 2561 O O . LYS A 1 350 ? -25.678 13.563 32.934 1.00 91.94 350 LYS A O 1
ATOM 2566 N N . ILE A 1 351 ? -26.009 13.452 30.707 1.00 93.31 351 ILE A N 1
ATOM 2567 C CA . ILE A 1 351 ? -25.591 12.067 30.507 1.00 93.31 351 ILE A CA 1
ATOM 2568 C C . ILE A 1 351 ? -24.486 12.074 29.456 1.00 93.31 351 ILE A C 1
ATOM 2570 O O . ILE A 1 351 ? -24.648 12.659 28.390 1.00 93.31 351 ILE A O 1
ATOM 2574 N N . ILE A 1 352 ? -23.357 11.438 29.760 1.00 92.62 352 ILE A N 1
ATOM 2575 C CA . ILE A 1 352 ? -22.246 11.286 28.819 1.00 92.62 352 ILE A CA 1
ATOM 2576 C C . ILE A 1 352 ? -22.077 9.796 28.538 1.00 92.62 352 ILE A C 1
ATOM 2578 O O . ILE A 1 352 ? -21.761 9.023 29.442 1.00 92.62 352 ILE A O 1
ATOM 2582 N N . ILE A 1 353 ? -22.306 9.390 27.291 1.00 91.31 353 ILE A N 1
ATOM 2583 C CA . ILE A 1 353 ? -22.150 8.006 26.842 1.00 91.31 353 ILE A CA 1
ATOM 2584 C C . ILE A 1 353 ? -20.744 7.840 26.265 1.00 91.31 353 ILE A C 1
ATOM 2586 O O . ILE A 1 353 ? -20.377 8.520 25.310 1.00 91.31 353 ILE A O 1
ATOM 2590 N N . VAL A 1 354 ? -19.971 6.907 26.824 1.00 92.12 354 VAL A N 1
ATOM 2591 C CA . VAL A 1 354 ? -18.608 6.588 26.368 1.00 92.12 354 VAL A CA 1
ATOM 2592 C C . VAL A 1 354 ? -18.637 5.260 25.599 1.00 92.12 354 VAL A C 1
ATOM 2594 O O . VAL A 1 354 ? -18.594 4.189 26.215 1.00 92.12 354 VAL A O 1
ATOM 2597 N N . PRO A 1 355 ? -18.773 5.274 24.261 1.00 87.25 355 PRO A N 1
ATOM 2598 C CA . PRO A 1 355 ? -18.810 4.053 23.474 1.00 87.25 355 PRO A CA 1
ATOM 2599 C C . PRO A 1 355 ? -17.436 3.372 23.437 1.00 87.25 355 PRO A C 1
ATOM 2601 O O . PRO A 1 355 ? -16.394 4.007 23.307 1.00 87.25 355 PRO A O 1
ATOM 2604 N N . GLY A 1 356 ? -17.436 2.040 23.484 1.00 83.50 356 GLY A N 1
ATOM 2605 C CA . GLY A 1 356 ? -16.231 1.223 23.336 1.00 83.50 356 GLY A CA 1
ATOM 2606 C C . GLY A 1 356 ? -16.364 0.174 22.234 1.00 83.50 356 GLY A C 1
ATOM 2607 O O . GLY A 1 356 ? -17.450 -0.066 21.706 1.00 83.50 356 GLY A O 1
ATOM 2608 N N . TYR A 1 357 ? -15.266 -0.527 21.929 1.00 75.81 357 TYR A N 1
ATOM 2609 C CA . TYR A 1 357 ? -15.251 -1.611 20.931 1.00 75.81 357 TYR A CA 1
ATOM 2610 C C . TYR A 1 357 ? -16.294 -2.710 21.218 1.00 75.81 357 TYR A C 1
ATOM 2612 O O . TYR A 1 357 ? -16.864 -3.287 20.292 1.00 75.81 357 TYR A O 1
ATOM 2620 N N . GLY A 1 358 ? -16.606 -2.949 22.499 1.00 80.44 358 GLY A N 1
ATOM 2621 C CA . GLY A 1 358 ? -17.650 -3.886 22.920 1.00 80.44 358 GLY A CA 1
ATOM 2622 C C . GLY A 1 358 ? -19.038 -3.557 22.361 1.00 80.44 358 GLY A C 1
ATOM 2623 O O . GLY A 1 358 ? -19.750 -4.478 21.976 1.00 80.44 358 GLY A O 1
ATOM 2624 N N . MET A 1 359 ? -19.384 -2.270 22.224 1.00 86.69 359 MET A N 1
ATOM 2625 C CA . MET A 1 359 ? -20.663 -1.825 21.653 1.00 86.69 359 MET A CA 1
ATOM 2626 C C . MET A 1 359 ? -20.789 -2.214 20.175 1.00 86.69 359 MET A C 1
ATOM 2628 O O . MET A 1 359 ? -21.841 -2.672 19.738 1.00 86.69 359 MET A O 1
ATOM 2632 N N . ALA A 1 360 ? -19.704 -2.070 19.408 1.00 76.69 360 ALA A N 1
ATOM 2633 C CA . ALA A 1 360 ? -19.679 -2.439 17.995 1.00 76.69 360 ALA A CA 1
ATOM 2634 C C . ALA A 1 360 ? -19.715 -3.964 17.801 1.00 76.69 360 ALA A C 1
ATOM 2636 O O . ALA A 1 360 ? -20.381 -4.462 16.894 1.00 76.69 360 ALA A O 1
ATOM 2637 N N . LEU A 1 361 ? -19.030 -4.725 18.663 1.00 74.88 361 LEU A N 1
ATOM 2638 C CA . LEU A 1 361 ? -19.058 -6.190 18.617 1.00 74.88 361 LEU A CA 1
ATOM 2639 C C . LEU A 1 361 ? -20.442 -6.766 18.932 1.00 74.88 361 LEU A C 1
ATOM 2641 O O . LEU A 1 361 ? -20.856 -7.717 18.274 1.00 74.88 361 LEU A O 1
ATOM 2645 N N . SER A 1 362 ? -21.151 -6.194 19.907 1.00 83.69 362 SER A N 1
ATOM 2646 C CA . SER A 1 362 ? -22.509 -6.614 20.272 1.00 83.69 362 SER A CA 1
ATOM 2647 C C . SER A 1 362 ? -23.595 -6.043 19.359 1.00 83.69 362 SER A C 1
ATOM 2649 O O . SER A 1 362 ? -24.760 -6.388 19.529 1.00 83.69 362 SER A O 1
ATOM 2651 N N . GLN A 1 363 ? -23.225 -5.194 18.392 1.00 80.75 363 GLN A N 1
ATOM 2652 C CA . GLN A 1 363 ? -24.154 -4.481 17.511 1.00 80.75 363 GLN A CA 1
ATOM 2653 C C . GLN A 1 363 ? -25.161 -3.603 18.278 1.00 80.75 363 GLN A C 1
ATOM 2655 O O . GLN A 1 363 ? -26.280 -3.379 17.824 1.00 80.75 363 GLN A O 1
ATOM 2660 N N . ALA A 1 364 ? -24.766 -3.078 19.441 1.00 89.06 364 ALA A N 1
ATOM 2661 C CA . ALA A 1 364 ? -25.654 -2.330 20.328 1.00 89.06 364 ALA A CA 1
ATOM 2662 C C . ALA A 1 364 ? -25.886 -0.867 19.900 1.00 89.06 364 ALA A C 1
ATOM 2664 O O . ALA A 1 364 ? -26.679 -0.172 20.530 1.00 89.06 364 ALA A O 1
ATOM 2665 N N . GLN A 1 365 ? -25.235 -0.377 18.835 1.00 88.31 365 GLN A N 1
ATOM 2666 C CA . GLN A 1 365 ? -25.339 1.024 18.399 1.00 88.31 365 GLN A CA 1
ATOM 2667 C C . GLN A 1 365 ? -26.780 1.496 18.136 1.00 88.31 365 GLN A C 1
ATOM 2669 O O . GLN A 1 365 ? -27.107 2.640 18.440 1.00 88.31 365 GLN A O 1
ATOM 2674 N N . SER A 1 366 ? -27.657 0.632 17.611 1.00 88.06 366 SER A N 1
ATOM 2675 C CA . SER A 1 366 ? -29.068 0.970 17.384 1.00 88.06 366 SER A CA 1
ATOM 2676 C C . SER A 1 366 ? -29.836 1.106 18.696 1.00 88.06 366 SER A C 1
ATOM 2678 O O . SER A 1 366 ? -30.608 2.046 18.853 1.00 88.06 366 SER A O 1
ATOM 2680 N N . SER A 1 367 ? -29.585 0.215 19.656 1.00 90.56 367 SER A N 1
ATOM 2681 C CA . SER A 1 367 ? -30.207 0.255 20.982 1.00 90.56 367 SER A CA 1
ATOM 2682 C C . SER A 1 367 ? -29.744 1.467 21.785 1.00 90.56 367 SER A C 1
ATOM 2684 O O . SER A 1 367 ? -30.562 2.143 22.397 1.00 90.56 367 SER A O 1
ATOM 2686 N N . VAL A 1 368 ? -28.448 1.794 21.731 1.00 91.38 368 VAL A N 1
ATOM 2687 C CA . VAL A 1 368 ? -27.912 3.010 22.358 1.00 91.38 368 VAL A CA 1
ATOM 2688 C C . VAL A 1 368 ? -28.513 4.250 21.704 1.00 91.38 368 VAL A C 1
ATOM 2690 O O . VAL A 1 368 ? -28.912 5.164 22.412 1.00 91.38 368 VAL A O 1
ATOM 2693 N N . ARG A 1 369 ? -28.660 4.271 20.371 1.00 90.88 369 ARG A N 1
ATOM 2694 C CA . ARG A 1 369 ? -29.318 5.385 19.676 1.00 90.88 369 ARG A CA 1
ATOM 2695 C C . ARG A 1 369 ? -30.776 5.554 20.103 1.00 90.88 369 ARG A C 1
ATOM 2697 O O . ARG A 1 369 ? -31.195 6.687 20.310 1.00 90.88 369 ARG A O 1
ATOM 2704 N N . GLN A 1 370 ? -31.520 4.457 20.242 1.00 92.06 370 GLN A N 1
ATOM 2705 C CA . GLN A 1 370 ? -32.902 4.493 20.718 1.00 92.06 370 GLN A CA 1
ATOM 2706 C C . GLN A 1 370 ? -32.981 5.045 22.147 1.00 92.06 370 GLN A C 1
ATOM 2708 O O . GLN A 1 370 ? -33.736 5.980 22.389 1.00 92.06 370 GLN A O 1
ATOM 2713 N N . LEU A 1 371 ? -32.134 4.542 23.051 1.00 91.06 371 LEU A N 1
ATOM 2714 C CA . LEU A 1 371 ? -32.039 5.034 24.425 1.00 91.06 371 LEU A CA 1
ATOM 2715 C C . LEU A 1 371 ? -31.704 6.532 24.471 1.00 91.06 371 LEU A C 1
ATOM 2717 O O . LEU A 1 371 ? -32.332 7.283 25.208 1.00 91.06 371 LEU A O 1
ATOM 2721 N N . THR A 1 372 ? -30.738 6.988 23.668 1.00 92.12 372 THR A N 1
ATOM 2722 C CA . THR A 1 372 ? -30.399 8.413 23.565 1.00 92.12 372 THR A CA 1
ATOM 2723 C C . THR A 1 372 ? -31.600 9.240 23.122 1.00 92.12 372 THR A C 1
ATOM 2725 O O . THR A 1 372 ? -31.872 10.265 23.732 1.00 92.12 372 THR A O 1
ATOM 2728 N N . SER A 1 373 ? -32.335 8.796 22.099 1.00 91.62 373 SER A N 1
ATOM 2729 C CA . SER A 1 373 ? -33.508 9.522 21.610 1.00 91.62 373 SER A CA 1
ATOM 2730 C C . SER A 1 373 ? -34.642 9.590 22.635 1.00 91.62 373 SER A C 1
ATOM 2732 O O . SER A 1 373 ? -35.277 10.633 22.738 1.00 91.62 373 SER A O 1
ATOM 2734 N N . GLU A 1 374 ? -34.880 8.531 23.411 1.00 92.00 374 GLU A N 1
ATOM 2735 C CA . GLU A 1 374 ? -35.859 8.548 24.510 1.00 92.00 374 GLU A CA 1
ATOM 2736 C C . GLU A 1 374 ? -35.438 9.538 25.613 1.00 92.00 374 GLU A C 1
ATOM 2738 O O . GLU A 1 374 ? -36.227 10.375 26.042 1.00 92.00 374 GLU A O 1
ATOM 2743 N N . LEU A 1 375 ? -34.160 9.535 26.002 1.00 91.06 375 LEU A N 1
ATOM 2744 C CA . LEU A 1 375 ? -33.626 10.463 27.005 1.00 91.06 375 LEU A CA 1
ATOM 2745 C C . LEU A 1 375 ? -33.643 11.932 26.534 1.00 91.06 375 LEU A C 1
ATOM 2747 O O . LEU A 1 375 ? -33.911 12.829 27.334 1.00 91.06 375 LEU A O 1
ATOM 2751 N N . GLU A 1 376 ? -33.373 12.192 25.252 1.00 90.88 376 GLU A N 1
ATOM 2752 C CA . GLU A 1 376 ? -33.473 13.529 24.646 1.00 90.88 376 GLU A CA 1
ATOM 2753 C C . GLU A 1 376 ? -34.930 14.021 24.587 1.00 90.88 376 GLU A C 1
ATOM 2755 O O . GLU A 1 376 ? -35.187 15.199 24.839 1.00 90.88 376 GLU A O 1
ATOM 2760 N N . GLN A 1 377 ? -35.892 13.132 24.296 1.00 91.88 377 GLN A N 1
ATOM 2761 C CA . GLN A 1 377 ? -37.327 13.454 24.320 1.00 91.88 377 GLN A CA 1
ATOM 2762 C C . GLN A 1 377 ? -37.809 13.845 25.721 1.00 91.88 377 GLN A C 1
ATOM 2764 O O . GLN A 1 377 ? -38.613 14.766 25.853 1.00 91.88 377 GLN A O 1
ATOM 2769 N N . ASP A 1 378 ? -37.246 13.226 26.758 1.00 88.69 378 ASP A N 1
ATOM 2770 C CA . ASP A 1 378 ? -37.464 13.595 28.161 1.00 88.69 378 ASP A CA 1
ATOM 2771 C C . ASP A 1 378 ? -36.775 14.919 28.567 1.00 88.69 378 ASP A C 1
ATOM 2773 O O . ASP A 1 378 ? -36.808 15.317 29.734 1.00 88.69 378 ASP A O 1
ATOM 2777 N N . GLY A 1 379 ? -36.130 15.622 27.627 1.00 89.38 379 GLY A N 1
ATOM 2778 C CA . GLY A 1 379 ? -35.496 16.924 27.851 1.00 89.38 379 GLY A CA 1
ATOM 2779 C C . GLY A 1 379 ? -34.115 16.857 28.509 1.00 89.38 379 GLY A C 1
ATOM 2780 O O . GLY A 1 379 ? -33.642 17.862 29.048 1.00 89.38 379 GLY A O 1
ATOM 2781 N N . ARG A 1 380 ? -33.456 15.693 28.496 1.00 90.44 380 ARG A N 1
ATOM 2782 C CA . ARG A 1 380 ? -32.120 15.503 29.084 1.00 90.44 380 ARG A CA 1
ATOM 2783 C C . ARG A 1 380 ? -31.032 15.872 28.081 1.00 90.44 380 ARG A C 1
ATOM 2785 O O . ARG A 1 380 ? -31.180 15.660 26.881 1.00 90.44 380 ARG A O 1
ATOM 2792 N N . ASN A 1 381 ? -29.900 16.370 28.578 1.00 91.50 381 ASN A N 1
ATOM 2793 C CA . ASN A 1 381 ? -28.733 16.627 27.738 1.00 91.50 381 ASN A CA 1
ATOM 2794 C C . ASN A 1 381 ? -27.864 15.362 27.641 1.00 91.50 381 ASN A C 1
ATOM 2796 O O . ASN A 1 381 ? -27.214 14.991 28.624 1.00 91.50 381 ASN A O 1
ATOM 2800 N N . VAL A 1 382 ? -27.856 14.712 26.475 1.00 93.44 382 VAL A N 1
ATOM 2801 C CA . VAL A 1 382 ? -27.053 13.513 26.208 1.00 93.44 382 VAL A CA 1
ATOM 2802 C C . VAL A 1 382 ? -25.915 13.849 25.245 1.00 93.44 382 VAL A C 1
ATOM 2804 O O . VAL A 1 382 ? -26.139 14.286 24.121 1.00 93.44 382 VAL A O 1
ATOM 2807 N N . GLU A 1 383 ? -24.680 13.610 25.675 1.00 91.31 383 GLU A N 1
ATOM 2808 C CA . GLU A 1 383 ? -23.464 13.814 24.883 1.00 91.31 383 GLU A CA 1
ATOM 2809 C C . GLU A 1 383 ? -22.716 12.477 24.716 1.00 91.31 383 GLU A C 1
ATOM 2811 O O . GLU A 1 383 ? -22.848 11.567 25.536 1.00 91.31 383 GLU A O 1
ATOM 2816 N N . PHE A 1 384 ? -21.912 12.350 23.657 1.00 91.19 384 PHE A N 1
ATOM 2817 C CA . PHE A 1 384 ? -20.995 11.221 23.456 1.00 91.19 384 PHE A CA 1
ATOM 2818 C C . PHE A 1 384 ? -19.553 11.706 23.611 1.00 91.19 384 PHE A C 1
ATOM 2820 O O . PHE A 1 384 ? -19.224 12.777 23.095 1.00 91.19 384 PHE A O 1
ATOM 2827 N N . ALA A 1 385 ? -18.715 10.931 24.304 1.00 82.44 385 ALA A N 1
ATOM 2828 C CA . ALA A 1 385 ? -17.309 11.263 24.566 1.00 82.44 385 ALA A CA 1
ATOM 2829 C C . ALA A 1 385 ? -16.328 10.299 23.896 1.00 82.44 385 ALA A C 1
ATOM 2831 O O . ALA A 1 385 ? -16.628 9.082 23.848 1.00 82.44 385 ALA A O 1
#

Sequence (385 aa):
MLLQVLSLSGVSLPFLLSVESINSTRNLIYYVCAGILAILVLVGIAMMSKVEKSVAGSRLGAISMLLAILLTLWYFDIFSAVECWIAMLVGTVIGIVISIKVKMIEMPQMVGLLNGFGGAASMLSGILTLIASSPQTDMFSLVTAGLAIFVGSLTFTGSVVAAGKLAKWLPQKPIILKGHQSWTILTLLLSLATVILLALPNILSSAPLKALFIILCAVLSGLFGVIFSIRVGGADMPITISLLNSLSGVAGSIAGMAISDPLLVAVGAIVGASGLLLTQIMCRAMNRRLGDILLGKTSTPTIKREAKIDSSKADEKVESTVDEVFTDSSPKKVLTPVEQSGHLLSEAKKIIIVPGYGMALSQAQSSVRQLTSELEQDGRNVEFA

Secondary structure (DSSP, 8-state):
-TTSSTTS----THHHHHHHHHHHHHHHHHHHHHHHHHHHHHHHHHHHTSGGGHHHHHHHHHHHHHHHHHHHHHHTT-TT-HHHHHHHHHHHHHHHHHHHHS-GGGHHHHHHHHHHHHHHHHHHHHHHHHHH--TTS-HHHHHHHHHHHHHHHHHHHHHHHHHHHHTTSS-SS--PPTTHHHHHHHHHHHHHHHHHHHTSHHHHT-HHHHHHHHHHHHHHHHHHHHHHHHTS-GGGHHHHHHHHHHHHHHHHHHHHHHTT-HHHHHHHHHHHHHHHHHHHHHHHHTT--HHHHHTT--S-------------S---------------SS------HHHHHHHHHHH-SEEEE---HHHHHTTTHHHHHHHHHHHHHTT-EEEE-

Mean predicted aligned error: 11.6 Å

Radius of gyration: 28.87 Å; Cα contacts (8 Å, |Δi|>4): 457; chains: 1; bounding box: 66×41×103 Å

Solvent-accessible surface area (backbone atoms only — not comparable to full-atom values): 20288 Å² total; per-residue (Å²): 119,79,78,68,67,75,77,74,66,95,72,62,76,71,58,60,56,52,57,54,47,53,53,49,53,52,50,49,52,48,53,52,52,30,52,51,38,37,49,44,36,51,51,11,54,60,26,46,78,34,81,92,38,22,68,60,10,51,52,44,32,54,52,34,52,53,50,48,54,54,50,51,32,58,74,71,69,45,77,82,44,60,67,59,53,52,52,52,49,54,51,49,52,53,49,52,57,52,66,71,69,58,52,84,91,48,43,68,31,50,52,17,41,57,38,12,51,47,2,41,52,13,17,49,49,9,49,50,48,59,68,73,49,53,84,83,55,55,61,66,34,38,38,28,11,32,44,2,18,32,40,1,21,19,18,21,37,18,17,46,47,42,16,29,23,69,69,60,77,36,75,37,61,53,50,82,55,92,61,42,68,57,54,44,51,48,26,47,54,53,22,53,48,32,23,59,49,61,45,35,64,77,36,54,71,33,67,71,55,38,52,50,42,53,51,47,20,35,50,31,15,24,50,28,14,37,60,62,36,43,26,40,25,50,88,54,33,68,47,53,38,31,42,38,38,9,38,17,15,42,10,28,15,32,23,13,55,31,71,71,35,67,46,42,25,47,43,12,42,53,44,15,54,51,20,46,52,50,26,52,51,47,21,57,75,67,78,46,55,68,67,37,58,76,66,38,64,47,90,66,78,77,74,74,81,71,88,71,87,74,93,80,84,80,86,80,73,84,75,79,75,71,77,79,75,84,87,68,97,66,97,68,80,85,66,51,77,65,56,48,51,49,50,54,59,72,69,46,61,69,45,75,48,70,82,53,73,65,40,66,74,69,62,40,62,63,59,51,50,51,53,50,52,56,44,44,71,74,71,31,49,75,48,77,102